Protein AF-A0A395HFG6-F1 (afdb_monomer)

Organism: Aspergillus homomorphus (strain CBS 101889) (NCBI:txid1450537)

InterPro domains:
  IPR003653 Ulp1 protease family, C-terminal catalytic domain [PF02902] (333-444)
  IPR003653 Ulp1 protease family, C-terminal catalytic domain [PS50600] (285-446)
  IPR038765 Papain-like cysteine peptidase superfamily [SSF54001] (271-452)

Secondary structure (DSSP, 8-state):
------TTTS---HHHHHHHHHHHHHHHHTS--S---HHHHHHHHHHSSS------SSSSS-----HHHHHHHHHHHTS-STHHHHHHHHHHHHHHHHHHHHHHHHHH-B-TTSPBP-HHHHHHHHHTTTGGGS-HHHHHHHHHHHHHHHHIIIIIIHHH-GGGGG-TTHHHHHHS-HHHHHHHHHHHHH-HHHHHHHHHHHHHHHHHHHHSS--HHHHHHHHHHTT-S-HHHHHHHHHHS----THHHHHHHHHHHHHHHHHHHHHHSTTSPTT--EEEETTTEEEEGGGGGGGSTTPPP-HHHHHHHHHHS---TTEEE-PPEESEEEETTEEEEPSSTTHHHHHHHHHHHHHS-SSPPEEEEEEEETTTEEEEEEEETTTTEEEEE-TT--HHHHTTSS--HHHHHHHHHHGGGT-EEEE---PPP-SSSTHHHHHHHHHHHHHTT-----TT----HHHHHHHHHHHHHHHHHTT----

Structure (mmCIF, N/CA/C/O backbone):
data_AF-A0A395HFG6-F1
#
_entry.id   AF-A0A395HFG6-F1
#
loop_
_atom_site.group_PDB
_atom_site.id
_atom_site.type_symbol
_atom_site.label_atom_id
_atom_site.label_alt_id
_atom_site.label_comp_id
_atom_site.label_asym_id
_atom_site.label_entity_id
_atom_site.label_seq_id
_atom_site.pdbx_PDB_ins_code
_atom_site.Cartn_x
_atom_site.Cartn_y
_atom_site.Cartn_z
_atom_site.occupancy
_atom_site.B_iso_or_equiv
_atom_site.auth_seq_id
_atom_site.auth_comp_id
_atom_site.auth_asym_id
_atom_site.auth_atom_id
_atom_site.pdbx_PDB_model_num
ATOM 1 N N . PRO A 1 1 ? -0.464 -33.879 29.321 1.00 26.28 1 PRO A N 1
ATOM 2 C CA . PRO A 1 1 ? 0.300 -32.732 29.871 1.00 26.28 1 PRO A CA 1
ATOM 3 C C . PRO A 1 1 ? 0.800 -31.828 28.734 1.00 26.28 1 PRO A C 1
ATOM 5 O O . PRO A 1 1 ? 1.576 -32.308 27.913 1.00 26.28 1 PRO A O 1
ATOM 8 N N . PRO A 1 2 ? 0.344 -30.570 28.617 1.00 29.09 2 PRO A N 1
ATOM 9 C CA . PRO A 1 2 ? 0.930 -29.671 27.638 1.00 29.09 2 PRO A CA 1
ATOM 10 C C . PRO A 1 2 ? 2.307 -29.253 28.165 1.00 29.09 2 PRO A C 1
ATOM 12 O O . PRO A 1 2 ? 2.428 -28.671 29.242 1.00 29.09 2 PRO A O 1
ATOM 15 N N . THR A 1 3 ? 3.339 -29.657 27.434 1.00 28.16 3 THR A N 1
ATOM 16 C CA . THR A 1 3 ? 4.748 -29.317 27.641 1.00 28.16 3 THR A CA 1
ATOM 17 C C . THR A 1 3 ? 4.924 -27.803 27.719 1.00 28.16 3 THR A C 1
ATOM 19 O O . THR A 1 3 ? 4.426 -27.086 26.850 1.00 28.16 3 THR A O 1
ATOM 22 N N . LEU A 1 4 ? 5.620 -27.322 28.758 1.00 37.91 4 LEU A N 1
ATOM 23 C CA . LEU A 1 4 ? 6.131 -25.952 28.791 1.00 37.91 4 LEU A CA 1
ATOM 24 C C . LEU A 1 4 ? 6.974 -25.742 27.530 1.00 37.91 4 LEU A C 1
ATOM 26 O O . LEU A 1 4 ? 7.898 -26.508 27.259 1.00 37.91 4 LEU A O 1
ATOM 30 N N . ASP A 1 5 ? 6.621 -24.729 26.751 1.00 40.88 5 ASP A N 1
ATOM 31 C CA . ASP A 1 5 ? 7.393 -24.325 25.590 1.00 40.88 5 ASP A CA 1
ATOM 32 C C . ASP A 1 5 ? 8.645 -23.609 26.094 1.00 40.88 5 ASP A C 1
ATOM 34 O O . ASP A 1 5 ? 8.599 -22.476 26.570 1.00 40.88 5 ASP A O 1
ATOM 38 N N . HIS A 1 6 ? 9.752 -24.342 26.089 1.00 42.25 6 HIS A N 1
ATOM 39 C CA . HIS A 1 6 ? 11.031 -23.907 26.622 1.00 42.25 6 HIS A CA 1
ATOM 40 C C . HIS A 1 6 ? 11.788 -22.965 25.672 1.00 42.25 6 HIS A C 1
ATOM 42 O O . HIS A 1 6 ? 12.947 -22.705 25.943 1.00 42.25 6 HIS A O 1
ATOM 48 N N . SER A 1 7 ? 11.198 -22.432 24.595 1.00 46.22 7 SER A N 1
ATOM 49 C CA . SER A 1 7 ? 11.972 -21.701 23.571 1.00 46.22 7 SER A CA 1
ATOM 50 C C . SER A 1 7 ? 12.605 -20.377 24.030 1.00 46.22 7 SER A C 1
ATOM 52 O O . SER A 1 7 ? 13.410 -19.827 23.305 1.00 46.22 7 SER A O 1
ATOM 54 N N . ILE A 1 8 ? 12.233 -19.839 25.198 1.00 47.38 8 ILE A N 1
ATOM 55 C CA . ILE A 1 8 ? 12.921 -18.684 25.824 1.00 47.38 8 ILE A CA 1
ATOM 56 C C . ILE A 1 8 ? 13.865 -19.144 26.956 1.00 47.38 8 ILE A C 1
ATOM 58 O O . ILE A 1 8 ? 14.774 -18.423 27.354 1.00 47.38 8 ILE A O 1
ATOM 62 N N . ALA A 1 9 ? 13.651 -20.358 27.480 1.00 39.47 9 ALA A N 1
ATOM 63 C CA . ALA A 1 9 ? 14.325 -20.904 28.662 1.00 39.47 9 ALA A CA 1
ATOM 64 C C . ALA A 1 9 ? 15.406 -21.954 28.336 1.00 39.47 9 ALA A C 1
ATOM 66 O O . ALA A 1 9 ? 16.265 -22.240 29.168 1.00 39.47 9 ALA A O 1
ATOM 67 N N . ARG A 1 10 ? 15.372 -22.557 27.146 1.00 41.28 10 ARG A N 1
ATOM 68 C CA . ARG A 1 10 ? 16.510 -23.251 26.548 1.00 41.28 10 ARG A CA 1
ATOM 69 C C . ARG A 1 10 ? 17.292 -22.183 25.814 1.00 41.28 10 ARG A C 1
ATOM 71 O O . ARG A 1 10 ? 16.701 -21.431 25.052 1.00 41.28 10 ARG A O 1
ATOM 78 N N . GLY A 1 11 ? 18.590 -22.104 26.074 1.00 40.25 11 GLY A N 1
ATOM 79 C CA . GLY A 1 11 ? 19.518 -21.347 25.241 1.00 40.25 11 GLY A CA 1
ATOM 80 C C . GLY A 1 11 ? 19.621 -21.975 23.853 1.00 40.25 11 GLY A C 1
ATOM 81 O O . GLY A 1 11 ? 20.666 -22.516 23.506 1.00 40.25 11 GLY A O 1
ATOM 82 N N . ASP A 1 12 ? 18.518 -21.957 23.108 1.00 48.22 12 ASP A N 1
ATOM 83 C CA . ASP A 1 12 ? 18.521 -22.083 21.663 1.00 48.22 12 ASP A CA 1
ATOM 84 C C . ASP A 1 12 ? 19.256 -20.835 21.141 1.00 48.22 12 ASP A C 1
ATOM 86 O O . ASP A 1 12 ? 19.183 -19.756 21.739 1.00 48.22 12 ASP A O 1
ATOM 90 N N . SER A 1 13 ? 20.107 -21.025 20.134 1.00 70.69 13 SER A N 1
ATOM 91 C CA . SER A 1 13 ? 21.108 -20.034 19.735 1.00 70.69 13 SER A CA 1
ATOM 92 C C . SER A 1 13 ? 20.452 -18.682 19.448 1.00 70.69 13 SER A C 1
ATOM 94 O O . SER A 1 13 ? 19.480 -18.630 18.699 1.00 70.69 13 SER A O 1
ATOM 96 N N . ILE A 1 14 ? 21.011 -17.584 19.973 1.00 82.44 14 ILE A N 1
ATOM 97 C CA . ILE A 1 14 ? 20.620 -16.206 19.612 1.00 82.44 14 ILE A CA 1
ATOM 98 C C . ILE A 1 14 ? 20.538 -16.023 18.085 1.00 82.44 14 ILE A C 1
ATOM 100 O O . ILE A 1 14 ? 19.718 -15.256 17.591 1.00 82.44 14 ILE A O 1
ATOM 104 N N . MET A 1 15 ? 21.322 -16.806 17.339 1.00 82.38 15 MET A N 1
ATOM 105 C CA . MET A 1 15 ? 21.263 -16.918 15.888 1.00 82.38 15 MET A CA 1
ATOM 106 C C . MET A 1 15 ? 19.875 -17.304 15.356 1.00 82.38 15 MET A C 1
ATOM 108 O O . MET A 1 15 ? 19.428 -16.729 14.372 1.00 82.38 15 MET A O 1
ATOM 112 N N . GLU A 1 16 ? 19.163 -18.253 15.969 1.00 81.88 16 GLU A N 1
ATOM 113 C CA . GLU A 1 16 ? 17.823 -18.649 15.510 1.00 81.88 16 GLU A CA 1
ATOM 114 C C . GLU A 1 16 ? 16.814 -17.504 15.662 1.00 81.88 16 GLU A C 1
ATOM 116 O O . GLU A 1 16 ? 16.015 -17.258 14.752 1.00 81.88 16 GLU A O 1
ATOM 121 N N . ASP A 1 17 ? 16.889 -16.775 16.779 1.00 83.75 17 ASP A N 1
ATOM 122 C CA . ASP A 1 17 ? 16.066 -15.589 17.019 1.00 83.75 17 ASP A CA 1
ATOM 123 C C . ASP A 1 17 ? 16.406 -14.476 16.019 1.00 83.75 17 ASP A C 1
ATOM 125 O O . ASP A 1 17 ? 15.505 -13.880 15.424 1.00 83.75 17 ASP A O 1
ATOM 129 N N . VAL A 1 18 ? 17.698 -14.236 15.771 1.00 88.88 18 VAL A N 1
ATOM 130 C CA . VAL A 1 18 ? 18.165 -13.249 14.788 1.00 88.88 18 VAL A CA 1
ATOM 131 C C . VAL A 1 18 ? 17.743 -13.627 13.368 1.00 88.88 18 VAL A C 1
ATOM 133 O O . VAL A 1 18 ? 17.265 -12.763 12.639 1.00 88.88 18 VAL A O 1
ATOM 136 N N . LEU A 1 19 ? 17.839 -14.898 12.971 1.00 83.12 19 LEU A N 1
ATOM 137 C CA . LEU A 1 19 ? 17.418 -15.378 11.650 1.00 83.12 19 LEU A CA 1
ATOM 138 C C . LEU A 1 19 ? 15.917 -15.182 11.421 1.00 83.12 19 LEU A C 1
ATOM 140 O O . LEU A 1 19 ? 15.494 -14.768 10.339 1.00 83.12 19 LEU A O 1
ATOM 144 N N . GLU A 1 20 ? 15.095 -15.481 12.426 1.00 82.12 20 GLU A N 1
ATOM 145 C CA . GLU A 1 20 ? 13.646 -15.288 12.341 1.00 82.12 20 GLU A CA 1
ATOM 146 C C . GLU A 1 20 ? 13.275 -13.800 12.282 1.00 82.12 20 GLU A C 1
ATOM 148 O O . GLU A 1 20 ? 12.397 -13.392 11.511 1.00 82.12 20 GLU A O 1
ATOM 153 N N . VAL A 1 21 ? 13.969 -12.974 13.063 1.00 87.94 21 VAL A N 1
ATOM 154 C CA . VAL A 1 21 ? 13.812 -11.521 13.041 1.00 87.94 21 VAL A CA 1
ATOM 155 C C . VAL A 1 21 ? 14.234 -10.953 11.690 1.00 87.94 21 VAL A C 1
ATOM 157 O O . VAL A 1 21 ? 13.444 -10.244 11.074 1.00 87.94 21 VAL A O 1
ATOM 160 N N . ALA A 1 22 ? 15.414 -11.308 11.182 1.00 84.94 22 ALA A N 1
ATOM 161 C CA . ALA A 1 22 ? 15.923 -10.859 9.889 1.00 84.94 22 ALA A CA 1
ATOM 162 C C . ALA A 1 22 ? 14.961 -11.231 8.755 1.00 84.94 22 ALA A C 1
ATOM 164 O O . ALA A 1 22 ? 14.624 -10.390 7.924 1.00 84.94 22 ALA A O 1
ATOM 165 N N . ARG A 1 23 ? 14.412 -12.454 8.780 1.00 81.62 23 ARG A N 1
ATOM 166 C CA . ARG A 1 23 ? 13.358 -12.889 7.855 1.00 81.62 23 ARG A CA 1
ATOM 167 C C . ARG A 1 23 ? 12.119 -12.002 7.941 1.00 81.62 23 ARG A C 1
ATOM 169 O O . ARG A 1 23 ? 11.588 -11.595 6.910 1.00 81.62 23 ARG A O 1
ATOM 176 N N . THR A 1 24 ? 11.659 -11.704 9.154 1.00 81.44 24 THR A N 1
ATOM 177 C CA . THR A 1 24 ? 10.486 -10.850 9.390 1.00 81.44 24 THR A CA 1
ATOM 178 C C . THR A 1 24 ? 10.733 -9.423 8.896 1.00 81.44 24 THR A C 1
ATOM 180 O O . THR A 1 24 ? 9.890 -8.862 8.199 1.00 81.44 24 THR A O 1
ATOM 183 N N . LEU A 1 25 ? 11.897 -8.844 9.199 1.00 84.44 25 LEU A N 1
ATOM 184 C CA . LEU A 1 25 ? 12.295 -7.507 8.755 1.00 84.44 25 LEU A CA 1
ATOM 185 C C . LEU A 1 25 ? 12.447 -7.439 7.234 1.00 84.44 25 LEU A C 1
ATOM 187 O O . LEU A 1 25 ? 11.934 -6.509 6.619 1.00 84.44 25 LEU A O 1
ATOM 191 N N . HIS A 1 26 ? 13.064 -8.448 6.617 1.00 76.81 26 HIS A N 1
ATOM 192 C CA . HIS A 1 26 ? 13.181 -8.560 5.166 1.00 76.81 26 HIS A CA 1
ATOM 193 C C . HIS A 1 26 ? 11.802 -8.635 4.500 1.00 76.81 26 HIS A C 1
ATOM 195 O O . HIS A 1 26 ? 11.524 -7.857 3.593 1.00 76.81 26 HIS A O 1
ATOM 201 N N . GLN A 1 27 ? 10.893 -9.483 4.995 1.00 73.31 27 GLN A N 1
ATOM 202 C CA . GLN A 1 27 ? 9.516 -9.562 4.486 1.00 73.31 27 GLN A CA 1
ATOM 203 C C . GLN A 1 27 ? 8.751 -8.240 4.638 1.00 73.31 27 GLN A C 1
ATOM 205 O O . GLN A 1 27 ? 7.999 -7.855 3.741 1.00 73.31 27 GLN A O 1
ATOM 210 N N . LEU A 1 28 ? 8.930 -7.535 5.760 1.00 72.38 28 LEU A N 1
ATOM 211 C CA . LEU A 1 28 ? 8.335 -6.215 5.974 1.00 72.38 28 LEU A CA 1
ATOM 212 C C . LEU A 1 28 ? 8.943 -5.164 5.036 1.00 72.38 28 LEU A C 1
ATOM 214 O O . LEU A 1 28 ? 8.206 -4.331 4.520 1.00 72.38 28 LEU A O 1
ATOM 218 N N . GLY A 1 29 ? 10.249 -5.228 4.773 1.00 67.75 29 GLY A N 1
ATOM 219 C CA . GLY A 1 29 ? 10.954 -4.330 3.859 1.00 67.75 29 GLY A CA 1
ATOM 220 C C . GLY A 1 29 ? 10.673 -4.587 2.374 1.00 67.75 29 GLY A C 1
ATOM 221 O O . GLY A 1 29 ? 10.773 -3.656 1.578 1.00 67.75 29 GLY A O 1
ATOM 222 N N . GLU A 1 30 ? 10.298 -5.808 1.977 1.00 60.12 30 GLU A N 1
ATOM 223 C CA . GLU A 1 30 ? 9.866 -6.131 0.602 1.00 60.12 30 GLU A CA 1
ATOM 224 C C . GLU A 1 30 ? 8.523 -5.501 0.225 1.00 60.12 30 GLU A C 1
ATOM 226 O O . GLU A 1 30 ? 8.203 -5.353 -0.952 1.00 60.12 30 GLU A O 1
ATOM 231 N N . HIS A 1 31 ? 7.745 -5.096 1.221 1.00 55.62 31 HIS A N 1
ATOM 232 C CA . HIS A 1 31 ? 6.446 -4.482 1.038 1.00 55.62 31 HIS A CA 1
ATOM 233 C C . HIS A 1 31 ? 6.524 -3.050 1.586 1.00 55.62 31 HIS A C 1
ATOM 235 O O . HIS A 1 31 ? 6.205 -2.822 2.752 1.00 55.62 31 HIS A O 1
ATOM 241 N N . ARG A 1 32 ? 6.934 -2.070 0.773 1.00 51.53 32 ARG A N 1
ATOM 242 C CA . ARG A 1 32 ? 6.861 -0.652 1.177 1.00 51.53 32 ARG A CA 1
ATOM 243 C C . ARG A 1 32 ? 5.398 -0.253 1.339 1.00 51.53 32 ARG A C 1
ATOM 245 O O . ARG A 1 32 ? 4.584 -0.537 0.470 1.00 51.53 32 ARG A O 1
ATOM 252 N N . ASP A 1 33 ? 5.051 0.302 2.493 1.00 51.69 33 ASP A N 1
ATOM 253 C CA . ASP A 1 33 ? 3.716 0.836 2.759 1.00 51.69 33 ASP A CA 1
ATOM 254 C C . ASP A 1 33 ? 3.849 2.351 2.916 1.00 51.69 33 ASP A C 1
ATOM 256 O O . ASP A 1 33 ? 4.491 2.820 3.856 1.00 51.69 33 ASP A O 1
ATOM 260 N N . ASP A 1 34 ? 3.257 3.123 2.006 1.00 46.06 34 ASP A N 1
ATOM 261 C CA . ASP A 1 34 ? 3.387 4.589 1.983 1.00 46.06 34 ASP A CA 1
ATOM 262 C C . ASP A 1 34 ? 2.465 5.308 2.987 1.00 46.06 34 ASP A C 1
ATOM 264 O O . ASP A 1 34 ? 2.303 6.530 2.955 1.00 46.06 34 ASP A O 1
ATOM 268 N N . ALA A 1 35 ? 1.870 4.586 3.939 1.00 44.94 35 ALA A N 1
ATOM 269 C CA . ALA A 1 35 ? 1.010 5.186 4.951 1.00 44.94 35 ALA A CA 1
ATOM 270 C C . ALA A 1 35 ? 1.211 4.563 6.336 1.00 44.94 35 ALA A C 1
ATOM 272 O O . ALA A 1 35 ? 0.396 3.772 6.811 1.00 44.94 35 ALA A O 1
ATOM 273 N N . SER A 1 36 ? 2.239 5.006 7.068 1.00 53.16 36 SER A N 1
ATOM 274 C CA . SER A 1 36 ? 2.158 4.894 8.525 1.00 53.16 36 SER A CA 1
ATOM 275 C C . SER A 1 36 ? 1.063 5.825 9.022 1.00 53.16 36 SER A C 1
ATOM 277 O O . SER A 1 36 ? 1.175 7.051 8.921 1.00 53.16 36 SER A O 1
ATOM 279 N N . SER A 1 37 ? 0.029 5.248 9.628 1.00 65.12 37 SER A N 1
ATOM 280 C CA . SER A 1 37 ? -1.019 6.032 10.263 1.00 65.12 37 SER A CA 1
ATOM 281 C C . SER A 1 37 ? -0.414 6.891 11.373 1.00 65.12 37 SER A C 1
ATOM 283 O O . SER A 1 37 ? 0.342 6.410 12.221 1.00 65.12 37 SER A O 1
ATOM 285 N N . GLU A 1 38 ? -0.771 8.173 11.393 1.00 67.38 38 GLU A N 1
ATOM 286 C CA . GLU A 1 38 ? -0.411 9.115 12.459 1.00 67.38 38 GLU A CA 1
ATOM 287 C C . GLU A 1 38 ? -0.792 8.565 13.850 1.00 67.38 38 GLU A C 1
ATOM 289 O O . GLU A 1 38 ? -0.129 8.851 14.848 1.00 67.38 38 GLU A O 1
ATOM 294 N N . ILE A 1 39 ? -1.811 7.696 13.925 1.00 67.62 39 ILE A N 1
ATOM 295 C CA . ILE A 1 39 ? -2.183 7.011 15.166 1.00 67.62 39 ILE A CA 1
ATOM 296 C C . ILE A 1 39 ? -1.094 6.045 15.651 1.00 67.62 39 ILE A C 1
ATOM 298 O O . ILE A 1 39 ? -0.796 6.029 16.843 1.00 67.62 39 ILE A O 1
ATOM 302 N N . HIS A 1 40 ? -0.456 5.283 14.755 1.00 78.56 40 HIS A N 1
ATOM 303 C CA . HIS A 1 40 ? 0.580 4.311 15.113 1.00 78.56 40 HIS A CA 1
ATOM 304 C C . HIS A 1 40 ? 1.854 5.018 15.581 1.00 78.56 40 HIS A C 1
ATOM 306 O O . HIS A 1 40 ? 2.418 4.616 16.595 1.00 78.56 40 HIS A O 1
ATOM 312 N N . LYS A 1 41 ? 2.240 6.129 14.935 1.00 77.94 41 LYS A N 1
ATOM 313 C CA . LYS A 1 41 ? 3.358 6.989 15.377 1.00 77.94 41 LYS A CA 1
ATOM 314 C C . LYS A 1 41 ? 3.134 7.535 16.787 1.00 77.94 41 LYS A C 1
ATOM 316 O O . LYS A 1 41 ? 4.039 7.514 17.619 1.00 77.94 41 LYS A O 1
ATOM 321 N N . ARG A 1 42 ? 1.917 8.002 17.084 1.00 72.00 42 ARG A N 1
ATOM 322 C CA . ARG A 1 42 ? 1.556 8.505 18.422 1.00 72.00 42 ARG A CA 1
ATOM 323 C C . ARG A 1 42 ? 1.548 7.403 19.476 1.00 72.00 42 ARG A C 1
ATOM 325 O O . ARG A 1 42 ? 2.057 7.621 20.570 1.00 72.00 42 ARG A O 1
ATOM 332 N N . ILE A 1 43 ? 1.005 6.229 19.148 1.00 77.19 43 ILE A N 1
ATOM 333 C CA . ILE A 1 43 ? 1.056 5.056 20.029 1.00 77.19 43 ILE A CA 1
ATOM 334 C C . ILE A 1 43 ? 2.515 4.673 20.303 1.00 77.19 43 ILE A C 1
ATOM 336 O O . ILE A 1 43 ? 2.880 4.488 21.456 1.00 77.19 43 ILE A O 1
ATOM 340 N N . PHE A 1 44 ? 3.364 4.597 19.277 1.00 81.44 44 PHE A N 1
ATOM 341 C CA . PHE A 1 44 ? 4.780 4.266 19.438 1.00 81.44 44 PHE A CA 1
ATOM 342 C C . PHE A 1 44 ? 5.495 5.236 20.384 1.00 81.44 44 PHE A C 1
ATOM 344 O O . PHE A 1 44 ? 6.147 4.795 21.328 1.00 81.44 44 PHE A O 1
ATOM 351 N N . LYS A 1 45 ? 5.298 6.552 20.210 1.00 80.31 45 LYS A N 1
ATOM 352 C CA . LYS A 1 45 ? 5.889 7.578 21.088 1.00 80.31 45 LYS A CA 1
ATOM 353 C C . LYS A 1 45 ? 5.515 7.413 22.564 1.00 80.31 45 LYS A C 1
ATOM 355 O O . LYS A 1 45 ? 6.347 7.705 23.416 1.00 80.31 45 LYS A O 1
ATOM 360 N N . LEU A 1 46 ? 4.312 6.920 22.880 1.00 75.62 46 LEU A N 1
ATOM 361 C CA . LEU A 1 46 ? 3.929 6.630 24.269 1.00 75.62 46 LEU A CA 1
ATOM 362 C C . LEU A 1 46 ? 4.772 5.532 24.919 1.00 75.62 46 LEU A C 1
ATOM 364 O O . LEU A 1 46 ? 4.919 5.518 26.138 1.00 75.62 46 LEU A O 1
ATOM 368 N N . PHE A 1 47 ? 5.237 4.571 24.124 1.00 75.62 47 PHE A N 1
ATOM 369 C CA . PHE A 1 47 ? 5.816 3.326 24.623 1.00 75.62 47 PHE A CA 1
ATOM 370 C C . PHE A 1 47 ? 7.324 3.209 24.378 1.00 75.62 47 PHE A C 1
ATOM 372 O O . PHE A 1 47 ? 7.954 2.333 24.964 1.00 75.62 47 PHE A O 1
ATOM 379 N N . HIS A 1 48 ? 7.905 4.084 23.553 1.00 64.12 48 HIS A N 1
ATOM 380 C CA . HIS A 1 48 ? 9.325 4.079 23.189 1.00 64.12 48 HIS A CA 1
ATOM 381 C C . HIS A 1 48 ? 10.182 5.099 23.986 1.00 64.12 48 HIS A C 1
ATOM 383 O O . HIS A 1 48 ? 11.383 5.192 23.765 1.00 64.12 48 HIS A O 1
ATOM 389 N N . GLY A 1 49 ? 9.622 5.839 24.962 1.00 51.66 49 GLY A N 1
ATOM 390 C CA . GLY A 1 49 ? 10.403 6.758 25.812 1.00 51.66 49 GLY A CA 1
ATOM 391 C C . GLY A 1 49 ? 9.682 7.293 27.061 1.00 51.66 49 GLY A C 1
ATOM 392 O O . GLY A 1 49 ? 8.473 7.152 27.206 1.00 51.66 49 GLY A O 1
ATOM 393 N N . ASN A 1 50 ? 10.425 7.964 27.957 1.00 39.44 50 ASN A N 1
ATOM 394 C CA . ASN A 1 50 ? 9.946 8.614 29.201 1.00 39.44 50 ASN A CA 1
ATOM 395 C C . ASN A 1 50 ? 9.033 9.848 28.971 1.00 39.44 50 ASN A C 1
ATOM 397 O O . ASN A 1 50 ? 8.898 10.714 29.841 1.00 39.44 50 ASN A O 1
ATOM 401 N N . HIS A 1 51 ? 8.409 9.969 27.800 1.00 39.59 51 HIS A N 1
ATOM 402 C CA . HIS A 1 51 ? 7.589 11.121 27.448 1.00 39.59 51 HIS A CA 1
ATOM 403 C C . HIS A 1 51 ? 6.162 10.972 27.986 1.00 39.59 51 HIS A C 1
ATOM 405 O O . HIS A 1 51 ? 5.351 10.185 27.505 1.00 39.59 51 HIS A O 1
ATOM 411 N N . VAL A 1 52 ? 5.843 11.796 28.986 1.00 36.97 52 VAL A N 1
ATOM 412 C CA . VAL A 1 52 ? 4.507 11.972 29.576 1.00 36.97 52 VAL A CA 1
ATOM 413 C C . VAL A 1 52 ? 3.616 12.817 28.651 1.00 36.97 52 VAL A C 1
ATOM 415 O O . VAL A 1 52 ? 2.980 13.770 29.083 1.00 36.97 52 VAL A O 1
ATOM 418 N N . GLU A 1 53 ? 3.538 12.486 27.367 1.00 39.31 53 GLU A N 1
ATOM 419 C CA . GLU A 1 53 ? 2.479 13.012 26.499 1.00 39.31 53 GLU A CA 1
ATOM 420 C C . GLU A 1 53 ? 1.474 11.900 26.243 1.00 39.31 53 GLU A C 1
ATOM 422 O O . GLU A 1 53 ? 1.499 11.217 25.227 1.00 39.31 53 GLU A O 1
ATOM 427 N N . ARG A 1 54 ? 0.587 11.701 27.229 1.00 43.62 54 ARG A N 1
ATOM 428 C CA . ARG A 1 54 ? -0.581 10.814 27.117 1.00 43.62 54 ARG A CA 1
ATOM 429 C C . ARG A 1 54 ? -1.346 11.160 25.840 1.00 43.62 54 ARG A C 1
ATOM 431 O O . ARG A 1 54 ? -1.561 12.341 25.593 1.00 43.62 54 ARG A O 1
ATOM 438 N N . LEU A 1 55 ? -1.803 10.145 25.098 1.00 39.81 55 LEU A N 1
ATOM 439 C CA . LEU A 1 55 ? -2.647 10.270 23.901 1.00 39.81 55 LEU A CA 1
ATOM 440 C C . LEU A 1 55 ? -3.842 11.210 24.154 1.00 39.81 55 LEU A C 1
ATOM 442 O O . LEU A 1 55 ? -4.931 10.781 24.535 1.00 39.81 55 LEU A O 1
ATOM 446 N N . SER A 1 56 ? -3.656 12.502 23.904 1.00 37.34 56 SER A N 1
ATOM 447 C CA . SER A 1 56 ? -4.713 13.496 23.821 1.00 37.34 56 SER A CA 1
ATOM 448 C C . SER A 1 56 ? -5.241 13.488 22.389 1.00 37.34 56 SER A C 1
ATOM 450 O O . SER A 1 56 ? -4.984 14.370 21.581 1.00 37.34 56 SER A O 1
ATOM 452 N N . VAL A 1 57 ? -6.065 12.486 22.070 1.00 39.66 57 VAL A N 1
ATOM 453 C CA . VAL A 1 57 ? -7.111 12.703 21.046 1.00 39.66 57 VAL A CA 1
ATOM 454 C C . VAL A 1 57 ? -8.174 13.684 21.586 1.00 39.66 57 VAL A C 1
ATOM 456 O O . VAL A 1 57 ? -9.021 14.165 20.847 1.00 39.66 57 VAL A O 1
ATOM 459 N N . SER A 1 58 ? -8.084 14.044 22.870 1.00 35.34 58 SER A N 1
ATOM 460 C CA . SER A 1 58 ? -8.779 15.164 23.485 1.00 35.34 58 SER A CA 1
ATOM 461 C C . SER A 1 58 ? -7.772 16.004 24.266 1.00 35.34 58 SER A C 1
ATOM 463 O O . SER A 1 58 ? -7.230 15.566 25.284 1.00 35.34 58 SER A O 1
ATOM 465 N N . THR A 1 59 ? -7.492 17.219 23.804 1.00 33.12 59 THR A N 1
ATOM 466 C CA . THR A 1 59 ? -7.163 18.305 24.728 1.00 33.12 59 THR A CA 1
ATOM 467 C C . THR A 1 59 ? -8.385 18.511 25.619 1.00 33.12 59 THR A C 1
ATOM 469 O O . THR A 1 59 ? -9.285 19.261 25.259 1.00 33.12 59 THR A O 1
ATOM 472 N N . GLY A 1 60 ? -8.456 17.823 26.756 1.00 33.91 60 GLY A N 1
ATOM 473 C CA . GLY A 1 60 ? -9.518 18.076 27.721 1.00 33.91 60 GLY A CA 1
ATOM 474 C C . GLY A 1 60 ? -9.739 16.942 28.705 1.00 33.91 60 GLY A C 1
ATOM 475 O O . GLY A 1 60 ? -9.675 15.765 28.362 1.00 33.91 60 GLY A O 1
ATOM 476 N N . ASN A 1 61 ? -10.081 17.313 29.934 1.00 41.91 61 ASN A N 1
ATOM 477 C CA . ASN A 1 61 ? -10.698 16.461 30.953 1.00 41.91 61 ASN A CA 1
ATOM 478 C C . ASN A 1 61 ? -12.108 15.974 30.525 1.00 41.91 61 ASN A C 1
ATOM 480 O O . ASN A 1 61 ? -13.033 15.958 31.336 1.00 41.91 61 ASN A O 1
ATOM 484 N N . GLU A 1 62 ? -12.301 15.622 29.254 1.00 46.72 62 GLU A N 1
ATOM 485 C CA . GLU A 1 62 ? -13.601 15.391 28.632 1.00 46.72 62 GLU A CA 1
ATOM 486 C C . GLU A 1 62 ? -13.754 13.950 28.141 1.00 46.72 62 GLU A C 1
ATOM 488 O O . GLU A 1 62 ? -12.809 13.290 27.702 1.00 46.72 62 GLU A O 1
ATOM 493 N N . TRP A 1 63 ? -14.987 13.463 28.246 1.00 49.22 63 TRP A N 1
ATOM 494 C CA . TRP A 1 63 ? -15.398 12.131 27.827 1.00 49.22 63 TRP A CA 1
ATOM 495 C C . TRP A 1 63 ? -15.282 11.995 26.305 1.00 49.22 63 TRP A C 1
ATOM 497 O O . TRP A 1 63 ? -15.776 12.842 25.566 1.00 49.22 63 TRP A O 1
ATOM 507 N N . SER A 1 64 ? -14.674 10.907 25.830 1.00 61.41 64 SER A N 1
ATOM 508 C CA . SER A 1 64 ? -14.636 10.561 24.404 1.00 61.41 64 SER A CA 1
ATOM 509 C C . SER A 1 64 ? -15.577 9.390 24.142 1.00 61.41 64 SER A C 1
ATOM 511 O O . SER A 1 64 ? -15.582 8.414 24.890 1.00 61.41 64 SER A O 1
ATOM 513 N N . ASP A 1 65 ? -16.355 9.457 23.062 1.00 59.44 65 ASP A N 1
ATOM 514 C CA . ASP A 1 65 ? -17.313 8.408 22.696 1.00 59.44 65 ASP A CA 1
ATOM 515 C C . ASP A 1 65 ? -16.656 7.116 22.166 1.00 59.44 65 ASP A C 1
ATOM 517 O O . ASP A 1 65 ? -17.349 6.126 21.938 1.00 59.44 65 ASP A O 1
ATOM 521 N N . GLY A 1 66 ? -15.331 7.097 21.981 1.00 61.12 66 GLY A N 1
ATOM 522 C CA . GLY A 1 66 ? -14.564 5.925 21.551 1.00 61.12 66 GLY A CA 1
ATOM 523 C C . GLY A 1 66 ? -14.750 5.521 20.089 1.00 61.12 66 GLY A C 1
ATOM 524 O O . GLY A 1 66 ? -14.164 4.529 19.657 1.00 61.12 66 GLY A O 1
ATOM 525 N N . SER A 1 67 ? -15.522 6.276 19.306 1.00 62.62 67 SER A N 1
ATOM 526 C CA . SER A 1 67 ? -15.870 5.933 17.921 1.00 62.62 67 SER A CA 1
ATOM 527 C C . SER A 1 67 ? -14.647 5.784 17.003 1.00 62.62 67 SER A C 1
ATOM 529 O O . SER A 1 67 ? -14.639 4.916 16.129 1.00 62.62 67 SER A O 1
ATOM 531 N N . ILE A 1 68 ? -13.590 6.572 17.233 1.00 65.00 68 ILE A N 1
ATOM 532 C CA . ILE A 1 68 ? -12.312 6.487 16.507 1.00 65.00 68 ILE A CA 1
ATOM 533 C C . ILE A 1 68 ? -11.615 5.149 16.777 1.00 65.00 68 ILE A C 1
ATOM 535 O O . ILE A 1 68 ? -11.224 4.470 15.833 1.00 65.00 68 ILE A O 1
ATOM 539 N N . TRP A 1 69 ? -11.512 4.728 18.040 1.00 70.69 69 TRP A N 1
ATOM 540 C CA . TRP A 1 69 ? -10.859 3.465 18.402 1.00 70.69 69 TRP A CA 1
ATOM 541 C C . TRP A 1 69 ? -11.623 2.251 17.894 1.00 70.69 69 TRP A C 1
ATOM 543 O O . TRP A 1 69 ? -11.011 1.291 17.446 1.00 70.69 69 TRP A O 1
ATOM 553 N N . VAL A 1 70 ? -12.953 2.312 17.886 1.00 66.56 70 VAL A N 1
ATOM 554 C CA . VAL A 1 70 ? -13.788 1.253 17.307 1.00 66.56 70 VAL A CA 1
ATOM 555 C C . VAL A 1 70 ? -13.523 1.115 15.809 1.00 66.56 70 VAL A C 1
ATOM 557 O O . VAL A 1 70 ? -13.286 0.010 15.338 1.00 66.56 70 VAL A O 1
ATOM 560 N N . LYS A 1 71 ? -13.488 2.233 15.069 1.00 66.25 71 LYS A N 1
ATOM 561 C CA . LYS A 1 71 ? -13.158 2.222 13.636 1.00 66.25 71 LYS A CA 1
ATOM 562 C C . LYS A 1 71 ? -11.756 1.671 13.380 1.00 66.25 71 LYS A C 1
ATOM 564 O O . LYS A 1 71 ? -11.596 0.849 12.489 1.00 66.25 71 LYS A O 1
ATOM 569 N N . VAL A 1 72 ? -10.765 2.104 14.158 1.00 66.81 72 VAL A N 1
ATOM 570 C CA . VAL A 1 72 ? -9.374 1.637 14.045 1.00 66.81 72 VAL A CA 1
ATOM 571 C C . VAL A 1 72 ? -9.291 0.123 14.262 1.00 66.81 72 VAL A C 1
ATOM 573 O O . VAL A 1 72 ? -8.780 -0.581 13.401 1.00 66.81 72 VAL A O 1
ATOM 576 N N . LEU A 1 73 ? -9.891 -0.388 15.341 1.00 67.75 73 LEU A N 1
ATOM 577 C CA . LEU A 1 73 ? -9.896 -1.818 15.664 1.00 67.75 73 LEU A CA 1
ATOM 578 C C . LEU A 1 73 ? -10.647 -2.680 14.638 1.00 67.75 73 LEU A C 1
ATOM 580 O O . LEU A 1 73 ? -10.242 -3.818 14.380 1.00 67.75 73 LEU A O 1
ATOM 584 N N . ASP A 1 74 ? -11.737 -2.164 14.065 1.00 66.88 74 ASP A N 1
ATOM 585 C CA . ASP A 1 74 ? -12.474 -2.859 13.010 1.00 66.88 74 ASP A CA 1
ATOM 586 C C . ASP A 1 74 ? -11.648 -2.917 11.714 1.00 66.88 74 ASP A C 1
ATOM 588 O O . ASP A 1 74 ? -11.538 -3.988 11.114 1.00 66.88 74 ASP A O 1
ATOM 592 N N . MET A 1 75 ? -11.007 -1.807 11.322 1.00 61.44 75 MET A N 1
ATOM 593 C CA . MET A 1 75 ? -10.132 -1.742 10.143 1.00 61.44 75 MET A CA 1
ATOM 594 C C . MET A 1 75 ? -8.911 -2.663 10.269 1.00 61.44 75 MET A C 1
ATOM 596 O O . MET A 1 75 ? -8.573 -3.357 9.309 1.00 61.44 75 MET A O 1
ATOM 600 N N . GLY A 1 76 ? -8.275 -2.718 11.444 1.00 54.34 76 GLY A N 1
ATOM 601 C CA . GLY A 1 76 ? -7.126 -3.590 11.702 1.00 54.34 76 GLY A CA 1
ATOM 602 C C . GLY A 1 76 ? -7.465 -5.085 11.648 1.00 54.34 76 GLY A C 1
ATOM 603 O O . GLY A 1 76 ? -6.672 -5.914 11.200 1.00 54.34 76 GLY A O 1
ATOM 604 N N . SER A 1 77 ? -8.693 -5.467 12.014 1.00 52.16 77 SER A N 1
ATOM 605 C CA . SER A 1 77 ? -9.118 -6.875 11.985 1.00 52.16 77 SER A CA 1
ATOM 606 C C . SER A 1 77 ? -9.300 -7.467 10.578 1.00 52.16 77 SER A C 1
ATOM 608 O O . SER A 1 77 ? -9.336 -8.689 10.439 1.00 52.16 77 SER A O 1
ATOM 610 N N . ALA A 1 78 ? -9.380 -6.623 9.543 1.00 42.91 78 ALA A N 1
ATOM 611 C CA . ALA A 1 78 ? -9.688 -7.021 8.168 1.00 42.91 78 ALA A CA 1
ATOM 612 C C . ALA A 1 78 ? -8.456 -7.309 7.285 1.00 42.91 78 ALA A C 1
ATOM 614 O O . ALA A 1 78 ? -8.622 -7.754 6.153 1.00 42.91 78 ALA A O 1
ATOM 615 N N . LYS A 1 79 ? -7.227 -7.076 7.763 1.00 43.97 79 LYS A N 1
ATOM 616 C CA . LYS A 1 79 ? -6.004 -7.185 6.946 1.00 43.97 79 LYS A CA 1
ATOM 617 C C . LYS A 1 79 ? -5.034 -8.235 7.536 1.00 43.97 79 LYS A C 1
ATOM 619 O O . LYS A 1 79 ? -4.890 -8.326 8.754 1.00 43.97 79 LYS A O 1
ATOM 624 N N . GLN A 1 80 ? -4.371 -9.057 6.707 1.00 43.88 80 GLN A N 1
ATOM 625 C CA . GLN A 1 80 ? -3.557 -10.209 7.159 1.00 43.88 80 GLN A CA 1
ATOM 626 C C . GLN A 1 80 ? -2.024 -9.987 7.109 1.00 43.88 80 GLN A C 1
ATOM 628 O O . GLN A 1 80 ? -1.492 -9.251 6.285 1.00 43.88 80 GLN A O 1
ATOM 633 N N . ARG A 1 81 ? -1.325 -10.656 8.045 1.00 41.03 81 ARG A N 1
ATOM 634 C CA . ARG A 1 81 ? 0.135 -10.740 8.321 1.00 41.03 81 ARG A CA 1
ATOM 635 C C . ARG A 1 81 ? 0.895 -9.443 8.643 1.00 41.03 81 ARG A C 1
ATOM 637 O O . ARG A 1 81 ? 1.278 -9.301 9.804 1.00 41.03 81 ARG A O 1
ATOM 644 N N . LYS A 1 82 ? 1.056 -8.495 7.711 1.00 51.00 82 LYS A N 1
ATOM 645 C CA . LYS A 1 82 ? 1.712 -7.173 7.931 1.00 51.00 82 LYS A CA 1
ATOM 646 C C . LYS A 1 82 ? 1.068 -6.372 9.069 1.00 51.00 82 LYS A C 1
ATOM 648 O O . LYS A 1 82 ? 1.680 -5.611 9.810 1.00 51.00 82 LYS A O 1
ATOM 653 N N . VAL A 1 83 ? -0.215 -6.644 9.225 1.00 54.50 83 VAL A N 1
ATOM 654 C CA . VAL A 1 83 ? -1.149 -5.986 10.122 1.00 54.50 83 VAL A CA 1
ATOM 655 C C . VAL A 1 83 ? -1.008 -6.523 11.545 1.00 54.50 83 VAL A C 1
ATOM 657 O O . VAL A 1 83 ? -1.548 -5.945 12.466 1.00 54.50 83 VAL A O 1
ATOM 660 N N . THR A 1 84 ? -0.211 -7.566 11.794 1.00 69.06 84 THR A N 1
ATOM 661 C CA . THR A 1 84 ? 0.006 -8.076 13.157 1.00 69.06 84 THR A CA 1
ATOM 662 C C . THR A 1 84 ? 0.647 -7.029 14.070 1.00 69.06 84 THR A C 1
ATOM 664 O O . THR A 1 84 ? 0.100 -6.764 15.138 1.00 69.06 84 THR A O 1
ATOM 667 N N . ILE A 1 85 ? 1.756 -6.404 13.654 1.00 79.19 85 ILE A N 1
ATOM 668 C CA . ILE A 1 85 ? 2.466 -5.399 14.468 1.00 79.19 85 ILE A CA 1
ATOM 669 C C . ILE A 1 85 ? 1.618 -4.135 14.631 1.00 79.19 85 ILE A C 1
ATOM 671 O O . ILE A 1 85 ? 1.446 -3.648 15.749 1.00 79.19 85 ILE A O 1
ATOM 675 N N . LEU A 1 86 ? 1.006 -3.656 13.546 1.00 78.88 86 LEU A N 1
ATOM 676 C CA . LEU A 1 86 ? 0.123 -2.490 13.589 1.00 78.88 86 LEU A CA 1
ATOM 677 C C . LEU A 1 86 ? -1.144 -2.755 14.423 1.00 78.88 86 LEU A C 1
ATOM 679 O O . LEU A 1 86 ? -1.497 -1.927 15.254 1.00 78.88 86 LEU A O 1
ATOM 683 N N . ASN A 1 87 ? -1.752 -3.942 14.329 1.00 80.19 87 ASN A N 1
ATOM 684 C CA . ASN A 1 87 ? -2.864 -4.359 15.193 1.00 80.19 87 ASN A CA 1
ATOM 685 C C . ASN A 1 87 ? -2.459 -4.395 16.662 1.00 80.19 87 ASN A C 1
ATOM 687 O O . ASN A 1 87 ? -3.257 -4.051 17.529 1.00 80.19 87 ASN A O 1
ATOM 691 N N . MET A 1 88 ? -1.236 -4.830 16.973 1.00 86.44 88 MET A N 1
ATOM 692 C CA . MET A 1 88 ? -0.748 -4.808 18.351 1.00 86.44 88 MET A CA 1
ATOM 693 C C . MET A 1 88 ? -0.653 -3.378 18.875 1.00 86.44 88 MET A C 1
ATOM 695 O O . MET A 1 88 ? -1.151 -3.117 19.971 1.00 86.44 88 MET A O 1
ATOM 699 N N . LEU A 1 89 ? -0.123 -2.444 18.077 1.00 85.56 89 LEU A N 1
ATOM 700 C CA . LEU A 1 89 ? -0.130 -1.019 18.418 1.00 85.56 89 LEU A CA 1
ATOM 701 C C . LEU A 1 89 ? -1.562 -0.498 18.606 1.00 85.56 89 LEU A C 1
ATOM 703 O O . LEU A 1 89 ? -1.853 0.170 19.595 1.00 85.56 89 LEU A O 1
ATOM 707 N N . GLU A 1 90 ? -2.489 -0.846 17.718 1.00 84.12 90 GLU A N 1
ATOM 708 C CA . GLU A 1 90 ? -3.896 -0.448 17.832 1.00 84.12 90 GLU A CA 1
ATOM 709 C C . GLU A 1 90 ? -4.558 -0.990 19.102 1.00 84.12 90 GLU A C 1
ATOM 711 O O . GLU A 1 90 ? -5.282 -0.259 19.777 1.00 84.12 90 GLU A O 1
ATOM 716 N N . TYR A 1 91 ? -4.279 -2.241 19.478 1.00 87.44 91 TYR A N 1
ATOM 717 C CA . TYR A 1 91 ? -4.814 -2.847 20.699 1.00 87.44 91 TYR A CA 1
ATOM 718 C C . TYR A 1 91 ? -4.244 -2.156 21.939 1.00 87.44 91 TYR A C 1
ATOM 720 O O . TYR A 1 91 ? -4.990 -1.872 22.878 1.00 87.44 91 TYR A O 1
ATOM 728 N N . MET A 1 92 ? -2.943 -1.852 21.934 1.00 88.12 92 MET A N 1
ATOM 729 C CA . MET A 1 92 ? -2.270 -1.101 22.999 1.00 88.12 92 MET A CA 1
ATOM 730 C C . MET A 1 92 ? -2.861 0.307 23.147 1.00 88.12 92 MET A C 1
ATOM 732 O O . MET A 1 92 ? -3.204 0.724 24.252 1.00 88.12 92 MET A O 1
ATOM 736 N N . GLY A 1 93 ? -3.049 1.021 22.036 1.00 81.19 93 GLY A N 1
ATOM 737 C CA . GLY A 1 93 ? -3.654 2.351 22.028 1.00 81.19 93 GLY A CA 1
ATOM 738 C C . GLY A 1 93 ? -5.114 2.352 22.493 1.00 81.19 93 GLY A C 1
ATOM 739 O O . GLY A 1 93 ? -5.502 3.187 23.313 1.00 81.19 93 GLY A O 1
ATOM 740 N N . ALA A 1 94 ? -5.910 1.376 22.047 1.00 82.06 94 ALA A N 1
ATOM 741 C CA . ALA A 1 94 ? -7.298 1.224 22.472 1.00 82.06 94 ALA A CA 1
ATOM 742 C C . ALA A 1 94 ? -7.406 0.919 23.972 1.00 82.06 94 ALA A C 1
ATOM 744 O O . ALA A 1 94 ? -8.290 1.449 24.649 1.00 82.06 94 ALA A O 1
ATOM 745 N N . TRP A 1 95 ? -6.498 0.094 24.505 1.00 85.88 95 TRP A N 1
ATOM 746 C CA . TRP A 1 95 ? -6.407 -0.160 25.940 1.00 85.88 95 TRP A CA 1
ATOM 747 C C . TRP A 1 95 ? -6.062 1.110 26.727 1.00 85.88 95 TRP A C 1
ATOM 749 O O . TRP A 1 95 ? -6.763 1.413 27.691 1.00 85.88 95 TRP A O 1
ATOM 759 N N . GLU A 1 96 ? -5.044 1.873 26.319 1.00 81.38 96 GLU A N 1
ATOM 760 C CA . GLU A 1 96 ? -4.669 3.115 27.014 1.00 81.38 96 GLU A CA 1
ATOM 761 C C . GLU A 1 96 ? -5.805 4.138 27.020 1.00 81.38 96 GLU A C 1
ATOM 763 O O . GLU A 1 96 ? -6.091 4.750 28.053 1.00 81.38 96 GLU A O 1
ATOM 768 N N . TRP A 1 97 ? -6.513 4.281 25.898 1.00 81.31 97 TRP A N 1
ATOM 769 C CA . TRP A 1 97 ? -7.719 5.101 25.847 1.00 81.31 97 TRP A CA 1
ATOM 770 C C . TRP A 1 97 ? -8.784 4.602 26.831 1.00 81.31 97 TRP A C 1
ATOM 772 O O . TRP A 1 97 ? -9.291 5.386 27.638 1.00 81.31 97 TRP A O 1
ATOM 782 N N . TYR A 1 98 ? -9.104 3.305 26.803 1.00 80.00 98 TYR A N 1
ATOM 783 C CA . TYR A 1 98 ? -10.134 2.710 27.656 1.00 80.00 98 TYR A CA 1
ATOM 784 C C . TYR A 1 98 ? -9.799 2.849 29.147 1.00 80.00 98 TYR A C 1
ATOM 786 O O . TYR A 1 98 ? -10.656 3.225 29.952 1.00 80.00 98 TYR A O 1
ATOM 794 N N . ASP A 1 99 ? -8.547 2.600 29.525 1.00 80.81 99 ASP A N 1
ATOM 795 C CA . ASP A 1 99 ? -8.075 2.761 30.896 1.00 80.81 99 ASP A CA 1
ATOM 796 C C . ASP A 1 99 ? -8.048 4.237 31.329 1.00 80.81 99 ASP A C 1
ATOM 798 O O . ASP A 1 99 ? -8.365 4.560 32.477 1.00 80.81 99 ASP A O 1
ATOM 802 N N . GLY A 1 100 ? -7.756 5.155 30.404 1.00 76.81 100 GLY A N 1
ATOM 803 C CA . GLY A 1 100 ? -7.920 6.594 30.603 1.00 76.81 100 GLY A CA 1
ATOM 804 C C . GLY A 1 100 ? -9.369 6.985 30.915 1.00 76.81 100 GLY A C 1
ATOM 805 O O . GLY A 1 100 ? -9.614 7.713 31.879 1.00 76.81 100 GLY A O 1
ATOM 806 N N . GLN A 1 101 ? -10.344 6.445 30.174 1.00 73.75 101 GLN A N 1
ATOM 807 C CA . GLN A 1 101 ? -11.771 6.686 30.437 1.00 73.75 101 GLN A CA 1
ATOM 808 C C . GLN A 1 101 ? -12.211 6.123 31.798 1.00 73.75 101 GLN A C 1
ATOM 810 O O . GLN A 1 101 ? -12.954 6.779 32.527 1.00 73.75 101 GLN A O 1
ATOM 815 N N . ILE A 1 102 ? -11.707 4.948 32.199 1.00 76.75 102 ILE A N 1
ATOM 816 C CA . ILE A 1 102 ? -11.947 4.406 33.546 1.00 76.75 102 ILE A CA 1
ATOM 817 C C . ILE A 1 102 ? -11.418 5.367 34.614 1.00 76.75 102 ILE A C 1
ATOM 819 O O . ILE A 1 102 ? -12.136 5.666 35.567 1.00 76.75 102 ILE A O 1
ATOM 823 N N . ARG A 1 103 ? -10.194 5.886 34.454 1.00 78.38 103 ARG A N 1
ATOM 824 C CA . ARG A 1 103 ? -9.592 6.840 35.400 1.00 78.38 103 ARG A CA 1
ATOM 825 C C . ARG A 1 103 ? -10.412 8.132 35.512 1.00 78.38 103 ARG A C 1
ATOM 827 O O . ARG A 1 103 ? -10.634 8.612 36.624 1.00 78.38 103 ARG A O 1
ATOM 834 N N . ILE A 1 104 ? -10.917 8.667 34.397 1.00 74.50 104 ILE A N 1
ATOM 835 C CA . ILE A 1 104 ? -11.828 9.828 34.394 1.00 74.50 104 ILE A CA 1
ATOM 836 C C . ILE A 1 104 ? -13.125 9.491 35.140 1.00 74.50 104 ILE A C 1
ATOM 838 O O . ILE A 1 104 ? -13.543 10.247 36.020 1.00 74.50 104 ILE A O 1
ATOM 842 N N . ALA A 1 105 ? -13.735 8.337 34.861 1.00 74.19 105 ALA A N 1
ATOM 843 C CA . ALA A 1 105 ? -14.974 7.907 35.505 1.00 74.19 105 ALA A CA 1
ATOM 844 C C . ALA A 1 105 ? -14.812 7.692 37.022 1.00 74.19 105 ALA A C 1
ATOM 846 O O . ALA A 1 105 ? -15.680 8.098 37.790 1.00 74.19 105 ALA A O 1
ATOM 847 N N . GLN A 1 106 ? -13.686 7.144 37.487 1.00 77.75 106 GLN A N 1
ATOM 848 C CA . GLN A 1 106 ? -13.389 7.021 38.925 1.00 77.75 106 GLN A CA 1
ATOM 849 C C . GLN A 1 106 ? -13.319 8.380 39.637 1.00 77.75 106 GLN A C 1
ATOM 851 O O . GLN A 1 106 ? -13.630 8.479 40.824 1.00 77.75 106 GLN A O 1
ATOM 856 N N . ASN A 1 107 ? -12.919 9.432 38.919 1.00 77.62 107 ASN A N 1
ATOM 857 C CA . ASN A 1 107 ? -12.792 10.779 39.470 1.00 77.62 107 ASN A CA 1
ATOM 858 C C . ASN A 1 107 ? -14.080 11.606 39.371 1.00 77.62 107 ASN A C 1
ATOM 860 O O . ASN A 1 107 ? -14.262 12.522 40.173 1.00 77.62 107 ASN A O 1
ATOM 864 N N . THR A 1 108 ? -14.960 11.290 38.418 1.00 77.69 108 THR A N 1
ATOM 865 C CA . THR A 1 108 ? -16.137 12.108 38.072 1.00 77.69 108 THR A CA 1
ATOM 866 C C . THR A 1 108 ? -17.474 11.460 38.430 1.00 77.69 108 THR A C 1
ATOM 868 O O . THR A 1 108 ? -18.451 12.172 38.651 1.00 77.69 108 THR A O 1
ATOM 871 N N . VAL A 1 109 ? -17.543 10.128 38.533 1.00 76.81 109 VAL A N 1
ATOM 872 C CA . VAL A 1 109 ? -18.787 9.397 38.798 1.00 76.81 109 VAL A CA 1
ATOM 873 C C . VAL A 1 109 ? -18.915 9.056 40.280 1.00 76.81 109 VAL A C 1
ATOM 875 O O . VAL A 1 109 ? -18.012 8.495 40.910 1.00 76.81 109 VAL A O 1
ATOM 878 N N . PHE A 1 110 ? -20.089 9.353 40.833 1.00 75.94 110 PHE A N 1
ATOM 879 C CA . PHE A 1 110 ? -20.435 9.079 42.220 1.00 75.94 110 PHE A CA 1
ATOM 880 C C . PHE A 1 110 ? -21.513 7.997 42.305 1.00 75.94 110 PHE A C 1
ATOM 882 O O . PHE A 1 110 ? -22.477 7.964 41.545 1.00 75.94 110 PHE A O 1
ATOM 889 N N . THR A 1 111 ? -21.355 7.101 43.271 1.00 75.81 111 THR A N 1
ATOM 890 C CA . THR A 1 111 ? -22.387 6.150 43.686 1.00 75.81 111 THR A CA 1
ATOM 891 C C . THR A 1 111 ? -23.599 6.888 44.262 1.00 75.81 111 THR A C 1
ATOM 893 O O . THR A 1 111 ? -23.484 8.015 44.742 1.00 75.81 111 THR A O 1
ATOM 896 N N . LYS A 1 112 ? -24.755 6.212 44.348 1.00 70.50 112 LYS A N 1
ATOM 897 C CA . LYS A 1 112 ? -25.973 6.741 45.007 1.00 70.50 112 LYS A CA 1
ATOM 898 C C . LYS A 1 112 ? -25.757 7.201 46.462 1.00 70.50 112 LYS A C 1
ATOM 900 O O . LYS A 1 112 ? -26.595 7.905 47.005 1.00 70.50 112 LYS A O 1
ATOM 905 N N . LYS A 1 113 ? -24.648 6.798 47.095 1.00 76.00 113 LYS A N 1
ATOM 906 C CA . LYS A 1 113 ? -24.239 7.192 48.453 1.00 76.00 113 LYS A CA 1
ATOM 907 C C . LYS A 1 113 ? -23.240 8.365 48.472 1.00 76.00 113 LYS A C 1
ATOM 909 O O . LYS A 1 113 ? -22.588 8.574 49.488 1.00 76.00 113 LYS A O 1
ATOM 914 N N . GLY A 1 114 ? -23.044 9.069 47.353 1.00 73.19 114 GLY A N 1
ATOM 915 C CA . GLY A 1 114 ? -22.140 10.223 47.245 1.00 73.19 114 GLY A CA 1
ATOM 916 C C . GLY A 1 114 ? -20.643 9.889 47.297 1.00 73.19 114 GLY A C 1
ATOM 917 O O . GLY A 1 114 ? -19.817 10.790 47.377 1.00 73.19 114 GLY A O 1
ATOM 918 N N . LYS A 1 115 ? -20.263 8.604 47.252 1.00 78.81 115 LYS A N 1
ATOM 919 C CA . LYS A 1 115 ? -18.856 8.164 47.197 1.00 78.81 115 LYS A CA 1
ATOM 920 C C . LYS A 1 115 ? -18.421 7.950 45.755 1.00 78.81 115 LYS A C 1
ATOM 922 O O . LYS A 1 115 ? -19.221 7.438 44.975 1.00 78.81 115 LYS A O 1
ATOM 927 N N . ARG A 1 116 ? -17.167 8.267 45.423 1.00 78.44 116 ARG A N 1
ATOM 928 C CA . ARG A 1 116 ? -16.575 7.956 44.111 1.00 78.44 116 ARG A CA 1
ATOM 929 C C . ARG A 1 116 ? -16.680 6.461 43.800 1.00 78.44 116 ARG A C 1
ATOM 931 O O . ARG A 1 116 ? -16.579 5.636 44.710 1.00 78.44 116 ARG A O 1
ATOM 938 N N . VAL A 1 117 ? -16.919 6.126 42.535 1.00 79.75 117 VAL A N 1
ATOM 939 C CA . VAL A 1 117 ? -16.979 4.726 42.093 1.00 79.75 117 VAL A CA 1
ATOM 940 C C . VAL A 1 117 ? -15.593 4.078 42.143 1.00 79.75 117 VAL A C 1
ATOM 942 O O . VAL A 1 117 ? -14.575 4.708 41.856 1.00 79.75 117 VAL A O 1
ATOM 945 N N . ASP A 1 118 ? -15.550 2.798 42.503 1.00 79.19 118 ASP A N 1
ATOM 946 C CA . ASP A 1 118 ? -14.340 1.990 42.373 1.00 79.19 118 ASP A CA 1
ATOM 947 C C . ASP A 1 118 ? -14.074 1.650 40.893 1.00 79.19 118 ASP A C 1
ATOM 949 O O . ASP A 1 118 ? -14.864 1.970 40.001 1.00 79.19 118 ASP A O 1
ATOM 953 N N . ARG A 1 119 ? -12.943 0.998 40.591 1.00 76.50 119 ARG A N 1
ATOM 954 C CA . ARG A 1 119 ? -12.567 0.686 39.197 1.00 76.50 119 ARG A CA 1
ATOM 955 C C . ARG A 1 119 ? -13.620 -0.176 38.487 1.00 76.50 119 ARG A C 1
ATOM 957 O O . ARG A 1 119 ? -13.852 0.005 37.295 1.00 76.50 119 ARG A O 1
ATOM 964 N N . ARG A 1 120 ? -14.283 -1.085 39.218 1.00 74.00 120 ARG A N 1
ATOM 965 C CA . ARG A 1 120 ? -15.374 -1.922 38.684 1.00 74.00 120 ARG A CA 1
ATOM 966 C C . ARG A 1 120 ? -16.622 -1.094 38.378 1.00 74.00 120 ARG A C 1
ATOM 968 O O . ARG A 1 120 ? -17.209 -1.259 37.308 1.00 74.00 120 ARG A O 1
ATOM 975 N N . GLY A 1 121 ? -17.004 -0.183 39.269 1.00 68.69 121 GLY A N 1
ATOM 976 C CA . GLY A 1 121 ? -18.103 0.753 39.055 1.00 68.69 121 GLY A CA 1
ATOM 977 C C . GLY A 1 121 ? -17.844 1.689 37.872 1.00 68.69 121 GLY A C 1
ATOM 978 O O . GLY A 1 121 ? -18.713 1.849 37.019 1.00 68.69 121 GLY A O 1
ATOM 979 N N . ALA A 1 122 ? -16.624 2.217 37.752 1.00 72.56 122 ALA A N 1
ATOM 980 C CA . ALA A 1 122 ? -16.194 3.038 36.619 1.00 72.56 122 ALA A CA 1
ATOM 981 C C . ALA A 1 122 ? -16.234 2.279 35.282 1.00 72.56 122 ALA A C 1
ATOM 983 O O . ALA A 1 122 ? -16.773 2.789 34.301 1.00 72.56 122 ALA A O 1
ATOM 984 N N . ALA A 1 123 ? -15.738 1.038 35.243 1.00 68.62 123 ALA A N 1
ATOM 985 C CA . ALA A 1 123 ? -15.793 0.197 34.047 1.00 68.62 123 ALA A CA 1
ATOM 986 C C . ALA A 1 123 ? -17.237 -0.128 33.621 1.00 68.62 123 ALA A C 1
ATOM 988 O O . ALA A 1 123 ? -17.539 -0.190 32.432 1.00 68.62 123 ALA A O 1
ATOM 989 N N . THR A 1 124 ? -18.152 -0.294 34.581 1.00 66.00 124 THR A N 1
ATOM 990 C CA . THR A 1 124 ? -19.578 -0.540 34.303 1.00 66.00 124 THR A CA 1
ATOM 991 C C . THR A 1 124 ? -20.249 0.692 33.685 1.00 66.00 124 THR A C 1
ATOM 993 O O . THR A 1 124 ? -21.017 0.555 32.736 1.00 66.00 124 THR A O 1
ATOM 996 N N . HIS A 1 125 ? -19.903 1.893 34.161 1.00 63.34 125 HIS A N 1
ATOM 997 C CA . HIS A 1 125 ? -20.361 3.154 33.573 1.00 63.34 125 HIS A CA 1
ATOM 998 C C . HIS A 1 125 ? -19.787 3.400 32.169 1.00 63.34 125 HIS A C 1
ATOM 1000 O O . HIS A 1 125 ? -20.538 3.768 31.271 1.00 63.34 125 HIS A O 1
ATOM 1006 N N . ASN A 1 126 ? -18.493 3.138 31.950 1.00 57.31 126 ASN A N 1
ATOM 1007 C CA . ASN A 1 126 ? -17.851 3.329 30.644 1.00 57.31 126 ASN A CA 1
ATOM 1008 C C . ASN A 1 126 ? -18.352 2.325 29.585 1.00 57.31 126 ASN A C 1
ATOM 1010 O O . ASN A 1 126 ? -18.549 2.662 28.421 1.00 57.31 126 ASN A O 1
ATOM 1014 N N . ASN A 1 127 ? -18.657 1.089 29.995 1.00 54.28 127 ASN A N 1
ATOM 1015 C CA . ASN A 1 127 ? -19.271 0.093 29.112 1.00 54.28 127 ASN A CA 1
ATOM 1016 C C . ASN A 1 127 ? -20.695 0.475 28.662 1.00 54.28 127 ASN A C 1
ATOM 1018 O O . ASN A 1 127 ? -21.175 -0.077 27.670 1.00 54.28 127 ASN A O 1
ATOM 1022 N N . SER A 1 128 ? -21.369 1.394 29.363 1.00 51.34 128 SER A N 1
ATOM 1023 C CA . SER A 1 128 ? -22.780 1.733 29.148 1.00 51.34 128 SER A CA 1
ATOM 1024 C C . SER A 1 128 ? -23.040 2.713 27.995 1.00 51.34 128 SER A C 1
ATOM 1026 O O . SER A 1 128 ? -24.173 2.751 27.519 1.00 51.34 128 SER A O 1
ATOM 1028 N N . SER A 1 129 ? -22.064 3.506 27.538 1.00 54.53 129 SER A N 1
ATOM 1029 C CA . SER A 1 129 ? -22.308 4.585 26.558 1.00 54.53 129 SER A CA 1
ATOM 1030 C C . SER A 1 129 ? -22.062 4.179 25.096 1.00 54.53 129 SER A C 1
ATOM 1032 O O . SER A 1 129 ? -22.877 4.529 24.242 1.00 54.53 129 SER A O 1
ATOM 1034 N N . THR A 1 130 ? -21.029 3.371 24.806 1.00 53.69 130 THR A N 1
ATOM 1035 C CA . THR A 1 130 ? -20.655 3.003 23.416 1.00 53.69 130 THR A CA 1
ATOM 1036 C C . THR A 1 130 ? -20.593 1.490 23.181 1.00 53.69 130 THR A C 1
ATOM 1038 O O . THR A 1 130 ? -21.226 0.983 22.255 1.00 53.69 130 THR A O 1
ATOM 1041 N N . ILE A 1 131 ? -19.896 0.733 24.038 1.00 56.72 131 ILE A N 1
ATOM 1042 C CA . ILE A 1 131 ? -19.707 -0.726 23.878 1.00 56.72 131 ILE A CA 1
ATOM 1043 C C . ILE A 1 131 ? -21.033 -1.490 24.054 1.00 56.72 131 ILE A C 1
ATOM 1045 O O . ILE A 1 131 ? -21.265 -2.502 23.394 1.00 56.72 131 ILE A O 1
ATOM 1049 N N . SER A 1 132 ? -21.946 -0.992 24.898 1.00 55.81 132 SER A N 1
ATOM 1050 C CA . SER A 1 132 ? -23.263 -1.607 25.109 1.00 55.81 132 SER A CA 1
ATOM 1051 C C . SER A 1 132 ? -24.232 -1.474 23.933 1.00 55.81 132 SER A C 1
ATOM 1053 O O . SER A 1 132 ? -25.193 -2.235 23.882 1.00 55.81 132 SER A O 1
ATOM 1055 N N . ARG A 1 133 ? -24.023 -0.520 23.016 1.00 55.03 133 ARG A N 1
ATOM 1056 C CA . ARG A 1 133 ? -24.912 -0.287 21.859 1.00 55.03 133 ARG A CA 1
ATOM 1057 C C . ARG A 1 133 ? -24.511 -1.096 20.621 1.00 55.03 133 ARG A C 1
ATOM 1059 O O . ARG A 1 133 ? -25.129 -0.951 19.571 1.00 55.03 133 ARG A O 1
ATOM 1066 N N . MET A 1 134 ? -23.469 -1.920 20.727 1.00 63.41 134 MET A N 1
ATOM 1067 C CA . MET A 1 134 ? -22.963 -2.749 19.635 1.00 63.41 134 MET A CA 1
ATOM 1068 C C . MET A 1 134 ? -23.619 -4.127 19.625 1.00 63.41 134 MET A C 1
ATOM 1070 O O . MET A 1 134 ? -24.004 -4.645 20.670 1.00 63.41 134 MET A O 1
ATOM 1074 N N . GLN A 1 135 ? -23.681 -4.747 18.444 1.00 62.66 135 GLN A N 1
ATOM 1075 C CA . GLN A 1 135 ? -24.045 -6.158 18.308 1.00 62.66 135 GLN A CA 1
ATOM 1076 C C . GLN A 1 135 ? -23.129 -7.036 19.182 1.00 62.66 135 GLN A C 1
ATOM 1078 O O . GLN A 1 135 ? -21.918 -6.802 19.251 1.00 62.66 135 GLN A O 1
ATOM 1083 N N . ASP A 1 136 ? -23.690 -8.072 19.811 1.00 69.62 136 ASP A N 1
ATOM 1084 C CA . ASP A 1 136 ? -23.001 -8.901 20.815 1.00 69.62 136 ASP A CA 1
ATOM 1085 C C . ASP A 1 136 ? -21.676 -9.510 20.331 1.00 69.62 136 ASP A C 1
ATOM 1087 O O . ASP A 1 136 ? -20.725 -9.632 21.107 1.00 69.62 136 ASP A O 1
ATOM 1091 N N . LEU A 1 137 ? -21.583 -9.875 19.049 1.00 60.44 137 LEU A N 1
ATOM 1092 C CA . LEU A 1 137 ? -20.362 -10.430 18.456 1.00 60.44 137 LEU A CA 1
ATOM 1093 C C . LEU A 1 137 ? -19.240 -9.384 18.367 1.00 60.44 137 LEU A C 1
ATOM 1095 O O . LEU A 1 137 ? -18.124 -9.642 18.818 1.00 60.44 137 LEU A O 1
ATOM 1099 N N . ARG A 1 138 ? -19.555 -8.175 17.886 1.00 68.62 138 ARG A N 1
ATOM 1100 C CA . ARG A 1 138 ? -18.609 -7.049 17.794 1.00 68.62 138 ARG A CA 1
ATOM 1101 C C . ARG A 1 138 ? -18.141 -6.601 19.178 1.00 68.62 138 ARG A C 1
ATOM 1103 O O . ARG A 1 138 ? -16.958 -6.353 19.398 1.00 68.62 138 ARG A O 1
ATOM 1110 N N . ARG A 1 139 ? -19.053 -6.601 20.154 1.00 70.75 139 ARG A N 1
ATOM 1111 C CA . ARG A 1 139 ? -18.732 -6.328 21.559 1.00 70.75 139 ARG A CA 1
ATOM 1112 C C . ARG A 1 139 ? -17.722 -7.330 22.129 1.00 70.75 139 ARG A C 1
ATOM 1114 O O . ARG A 1 139 ? -16.758 -6.917 22.773 1.00 70.75 139 ARG A O 1
ATOM 1121 N N . LYS A 1 140 ? -17.922 -8.634 21.908 1.00 74.12 140 LYS A N 1
ATOM 1122 C CA . LYS A 1 140 ? -16.991 -9.681 22.375 1.00 74.12 140 LYS A CA 1
ATOM 1123 C C . LYS A 1 140 ? -15.602 -9.523 21.754 1.00 74.12 140 LYS A C 1
ATOM 1125 O O . LYS A 1 140 ? -14.607 -9.669 22.463 1.00 74.12 140 LYS A O 1
ATOM 1130 N N . GLN A 1 141 ? -15.540 -9.184 20.468 1.00 77.81 141 GLN A N 1
ATOM 1131 C CA . GLN A 1 141 ? -14.285 -8.939 19.761 1.00 77.81 141 GLN A CA 1
ATOM 1132 C C . GLN A 1 141 ? -13.508 -7.759 20.358 1.00 77.81 141 GLN A C 1
ATOM 1134 O O . GLN A 1 141 ? -12.344 -7.927 20.713 1.00 77.81 141 GLN A O 1
ATOM 1139 N N . ILE A 1 142 ? -14.150 -6.607 20.567 1.00 77.81 142 ILE A N 1
ATOM 1140 C CA . ILE A 1 142 ? -13.491 -5.420 21.142 1.00 77.81 142 ILE A CA 1
ATOM 1141 C C . ILE A 1 142 ? -13.002 -5.689 22.570 1.00 77.81 142 ILE A C 1
ATOM 1143 O O . ILE A 1 142 ? -11.879 -5.331 22.916 1.00 77.81 142 ILE A O 1
ATOM 1147 N N . ILE A 1 143 ? -13.795 -6.377 23.400 1.00 80.62 143 ILE A N 1
ATOM 1148 C CA . ILE A 1 143 ? -13.374 -6.750 24.764 1.00 80.62 143 ILE A CA 1
ATOM 1149 C C . ILE A 1 143 ? -12.123 -7.638 24.726 1.00 80.62 143 ILE A C 1
ATOM 1151 O O . ILE A 1 143 ? -11.197 -7.442 25.516 1.00 80.62 143 ILE A O 1
ATOM 1155 N N . MET A 1 144 ? -12.069 -8.595 23.797 1.00 84.06 144 MET A N 1
ATOM 1156 C CA . MET A 1 144 ? -10.887 -9.432 23.598 1.00 84.06 144 MET A CA 1
ATOM 1157 C C . MET A 1 144 ? -9.672 -8.592 23.176 1.00 84.06 144 MET A C 1
ATOM 1159 O O . MET A 1 144 ? -8.586 -8.792 23.718 1.00 84.06 144 MET A O 1
ATOM 1163 N N . GLN A 1 145 ? -9.836 -7.658 22.238 1.00 85.00 145 GLN A N 1
ATOM 1164 C CA . GLN A 1 145 ? -8.754 -6.783 21.772 1.00 85.00 145 GLN A CA 1
ATOM 1165 C C . GLN A 1 145 ? -8.227 -5.888 22.901 1.00 85.00 145 GLN A C 1
ATOM 1167 O O . GLN A 1 145 ? -7.017 -5.830 23.103 1.00 85.00 145 GLN A O 1
ATOM 1172 N N . LEU A 1 146 ? -9.112 -5.295 23.710 1.00 85.06 146 LEU A N 1
ATOM 1173 C CA . LEU A 1 146 ? -8.739 -4.514 24.897 1.00 85.06 146 LEU A CA 1
ATOM 1174 C C . LEU A 1 146 ? -7.979 -5.354 25.928 1.00 85.06 146 LEU A C 1
ATOM 1176 O O . LEU A 1 146 ? -6.981 -4.900 26.477 1.00 85.06 146 LEU A O 1
ATOM 1180 N N . SER A 1 147 ? -8.415 -6.593 26.175 1.00 86.19 147 SER A N 1
ATOM 1181 C CA . SER A 1 147 ? -7.718 -7.501 27.094 1.00 86.19 147 SER A CA 1
ATOM 1182 C C . SER A 1 147 ? -6.317 -7.872 26.595 1.00 86.19 147 SER A C 1
ATOM 1184 O O . SER A 1 147 ? -5.378 -7.942 27.390 1.00 86.19 147 SER A O 1
ATOM 1186 N N . ARG A 1 148 ? -6.147 -8.074 25.282 1.00 88.88 148 ARG A N 1
ATOM 1187 C CA . ARG A 1 148 ? -4.825 -8.307 24.677 1.00 88.88 148 ARG A CA 1
ATOM 1188 C C . ARG A 1 148 ? -3.955 -7.055 24.744 1.00 88.88 148 ARG A C 1
ATOM 1190 O O . ARG A 1 148 ? -2.804 -7.160 25.156 1.00 88.88 148 ARG A O 1
ATOM 1197 N N . GLY A 1 149 ? -4.517 -5.891 24.417 1.00 88.56 149 GLY A N 1
ATOM 1198 C CA . GLY A 1 149 ? -3.862 -4.589 24.544 1.00 88.56 149 GLY A CA 1
ATOM 1199 C C . GLY A 1 149 ? -3.358 -4.329 25.961 1.00 88.56 149 GLY A C 1
ATOM 1200 O O . GLY A 1 149 ? -2.200 -3.972 26.144 1.00 88.56 149 GLY A O 1
ATOM 1201 N N . GLN A 1 150 ? -4.171 -4.643 26.975 1.00 90.50 150 GLN A N 1
ATOM 1202 C CA . GLN A 1 150 ? -3.767 -4.563 28.377 1.00 90.50 150 GLN A CA 1
ATOM 1203 C C . GLN A 1 150 ? -2.519 -5.397 28.670 1.00 90.50 150 GLN A C 1
ATOM 1205 O O . GLN A 1 150 ? -1.593 -4.892 29.299 1.00 90.50 150 GLN A O 1
ATOM 1210 N N . LYS A 1 151 ? -2.467 -6.664 28.246 1.00 90.44 151 LYS A N 1
ATOM 1211 C CA . LYS A 1 151 ? -1.294 -7.522 28.491 1.00 90.44 151 LYS A CA 1
ATOM 1212 C C . LYS A 1 151 ? -0.056 -7.064 27.721 1.00 90.44 151 LYS A C 1
ATOM 1214 O O . LYS A 1 151 ? 1.034 -7.060 28.290 1.00 90.44 151 LYS A O 1
ATOM 1219 N N . LEU A 1 152 ? -0.222 -6.651 26.462 1.00 91.69 152 LEU A N 1
ATOM 1220 C CA . LEU A 1 152 ? 0.864 -6.089 25.655 1.00 91.69 152 LEU A CA 1
ATOM 1221 C C . LEU A 1 152 ? 1.474 -4.877 26.360 1.00 91.69 152 LEU A C 1
ATOM 1223 O O . LEU A 1 152 ? 2.665 -4.870 26.640 1.00 91.6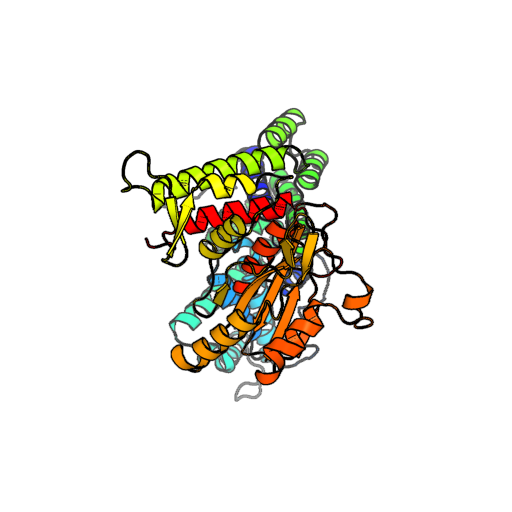9 152 LEU A O 1
ATOM 1227 N N . THR A 1 153 ? 0.647 -3.905 26.737 1.00 88.81 153 THR A N 1
ATOM 1228 C CA . THR A 1 153 ? 1.102 -2.663 27.365 1.00 88.81 153 THR A CA 1
ATOM 1229 C C . THR A 1 153 ? 1.617 -2.863 28.787 1.00 88.81 153 THR A C 1
ATOM 1231 O O . THR A 1 153 ? 2.691 -2.384 29.136 1.00 88.81 153 THR A O 1
ATOM 1234 N N . THR A 1 154 ? 0.852 -3.546 29.639 1.00 88.00 154 THR A N 1
ATOM 1235 C CA . THR A 1 154 ? 1.110 -3.551 31.088 1.00 88.00 154 THR A CA 1
ATOM 1236 C C . THR A 1 154 ? 2.019 -4.680 31.552 1.00 88.00 154 THR A C 1
ATOM 1238 O O . THR A 1 154 ? 2.353 -4.709 32.731 1.00 88.00 154 THR A O 1
ATOM 1241 N N . GLN A 1 155 ? 2.411 -5.610 30.682 1.00 91.12 155 GLN A N 1
ATOM 1242 C CA . GLN A 1 155 ? 3.340 -6.684 31.042 1.00 91.12 155 GLN A CA 1
ATOM 1243 C C . GLN A 1 155 ? 4.468 -6.798 30.023 1.00 91.12 155 GLN A C 1
ATOM 1245 O O . GLN A 1 155 ? 5.615 -6.570 30.374 1.00 91.12 155 GLN A O 1
ATOM 1250 N N . LEU A 1 156 ? 4.162 -7.092 28.759 1.00 92.69 156 LEU A N 1
ATOM 1251 C CA . LEU A 1 156 ? 5.195 -7.406 27.767 1.00 92.69 156 LEU A CA 1
ATOM 1252 C C . LEU A 1 156 ? 6.053 -6.186 27.409 1.00 92.69 156 LEU A C 1
ATOM 1254 O O . LEU A 1 156 ? 7.249 -6.188 27.667 1.00 92.69 156 LEU A O 1
ATOM 1258 N N . VAL A 1 157 ? 5.445 -5.123 26.884 1.00 92.19 157 VAL A N 1
ATOM 1259 C CA . VAL A 1 157 ? 6.160 -3.911 26.454 1.00 92.19 157 VAL A CA 1
ATOM 1260 C C . VAL A 1 157 ? 6.773 -3.177 27.643 1.00 92.19 157 VAL A C 1
ATOM 1262 O O . VAL A 1 157 ? 7.890 -2.681 27.538 1.00 92.19 157 VAL A O 1
ATOM 1265 N N . ARG A 1 158 ? 6.091 -3.151 28.797 1.00 90.00 158 ARG A N 1
ATOM 1266 C CA . ARG A 1 158 ? 6.640 -2.530 30.012 1.00 90.00 158 ARG A CA 1
ATOM 1267 C C . ARG A 1 158 ? 7.920 -3.214 30.491 1.00 90.00 158 ARG A C 1
ATOM 1269 O O . ARG A 1 158 ? 8.828 -2.530 30.944 1.00 90.00 158 ARG A O 1
ATOM 1276 N N . GLU A 1 159 ? 7.969 -4.544 30.454 1.00 91.62 159 GLU A N 1
ATOM 1277 C CA . GLU A 1 159 ? 9.080 -5.299 31.042 1.00 91.62 159 GLU A CA 1
ATOM 1278 C C . GLU A 1 159 ? 10.188 -5.643 30.039 1.00 91.62 159 GLU A C 1
ATOM 1280 O O . GLU A 1 159 ? 11.331 -5.813 30.461 1.00 91.62 159 GLU A O 1
ATOM 1285 N N . LEU A 1 160 ? 9.857 -5.758 28.748 1.00 91.81 160 LEU A N 1
ATOM 1286 C CA . LEU A 1 160 ? 10.757 -6.228 27.685 1.00 91.81 160 LEU A CA 1
ATOM 1287 C C . LEU A 1 160 ? 11.011 -5.182 26.583 1.00 91.81 160 LEU A C 1
ATOM 1289 O O . LEU A 1 160 ? 11.836 -5.411 25.705 1.00 91.81 160 LEU A O 1
ATOM 1293 N N . GLY A 1 161 ? 10.325 -4.037 26.615 1.00 91.19 161 GLY A N 1
ATOM 1294 C CA . GLY A 1 161 ? 10.410 -3.013 25.571 1.00 91.19 161 GLY A CA 1
ATOM 1295 C C . GLY A 1 161 ? 9.534 -3.312 24.351 1.00 91.19 161 GLY A C 1
ATOM 1296 O O . GLY A 1 161 ? 8.934 -4.380 24.224 1.00 91.19 161 GLY A O 1
ATOM 1297 N N . ILE A 1 162 ? 9.423 -2.338 23.444 1.00 90.88 162 ILE A N 1
ATOM 1298 C CA . ILE A 1 162 ? 8.503 -2.417 22.297 1.00 90.88 162 ILE A CA 1
ATOM 1299 C C . ILE A 1 162 ? 8.980 -3.378 21.197 1.00 90.88 162 ILE A C 1
ATOM 1301 O O . ILE A 1 162 ? 8.156 -3.906 20.453 1.00 90.88 162 ILE A O 1
ATOM 1305 N N . GLY A 1 163 ? 10.277 -3.691 21.135 1.00 90.62 163 GLY A N 1
ATOM 1306 C CA . GLY A 1 163 ? 10.819 -4.690 20.209 1.00 90.62 163 GLY A CA 1
ATOM 1307 C C . GLY A 1 163 ? 10.200 -6.085 20.359 1.00 90.62 163 GLY A C 1
ATOM 1308 O O . GLY A 1 163 ? 10.172 -6.846 19.394 1.00 90.62 163 GLY A O 1
ATOM 1309 N N . ILE A 1 164 ? 9.592 -6.404 21.513 1.00 91.38 164 ILE A N 1
ATOM 1310 C CA . ILE A 1 164 ? 8.887 -7.680 21.741 1.00 91.38 164 ILE A CA 1
ATOM 1311 C C . ILE A 1 164 ? 7.741 -7.926 20.747 1.00 91.38 164 ILE A C 1
ATOM 1313 O O . ILE A 1 164 ? 7.325 -9.067 20.546 1.00 91.38 164 ILE A O 1
ATOM 1317 N N . LEU A 1 165 ? 7.235 -6.872 20.098 1.00 90.38 165 LEU A N 1
ATOM 1318 C CA . LEU A 1 165 ? 6.188 -6.973 19.084 1.00 90.38 165 LEU A CA 1
ATOM 1319 C C . LEU A 1 165 ? 6.629 -7.751 17.833 1.00 90.38 165 LEU A C 1
ATOM 1321 O O . LEU A 1 165 ? 5.770 -8.264 17.120 1.00 90.38 165 LEU A O 1
ATOM 1325 N N . PHE A 1 166 ? 7.931 -7.901 17.581 1.00 87.94 166 PHE A N 1
ATOM 1326 C CA . PHE A 1 166 ? 8.436 -8.746 16.491 1.00 87.94 166 PHE A CA 1
ATOM 1327 C C . PHE A 1 166 ? 8.430 -10.242 16.826 1.00 87.94 166 PHE A C 1
ATOM 1329 O O . PHE A 1 166 ? 8.667 -11.072 15.951 1.00 87.94 166 PHE A O 1
ATOM 1336 N N . HIS A 1 167 ? 8.131 -10.623 18.070 1.00 85.38 167 HIS A N 1
ATOM 1337 C CA . HIS A 1 167 ? 8.175 -12.023 18.463 1.00 85.38 167 HIS A CA 1
ATOM 1338 C C . HIS A 1 167 ? 7.024 -12.831 17.835 1.00 85.38 167 HIS A C 1
ATOM 1340 O O . HIS A 1 167 ? 5.844 -12.566 18.069 1.00 85.38 167 HIS A O 1
ATOM 1346 N N . ARG A 1 168 ? 7.337 -13.915 17.115 1.00 80.31 168 ARG A N 1
ATOM 1347 C CA . ARG A 1 168 ? 6.345 -14.735 16.382 1.00 80.31 168 ARG A CA 1
ATOM 1348 C C . ARG A 1 168 ? 5.194 -15.288 17.239 1.00 80.31 168 ARG A C 1
ATOM 1350 O O . ARG A 1 168 ? 4.064 -15.402 16.773 1.00 80.31 168 ARG A O 1
ATOM 1357 N N . LYS A 1 169 ? 5.462 -15.611 18.512 1.00 82.62 169 LYS A N 1
ATOM 1358 C CA . LYS A 1 169 ? 4.468 -16.148 19.472 1.00 82.62 169 LYS A CA 1
ATOM 1359 C C . LYS A 1 169 ? 3.79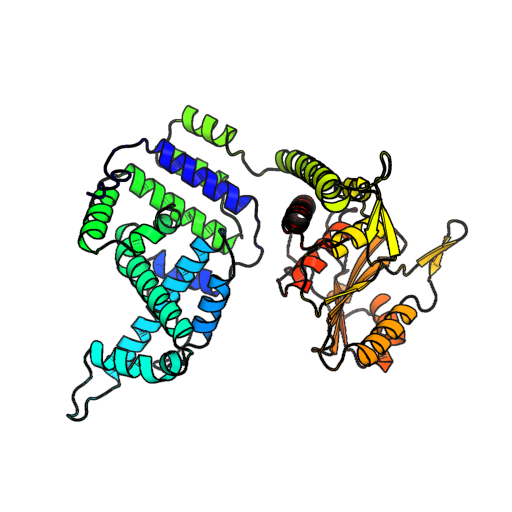1 -15.071 20.328 1.00 82.62 169 LYS A C 1
ATOM 1361 O O . LYS A 1 169 ? 3.137 -15.399 21.316 1.00 82.62 169 LYS A O 1
ATOM 1366 N N . ILE A 1 170 ? 3.924 -13.789 19.978 1.00 85.19 170 ILE A N 1
ATOM 1367 C CA . ILE A 1 170 ? 3.404 -12.672 20.781 1.00 85.19 170 ILE A CA 1
ATOM 1368 C C . ILE A 1 170 ? 1.912 -12.820 21.115 1.00 85.19 170 ILE A C 1
ATOM 1370 O O . ILE A 1 170 ? 1.492 -12.597 22.250 1.00 85.19 170 ILE A O 1
ATOM 1374 N N . TRP A 1 171 ? 1.100 -13.307 20.173 1.00 85.06 171 TRP A N 1
ATOM 1375 C CA . TRP A 1 171 ? -0.319 -13.556 20.426 1.00 85.06 171 TRP A CA 1
ATOM 1376 C C . TRP A 1 171 ? -0.568 -14.671 21.428 1.00 85.06 171 TRP A C 1
ATOM 1378 O O . TRP A 1 171 ? -1.544 -14.600 22.175 1.00 85.06 171 TRP A O 1
ATOM 1388 N N . ASP A 1 172 ? 0.287 -15.682 21.474 1.00 85.38 172 ASP A N 1
ATOM 1389 C CA . ASP A 1 172 ? 0.157 -16.751 22.453 1.00 85.38 172 ASP A CA 1
ATOM 1390 C C . ASP A 1 172 ? 0.547 -16.249 23.837 1.00 85.38 172 ASP A C 1
ATOM 1392 O O . ASP A 1 172 ? -0.166 -16.539 24.796 1.00 85.38 172 ASP A O 1
ATOM 1396 N N . PHE A 1 173 ? 1.537 -15.357 23.935 1.00 86.88 173 PHE A N 1
ATOM 1397 C CA . PHE A 1 173 ? 1.860 -14.663 25.186 1.00 86.88 173 PHE A CA 1
ATOM 1398 C C . PHE A 1 173 ? 0.660 -13.866 25.710 1.00 86.88 173 PHE A C 1
ATOM 1400 O O . PHE A 1 173 ? 0.325 -13.948 26.891 1.00 86.88 173 PHE A O 1
ATOM 1407 N N . THR A 1 174 ? -0.091 -13.186 24.832 1.00 85.69 174 THR A N 1
ATOM 1408 C CA . THR A 1 174 ? -1.328 -12.497 25.254 1.00 85.69 174 THR A CA 1
ATOM 1409 C C . THR A 1 174 ? -2.435 -13.453 25.727 1.00 85.69 174 THR A C 1
ATOM 1411 O O . THR A 1 174 ? -3.320 -13.055 26.489 1.00 85.69 174 THR A O 1
ATOM 1414 N N . LYS A 1 175 ? -2.409 -14.730 25.332 1.00 85.69 175 LYS A N 1
ATOM 1415 C CA . LYS A 1 175 ? -3.381 -15.747 25.774 1.00 85.69 175 LYS A CA 1
ATOM 1416 C C . LYS A 1 175 ? -2.927 -16.503 27.024 1.00 85.69 175 LYS A C 1
ATOM 1418 O O . LYS A 1 175 ? -3.777 -17.089 27.690 1.00 85.69 175 LYS A O 1
ATOM 1423 N N . MET A 1 176 ? -1.634 -16.480 27.355 1.00 86.69 176 MET A N 1
ATOM 1424 C CA . MET A 1 176 ? -1.079 -17.184 28.514 1.00 86.69 176 MET A CA 1
ATOM 1425 C C . MET A 1 176 ? -1.683 -16.698 29.835 1.00 86.69 176 MET A C 1
ATOM 1427 O O . MET A 1 176 ? -2.098 -15.541 29.973 1.00 86.69 176 MET A O 1
ATOM 1431 N N . ASP A 1 177 ? -1.730 -17.601 30.813 1.00 89.31 177 ASP A N 1
ATOM 1432 C CA . ASP A 1 177 ? -2.029 -17.242 32.194 1.00 89.31 177 ASP A CA 1
ATOM 1433 C C . ASP A 1 177 ? -0.921 -16.354 32.778 1.00 89.31 177 ASP A C 1
ATOM 1435 O O . ASP A 1 177 ? 0.242 -16.448 32.387 1.00 89.31 177 ASP A O 1
ATOM 1439 N N . THR A 1 178 ? -1.298 -15.480 33.713 1.00 86.81 178 THR A N 1
ATOM 1440 C CA . THR A 1 178 ? -0.404 -14.464 34.283 1.00 86.81 178 THR A CA 1
ATOM 1441 C C . THR A 1 178 ? 0.852 -15.081 34.892 1.00 86.81 178 THR A C 1
ATOM 1443 O O . THR A 1 178 ? 1.943 -14.586 34.655 1.00 86.81 178 THR A O 1
ATOM 1446 N N . THR A 1 179 ? 0.722 -16.207 35.599 1.00 89.12 179 THR A N 1
ATOM 1447 C CA . THR A 1 179 ? 1.852 -16.880 36.249 1.00 89.12 179 THR A CA 1
ATOM 1448 C C . THR A 1 179 ? 2.894 -17.392 35.258 1.00 89.12 179 THR A C 1
ATOM 1450 O O . THR A 1 179 ? 4.088 -17.183 35.462 1.00 89.12 179 THR A O 1
ATOM 1453 N N . LYS A 1 180 ? 2.472 -18.025 34.157 1.00 89.44 180 LYS A N 1
ATOM 1454 C CA . LYS A 1 180 ? 3.399 -18.465 33.104 1.00 89.44 180 LYS A CA 1
ATOM 1455 C C . LYS A 1 180 ? 4.007 -17.294 32.349 1.00 89.44 180 LYS A C 1
ATOM 1457 O O . LYS A 1 180 ? 5.183 -17.350 32.009 1.00 89.44 180 LYS A O 1
ATOM 1462 N N . LEU A 1 181 ? 3.223 -16.246 32.105 1.00 89.75 181 LEU A N 1
ATOM 1463 C CA . LEU A 1 181 ? 3.717 -15.042 31.449 1.00 89.75 181 LEU A CA 1
ATOM 1464 C C . LEU A 1 181 ? 4.788 -14.340 32.297 1.00 89.75 181 LEU A C 1
ATOM 1466 O O . LEU A 1 181 ? 5.819 -13.951 31.762 1.00 89.75 181 LEU A O 1
ATOM 1470 N N . ASP A 1 182 ? 4.592 -14.243 33.613 1.00 90.62 182 ASP A N 1
ATOM 1471 C CA . ASP A 1 182 ? 5.570 -13.647 34.530 1.00 90.62 182 ASP A CA 1
ATOM 1472 C C . ASP A 1 182 ? 6.874 -14.463 34.580 1.00 90.62 182 ASP A C 1
ATOM 1474 O O . ASP A 1 182 ? 7.965 -13.893 34.639 1.00 90.62 182 ASP A O 1
ATOM 1478 N N . HIS A 1 183 ? 6.784 -15.798 34.513 1.00 90.69 183 HIS A N 1
ATOM 1479 C CA . HIS A 1 183 ? 7.960 -16.659 34.372 1.00 90.69 183 HIS A CA 1
ATOM 1480 C C . HIS A 1 183 ? 8.704 -16.400 33.059 1.00 90.69 183 HIS A C 1
ATOM 1482 O O . HIS A 1 183 ? 9.903 -16.151 33.094 1.00 90.69 183 HIS A O 1
ATOM 1488 N N . LEU A 1 184 ? 7.988 -16.360 31.933 1.00 90.06 184 LEU A N 1
ATOM 1489 C CA . LEU A 1 184 ? 8.561 -16.074 30.617 1.00 90.06 184 LEU A CA 1
ATOM 1490 C C . LEU A 1 184 ? 9.251 -14.707 30.572 1.00 90.06 184 LEU A C 1
ATOM 1492 O O . LEU A 1 184 ? 10.361 -14.595 30.061 1.00 90.06 184 LEU A O 1
ATOM 1496 N N . ILE A 1 185 ? 8.618 -13.673 31.134 1.00 91.81 185 ILE A N 1
ATOM 1497 C CA . ILE A 1 185 ? 9.196 -12.327 31.215 1.00 91.81 185 ILE A CA 1
ATOM 1498 C C . ILE A 1 185 ? 10.483 -12.348 32.037 1.00 91.81 185 ILE A C 1
ATOM 1500 O O . ILE A 1 185 ? 11.479 -11.752 31.636 1.00 91.81 185 ILE A O 1
ATOM 1504 N N . ARG A 1 186 ? 10.488 -13.032 33.185 1.00 92.38 186 ARG A N 1
ATOM 1505 C CA . ARG A 1 186 ? 11.685 -13.130 34.024 1.00 92.38 186 ARG A CA 1
ATOM 1506 C C . ARG A 1 186 ? 12.821 -13.860 33.308 1.00 92.38 186 ARG A C 1
ATOM 1508 O O . ARG A 1 186 ? 13.962 -13.412 33.400 1.00 92.38 186 ARG A O 1
ATOM 1515 N N . ASP A 1 187 ? 12.511 -14.938 32.598 1.00 88.44 187 ASP A N 1
ATOM 1516 C CA . ASP A 1 187 ? 13.501 -15.709 31.846 1.00 88.44 187 ASP A CA 1
ATOM 1517 C C . ASP A 1 187 ? 14.080 -14.861 30.698 1.00 88.44 187 ASP A C 1
ATOM 1519 O O . ASP A 1 187 ? 15.297 -14.738 30.585 1.00 88.44 187 ASP A O 1
ATOM 1523 N N . ALA A 1 188 ? 13.229 -14.150 29.946 1.00 88.62 188 ALA A N 1
ATOM 1524 C CA . ALA A 1 188 ? 13.653 -13.211 28.905 1.00 88.62 188 ALA A CA 1
ATOM 1525 C C . ALA A 1 188 ? 14.552 -12.087 29.452 1.00 88.62 188 ALA A C 1
ATOM 1527 O O . ALA A 1 188 ? 15.613 -11.826 28.893 1.00 88.62 188 ALA A O 1
ATOM 1528 N N . LYS A 1 189 ? 14.184 -11.466 30.584 1.00 90.75 189 LYS A N 1
ATOM 1529 C CA . LYS A 1 189 ? 14.999 -10.417 31.234 1.00 90.75 189 LYS A CA 1
ATOM 1530 C C . LYS A 1 189 ? 16.349 -10.926 31.733 1.00 90.75 189 LYS A C 1
ATOM 1532 O O . LYS A 1 189 ? 17.274 -10.135 31.888 1.00 90.75 189 LYS A O 1
ATOM 1537 N N . SER A 1 190 ? 16.448 -12.220 32.024 1.00 89.62 190 SER A N 1
ATOM 1538 C CA . SER A 1 190 ? 17.694 -12.845 32.475 1.00 89.62 190 SER A CA 1
ATOM 1539 C C . SER A 1 190 ? 18.643 -13.153 31.307 1.00 89.62 190 SER A C 1
ATOM 1541 O O . SER A 1 190 ? 19.826 -13.390 31.538 1.00 89.62 190 SER A O 1
ATOM 1543 N N . ASN A 1 191 ? 18.153 -13.126 30.061 1.00 89.19 191 ASN A N 1
ATOM 1544 C CA . ASN A 1 191 ? 18.941 -13.334 28.851 1.00 89.19 191 ASN A CA 1
ATOM 1545 C C . ASN A 1 191 ? 19.396 -11.984 28.260 1.00 89.19 191 ASN A C 1
ATOM 1547 O O . ASN A 1 191 ? 18.639 -11.293 27.578 1.00 89.19 191 ASN A O 1
ATOM 1551 N N . SER A 1 192 ? 20.657 -11.623 28.514 1.00 89.69 192 SER A N 1
ATOM 1552 C CA . SER A 1 192 ? 21.251 -10.358 28.053 1.00 89.69 192 SER A CA 1
ATOM 1553 C C . SER A 1 192 ? 21.225 -10.209 26.526 1.00 89.69 192 SER A C 1
ATOM 1555 O O . SER A 1 192 ? 20.839 -9.157 26.018 1.00 89.69 192 SER A O 1
ATOM 1557 N N . CYS A 1 193 ? 21.563 -11.272 25.785 1.00 89.75 193 CYS A N 1
ATOM 1558 C CA . CYS A 1 193 ? 21.590 -11.243 24.321 1.00 89.75 193 CYS A CA 1
ATOM 1559 C C . CYS A 1 193 ? 20.193 -11.006 23.739 1.00 89.75 193 CYS A C 1
ATOM 1561 O O . CYS A 1 193 ? 20.015 -10.188 22.840 1.00 89.75 193 CYS A O 1
ATOM 1563 N N . TYR A 1 194 ? 19.184 -11.667 24.304 1.00 90.50 194 TYR A N 1
ATOM 1564 C CA . TYR A 1 194 ? 17.800 -11.467 23.892 1.00 90.50 194 TYR A CA 1
ATOM 1565 C C . TYR A 1 194 ? 17.317 -10.039 24.188 1.00 90.50 194 TYR A C 1
ATOM 1567 O O . TYR A 1 194 ? 16.696 -9.410 23.336 1.00 90.50 194 TYR A O 1
ATOM 1575 N N . MET A 1 195 ? 17.656 -9.472 25.352 1.00 92.44 195 MET A N 1
ATOM 1576 C CA . MET A 1 195 ? 17.304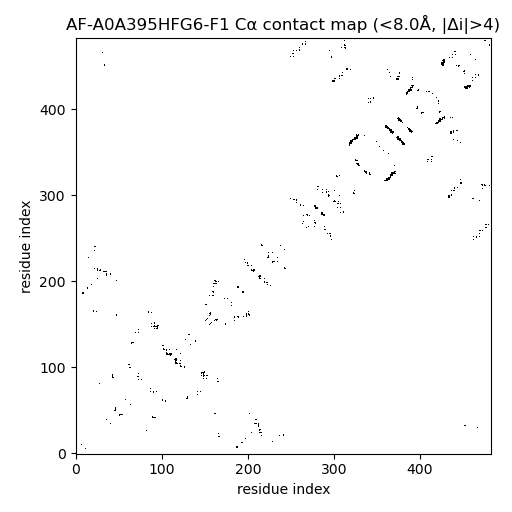 -8.083 25.678 1.00 92.44 195 MET A CA 1
ATOM 1577 C C . MET A 1 195 ? 17.964 -7.064 24.739 1.00 92.44 195 MET A C 1
ATOM 1579 O O . MET A 1 195 ? 17.305 -6.103 24.338 1.00 92.44 195 MET A O 1
ATOM 1583 N N . LYS A 1 196 ? 19.223 -7.286 24.345 1.00 93.81 196 LYS A N 1
ATOM 1584 C CA . LYS A 1 196 ? 19.899 -6.484 23.314 1.00 93.81 196 LYS A CA 1
ATOM 1585 C C . LYS A 1 196 ? 19.182 -6.592 21.966 1.00 93.81 196 LYS A C 1
ATOM 1587 O O . LYS A 1 196 ? 18.878 -5.572 21.358 1.00 93.81 196 LYS A O 1
ATOM 1592 N N . LEU A 1 197 ? 18.802 -7.798 21.542 1.00 93.81 197 LEU A N 1
ATOM 1593 C CA . LEU A 1 197 ? 18.031 -7.989 20.309 1.00 93.81 197 LEU A CA 1
ATOM 1594 C C . LEU A 1 197 ? 16.688 -7.235 20.343 1.00 93.81 197 LEU A C 1
ATOM 1596 O O . LEU A 1 197 ? 16.319 -6.585 19.367 1.00 93.81 197 LEU A O 1
ATOM 1600 N N . LEU A 1 198 ? 15.967 -7.257 21.469 1.00 93.00 198 LEU A N 1
ATOM 1601 C CA . LEU A 1 198 ? 14.727 -6.484 21.632 1.00 93.00 198 LEU A CA 1
ATOM 1602 C C . LEU A 1 198 ? 14.957 -4.965 21.574 1.00 93.00 198 LEU A C 1
ATOM 1604 O O . LEU A 1 198 ? 14.095 -4.226 21.085 1.00 93.00 198 LEU A O 1
ATOM 1608 N N . TYR A 1 199 ? 16.101 -4.487 22.061 1.00 92.81 199 TYR A N 1
ATOM 1609 C CA . TYR A 1 199 ? 16.480 -3.082 21.947 1.00 92.81 199 TYR A CA 1
ATOM 1610 C C . TYR A 1 199 ? 16.677 -2.683 20.477 1.00 92.81 199 TYR A C 1
ATOM 1612 O O . TYR A 1 199 ? 16.002 -1.767 20.008 1.00 92.81 199 TYR A O 1
ATOM 1620 N N . ILE A 1 200 ? 17.468 -3.451 19.725 1.00 94.12 200 ILE A N 1
ATOM 1621 C CA . ILE A 1 200 ? 17.686 -3.273 18.277 1.00 94.12 200 ILE A CA 1
ATOM 1622 C C . ILE A 1 200 ? 16.353 -3.280 17.514 1.00 94.12 200 ILE A C 1
ATOM 1624 O O . ILE A 1 200 ? 16.050 -2.402 16.707 1.00 94.12 200 ILE A O 1
ATOM 1628 N N . LEU A 1 201 ? 15.477 -4.237 17.821 1.00 93.12 201 LEU A N 1
ATOM 1629 C CA . LEU A 1 201 ? 14.153 -4.339 17.206 1.00 93.12 201 LEU A CA 1
ATOM 1630 C C . LEU A 1 201 ? 13.263 -3.118 17.453 1.00 93.12 201 LEU A C 1
ATOM 1632 O O . LEU A 1 201 ? 12.367 -2.826 16.659 1.00 93.12 201 LEU A O 1
ATOM 1636 N N . SER A 1 202 ? 13.496 -2.387 18.540 1.00 91.38 202 SER A N 1
ATOM 1637 C CA . SER A 1 202 ? 12.755 -1.161 18.818 1.00 91.38 202 SER A CA 1
ATOM 1638 C C . SER A 1 202 ? 13.096 -0.063 17.798 1.00 91.38 202 SER A C 1
ATOM 1640 O O . SER A 1 202 ? 12.172 0.593 17.315 1.00 91.38 202 SER A O 1
ATOM 1642 N N . SER A 1 203 ? 14.369 0.060 17.390 1.00 89.50 203 SER A N 1
ATOM 1643 C CA . SER A 1 203 ? 14.806 0.929 16.279 1.00 89.50 203 SER A CA 1
ATOM 1644 C C . SER A 1 203 ? 14.125 0.553 14.961 1.00 89.50 203 SER A C 1
ATOM 1646 O O . SER A 1 203 ? 13.716 1.416 14.188 1.00 89.50 203 SER A O 1
ATOM 1648 N N . GLN A 1 204 ? 13.961 -0.743 14.697 1.00 89.75 204 GLN A N 1
ATOM 1649 C CA . GLN A 1 204 ? 13.374 -1.229 13.446 1.00 89.75 204 GLN A CA 1
ATOM 1650 C C . GLN A 1 204 ? 11.874 -0.936 13.337 1.00 89.75 204 GLN A C 1
ATOM 1652 O O . GLN A 1 204 ? 11.370 -0.649 12.248 1.00 89.75 204 GLN A O 1
ATOM 1657 N N . LEU A 1 205 ? 11.154 -0.946 14.464 1.00 88.81 205 LEU A N 1
ATOM 1658 C CA . LEU A 1 205 ? 9.765 -0.486 14.504 1.00 88.81 205 LEU A CA 1
ATOM 1659 C C . LEU A 1 205 ? 9.655 1.018 14.227 1.00 88.81 205 LEU A C 1
ATOM 1661 O O . LEU A 1 205 ? 8.707 1.444 13.569 1.00 88.81 205 LEU A O 1
ATOM 1665 N N . GLU A 1 206 ? 10.618 1.815 14.695 1.00 88.00 206 GLU A N 1
ATOM 1666 C CA . GLU A 1 206 ? 10.695 3.237 14.357 1.00 88.00 206 GLU A CA 1
ATOM 1667 C C . GLU A 1 206 ? 10.917 3.425 12.851 1.00 88.00 206 GLU A C 1
ATOM 1669 O O . GLU A 1 206 ? 10.151 4.126 12.197 1.00 88.00 206 GLU A O 1
ATOM 1674 N N . CYS A 1 207 ? 11.882 2.732 12.248 1.00 84.06 207 CYS A N 1
ATOM 1675 C CA . CYS A 1 207 ? 12.086 2.789 10.798 1.00 84.06 207 CYS A CA 1
ATOM 1676 C C . CYS A 1 207 ? 10.806 2.408 10.034 1.00 84.06 207 CYS A C 1
ATOM 1678 O O . CYS A 1 207 ? 10.369 3.155 9.158 1.00 84.06 207 CYS A O 1
ATOM 1680 N N . LEU A 1 208 ? 10.130 1.324 10.432 1.00 82.62 208 LEU A N 1
ATOM 1681 C CA . LEU A 1 208 ? 8.868 0.896 9.821 1.00 82.62 208 LEU A CA 1
ATOM 1682 C C . LEU A 1 208 ? 7.784 1.984 9.876 1.00 82.62 208 LEU A C 1
ATOM 1684 O O . LEU A 1 208 ? 7.099 2.230 8.887 1.00 82.62 208 LEU A O 1
ATOM 1688 N N . LEU A 1 209 ? 7.618 2.639 11.024 1.00 80.69 209 LEU A N 1
ATOM 1689 C CA . LEU A 1 209 ? 6.573 3.640 11.233 1.00 80.69 209 LEU A CA 1
ATOM 1690 C C . LEU A 1 209 ? 6.921 5.007 10.617 1.00 80.69 209 LEU A C 1
ATOM 1692 O O . LEU A 1 209 ? 6.030 5.759 10.234 1.00 80.69 209 LEU A O 1
ATOM 1696 N N . TRP A 1 210 ? 8.192 5.382 10.508 1.00 78.62 210 TRP A N 1
ATOM 1697 C CA . TRP A 1 210 ? 8.569 6.692 9.966 1.00 78.62 210 TRP A CA 1
ATOM 1698 C C . TRP A 1 210 ? 8.867 6.643 8.471 1.00 78.62 210 TRP A C 1
ATOM 1700 O O . TRP A 1 210 ? 8.468 7.564 7.758 1.00 78.62 210 TRP A O 1
ATOM 1710 N N . ASN A 1 211 ? 9.475 5.554 8.006 1.00 72.44 211 ASN A N 1
ATOM 1711 C CA . ASN A 1 211 ? 9.987 5.409 6.645 1.00 72.44 211 ASN A CA 1
ATOM 1712 C C . ASN A 1 211 ? 9.169 4.417 5.800 1.00 72.44 211 ASN A C 1
ATOM 1714 O O . ASN A 1 211 ? 9.468 4.235 4.624 1.00 72.44 211 ASN A O 1
ATOM 1718 N N . GLY A 1 212 ? 8.162 3.755 6.386 1.00 71.00 212 GLY A N 1
ATOM 1719 C CA . GLY A 1 212 ? 7.324 2.765 5.696 1.00 71.00 212 GLY A CA 1
ATOM 1720 C C . GLY A 1 212 ? 7.988 1.394 5.512 1.00 71.00 212 GLY A C 1
ATOM 1721 O O . GLY A 1 212 ? 7.369 0.479 4.968 1.00 71.00 212 GLY A O 1
ATOM 1722 N N . SER A 1 213 ? 9.231 1.230 5.977 1.00 75.88 213 SER A N 1
ATOM 1723 C CA . SER A 1 213 ? 9.986 -0.025 5.941 1.00 75.88 213 SER A CA 1
ATOM 1724 C C . SER A 1 213 ? 11.023 -0.087 7.069 1.00 75.88 213 SER A C 1
ATOM 1726 O O . SER A 1 213 ? 11.568 0.954 7.444 1.00 75.88 213 SER A O 1
ATOM 1728 N N . PRO A 1 214 ? 11.354 -1.282 7.593 1.00 84.12 214 PRO A N 1
ATOM 1729 C CA . PRO A 1 214 ? 12.524 -1.447 8.450 1.00 84.12 214 PRO A CA 1
ATOM 1730 C C . PRO A 1 214 ? 13.824 -1.143 7.693 1.00 84.12 214 PRO A C 1
ATOM 1732 O O . PRO A 1 214 ? 13.837 -1.093 6.461 1.00 84.12 214 PRO A O 1
ATOM 1735 N N . ASP A 1 215 ? 14.912 -0.967 8.435 1.00 85.44 215 ASP A N 1
ATOM 1736 C CA . ASP A 1 215 ? 16.241 -0.659 7.912 1.00 85.44 215 ASP A CA 1
ATOM 1737 C C . ASP A 1 215 ? 17.191 -1.821 8.231 1.00 85.44 215 ASP A C 1
ATOM 1739 O O . ASP A 1 215 ? 17.737 -1.922 9.334 1.00 85.44 215 ASP A O 1
ATOM 1743 N N . LEU A 1 216 ? 17.339 -2.735 7.264 1.00 86.12 216 LEU A N 1
ATOM 1744 C CA . LEU A 1 216 ? 18.196 -3.915 7.408 1.00 86.12 216 LEU A CA 1
ATOM 1745 C C . LEU A 1 216 ? 19.676 -3.547 7.542 1.00 86.12 216 LEU A C 1
ATOM 1747 O O . LEU A 1 216 ? 20.398 -4.249 8.243 1.00 86.12 216 LEU A O 1
ATOM 1751 N N . ASP A 1 217 ? 20.119 -2.452 6.923 1.00 83.81 217 ASP A N 1
ATOM 1752 C CA . ASP A 1 217 ? 21.512 -2.017 7.018 1.00 83.81 217 ASP A CA 1
ATOM 1753 C C . ASP A 1 217 ? 21.799 -1.584 8.457 1.00 83.81 217 ASP A C 1
ATOM 1755 O O . ASP A 1 217 ? 22.727 -2.087 9.092 1.00 83.81 217 ASP A O 1
ATOM 1759 N N . LYS A 1 218 ? 20.909 -0.756 9.018 1.00 88.25 218 LYS A N 1
ATOM 1760 C CA . LYS A 1 218 ? 20.949 -0.377 10.432 1.00 88.25 218 LYS A CA 1
ATOM 1761 C C . LYS A 1 218 ? 20.837 -1.593 11.355 1.00 88.25 218 LYS A C 1
ATOM 1763 O O . LYS A 1 218 ? 21.570 -1.666 12.332 1.00 88.25 218 LYS A O 1
ATOM 1768 N N . PHE A 1 219 ? 19.973 -2.561 11.039 1.00 92.19 219 PHE A N 1
ATOM 1769 C CA . PHE A 1 219 ? 19.824 -3.790 11.827 1.00 92.19 219 PHE A CA 1
ATOM 1770 C C . PHE A 1 219 ? 21.139 -4.576 11.911 1.00 92.19 219 PHE A C 1
ATOM 1772 O O . PHE A 1 219 ? 21.534 -4.984 12.998 1.00 92.19 219 PHE A O 1
ATOM 1779 N N . TYR A 1 220 ? 21.841 -4.760 10.789 1.00 89.00 220 TYR A N 1
ATOM 1780 C CA . TYR A 1 220 ? 23.124 -5.466 10.770 1.00 89.00 220 TYR A CA 1
ATOM 1781 C C . TYR A 1 220 ? 24.221 -4.712 11.514 1.00 89.00 220 TYR A C 1
ATOM 1783 O O . TYR A 1 220 ? 24.972 -5.333 12.265 1.00 89.00 220 TYR A O 1
ATOM 1791 N N . THR A 1 221 ? 24.287 -3.389 11.354 1.00 87.88 221 THR A N 1
ATOM 1792 C CA . THR A 1 221 ? 25.218 -2.552 12.117 1.00 87.88 221 THR A CA 1
ATOM 1793 C C . THR A 1 221 ? 24.955 -2.664 13.617 1.00 87.88 221 THR A C 1
ATOM 1795 O O . THR A 1 221 ? 25.881 -2.932 14.374 1.00 87.88 221 THR A O 1
ATOM 1798 N N . GLU A 1 222 ? 23.697 -2.562 14.049 1.00 92.38 222 GLU A N 1
ATOM 1799 C CA . GLU A 1 222 ? 23.320 -2.666 15.462 1.00 92.38 222 GLU A CA 1
ATOM 1800 C C . GLU A 1 222 ? 23.606 -4.073 16.039 1.00 92.38 222 GLU A C 1
ATOM 1802 O O . GLU A 1 222 ? 24.045 -4.186 17.182 1.00 92.38 222 GLU A O 1
ATOM 1807 N N . LEU A 1 223 ? 23.421 -5.154 15.263 1.00 92.62 223 LEU A N 1
ATOM 1808 C CA . LEU A 1 223 ? 23.798 -6.517 15.684 1.00 92.62 223 LEU A CA 1
ATOM 1809 C C . LEU A 1 223 ? 25.308 -6.655 15.924 1.00 92.62 223 LEU A C 1
ATOM 1811 O O . LEU A 1 223 ? 25.719 -7.350 16.857 1.00 92.62 223 LEU A O 1
ATOM 1815 N N . GLN A 1 224 ? 26.114 -6.013 15.077 1.00 90.19 224 GLN A N 1
ATOM 1816 C CA . GLN A 1 224 ? 27.570 -6.015 15.179 1.00 90.19 224 GLN A CA 1
ATOM 1817 C C . GLN A 1 224 ? 28.050 -5.165 16.361 1.00 90.19 224 GLN A C 1
ATOM 1819 O O . GLN A 1 224 ? 28.883 -5.620 17.141 1.00 90.19 224 GLN A O 1
ATOM 1824 N N . GLU A 1 225 ? 27.505 -3.955 16.516 1.00 90.38 225 GLU A N 1
ATOM 1825 C CA . GLU A 1 225 ? 27.829 -3.032 17.612 1.00 90.38 225 GLU A CA 1
ATOM 1826 C C . GLU A 1 225 ? 27.491 -3.623 18.985 1.00 90.38 225 GLU A C 1
ATOM 1828 O O . GLU A 1 225 ? 28.234 -3.433 19.946 1.00 90.38 225 GLU A O 1
ATOM 1833 N N . GLU A 1 226 ? 26.397 -4.381 19.078 1.00 91.44 226 GLU A N 1
ATOM 1834 C CA . GLU A 1 226 ? 25.985 -5.056 20.310 1.00 91.44 226 GLU A CA 1
ATOM 1835 C C . GLU A 1 226 ? 26.683 -6.406 20.545 1.00 91.44 226 GLU A C 1
ATOM 1837 O O . GLU A 1 226 ? 26.375 -7.081 21.536 1.00 91.44 226 GLU A O 1
ATOM 1842 N N . GLU A 1 227 ? 27.625 -6.790 19.676 1.00 90.12 227 GLU A N 1
ATOM 1843 C CA . GLU A 1 227 ? 28.378 -8.051 19.721 1.00 90.12 227 GLU A CA 1
ATOM 1844 C C . GLU A 1 227 ? 27.454 -9.287 19.791 1.00 90.12 227 GLU A C 1
ATOM 1846 O O . GLU A 1 227 ? 27.744 -10.267 20.481 1.00 90.12 227 GLU A O 1
ATOM 1851 N N . LEU A 1 228 ? 26.295 -9.236 19.116 1.00 89.56 228 LEU A N 1
ATOM 1852 C CA . LEU A 1 228 ? 25.323 -10.337 19.117 1.00 89.56 228 LEU A CA 1
ATOM 1853 C C . LEU A 1 228 ? 25.672 -11.454 18.138 1.00 89.56 228 LEU A C 1
ATOM 1855 O O . LEU A 1 228 ? 25.258 -12.590 18.368 1.00 89.56 228 LEU A O 1
ATOM 1859 N N . LEU A 1 229 ? 26.410 -11.131 17.075 1.00 86.94 229 LEU A N 1
ATOM 1860 C CA . LEU A 1 229 ? 26.905 -12.069 16.072 1.00 86.94 229 LEU A CA 1
ATOM 1861 C C . LEU A 1 229 ? 28.382 -11.804 15.779 1.00 86.94 229 LEU A C 1
ATOM 1863 O O . LEU A 1 229 ? 28.835 -10.658 15.809 1.00 86.94 229 LEU A O 1
ATOM 1867 N N . ALA A 1 230 ? 29.116 -12.863 15.445 1.00 85.25 230 ALA A N 1
ATOM 1868 C CA . ALA A 1 230 ? 30.455 -12.738 14.886 1.00 85.25 230 ALA A CA 1
ATOM 1869 C C . ALA A 1 230 ? 30.412 -12.226 13.431 1.00 85.25 230 ALA A C 1
ATOM 1871 O O . ALA A 1 230 ? 29.396 -12.316 12.745 1.00 85.25 230 ALA A O 1
ATOM 1872 N N . GLU A 1 231 ? 31.534 -11.709 12.928 1.00 79.94 231 GLU A N 1
ATOM 1873 C CA . GLU A 1 231 ? 31.623 -11.138 11.574 1.00 79.94 231 GLU A CA 1
ATOM 1874 C C . GLU A 1 231 ? 31.230 -12.148 10.481 1.00 79.94 231 GLU A C 1
ATOM 1876 O O . GLU A 1 231 ? 30.438 -11.833 9.600 1.00 79.94 231 GLU A O 1
ATOM 1881 N N . ASN A 1 232 ? 31.675 -13.402 10.599 1.00 81.31 232 ASN A N 1
ATOM 1882 C CA . ASN A 1 232 ? 31.326 -14.477 9.665 1.00 81.31 232 ASN A CA 1
ATOM 1883 C C . ASN A 1 232 ? 29.831 -14.852 9.700 1.00 81.31 232 ASN A C 1
ATOM 1885 O O . ASN A 1 232 ? 29.254 -15.225 8.683 1.00 81.31 232 ASN A O 1
ATOM 1889 N N . GLU A 1 233 ? 29.206 -14.769 10.874 1.00 84.06 233 GLU A N 1
ATOM 1890 C CA . GLU A 1 233 ? 27.775 -15.015 11.068 1.00 84.06 233 GLU A CA 1
ATOM 1891 C C . GLU A 1 233 ? 26.933 -13.881 10.469 1.00 84.06 233 GLU A C 1
ATOM 1893 O O . GLU A 1 233 ? 25.885 -14.119 9.867 1.00 84.06 233 GLU A O 1
ATOM 1898 N N . LEU A 1 234 ? 27.419 -12.644 10.591 1.00 81.75 234 LEU A N 1
ATOM 1899 C CA . LEU A 1 234 ? 26.812 -11.474 9.973 1.00 81.75 234 LEU A CA 1
ATOM 1900 C C . LEU A 1 234 ? 26.918 -11.525 8.443 1.00 81.75 234 LEU A C 1
ATOM 1902 O O . LEU A 1 234 ? 25.941 -11.222 7.763 1.00 81.75 234 LEU A O 1
ATOM 1906 N N . GLU A 1 235 ? 28.061 -11.951 7.900 1.00 74.12 235 GLU A N 1
ATOM 1907 C CA . GLU A 1 235 ? 28.248 -12.162 6.458 1.00 74.12 235 GLU A CA 1
ATOM 1908 C C . GLU A 1 235 ? 27.279 -13.219 5.904 1.00 74.12 235 GLU A C 1
ATOM 1910 O O . GLU A 1 235 ? 26.665 -13.011 4.855 1.00 74.12 235 GLU A O 1
ATOM 1915 N N . GLU A 1 236 ? 27.079 -14.334 6.617 1.00 78.31 236 GLU A N 1
ATOM 1916 C CA . GLU A 1 236 ? 26.099 -15.362 6.241 1.00 78.31 236 GLU A CA 1
ATOM 1917 C C . GLU A 1 236 ? 24.663 -14.813 6.274 1.00 78.31 236 GLU A C 1
ATOM 1919 O O . GLU A 1 236 ? 23.863 -15.056 5.358 1.00 78.31 236 GLU A O 1
ATOM 1924 N N . LEU A 1 237 ? 24.341 -14.016 7.297 1.00 77.56 237 LEU A N 1
ATOM 1925 C CA . LEU A 1 237 ? 23.040 -13.372 7.437 1.00 77.56 237 LEU A CA 1
ATOM 1926 C C . LEU A 1 237 ? 22.783 -12.366 6.305 1.00 77.56 237 LEU A C 1
ATOM 1928 O O . LEU A 1 237 ? 21.705 -12.380 5.708 1.00 77.56 237 LEU A O 1
ATOM 1932 N N . GLN A 1 238 ? 23.779 -11.550 5.956 1.00 75.06 238 GLN A N 1
ATOM 1933 C CA . GLN A 1 238 ? 23.734 -10.607 4.836 1.00 75.06 238 GLN A CA 1
ATOM 1934 C C . GLN A 1 238 ? 23.651 -11.324 3.483 1.00 75.06 238 GLN A C 1
ATOM 1936 O O . GLN A 1 238 ? 22.938 -10.868 2.592 1.00 75.06 238 GLN A O 1
ATOM 1941 N N . GLY A 1 239 ? 24.322 -12.466 3.321 1.00 66.25 239 GLY A N 1
ATOM 1942 C CA . GLY A 1 239 ? 24.188 -13.308 2.131 1.00 66.25 239 GLY A CA 1
ATOM 1943 C C . GLY A 1 239 ? 22.780 -13.892 1.979 1.00 66.25 239 GLY A C 1
ATOM 1944 O O . GLY A 1 239 ? 22.254 -13.975 0.868 1.00 66.25 239 GLY A O 1
ATOM 1945 N N . THR A 1 240 ? 22.145 -14.250 3.098 1.00 73.25 240 THR A N 1
ATOM 1946 C CA . THR A 1 240 ? 20.789 -14.820 3.135 1.00 73.25 240 THR A CA 1
ATOM 1947 C C . THR A 1 240 ? 19.703 -13.756 2.944 1.00 73.25 240 THR A C 1
ATOM 1949 O O . THR A 1 240 ? 18.702 -13.998 2.265 1.00 73.25 240 THR A O 1
ATOM 1952 N N . PHE A 1 241 ? 19.898 -12.569 3.519 1.00 74.75 241 PHE A N 1
ATOM 1953 C CA . PHE A 1 241 ? 18.955 -11.451 3.502 1.00 74.75 241 PHE A CA 1
ATOM 1954 C C . PHE A 1 241 ? 19.667 -10.170 3.019 1.00 74.75 241 PHE A C 1
ATOM 1956 O O . PHE A 1 241 ? 20.017 -9.303 3.826 1.00 74.75 241 PHE A O 1
ATOM 1963 N N . PRO A 1 242 ? 19.910 -10.032 1.705 1.00 63.28 242 PRO A N 1
ATOM 1964 C CA . PRO A 1 242 ? 20.823 -9.019 1.192 1.00 63.28 242 PRO A CA 1
ATOM 1965 C C . PRO A 1 242 ? 20.287 -7.587 1.277 1.00 63.28 242 PRO A C 1
ATOM 1967 O O . PRO A 1 242 ? 19.083 -7.337 1.166 1.00 63.28 242 PRO A O 1
ATOM 1970 N N . MET A 1 243 ? 21.228 -6.649 1.436 1.00 61.09 243 MET A N 1
ATOM 1971 C CA . MET A 1 243 ? 21.006 -5.203 1.561 1.00 61.09 243 MET A CA 1
ATOM 1972 C C . MET A 1 243 ? 20.193 -4.644 0.380 1.00 61.09 243 MET A C 1
ATOM 1974 O O . MET A 1 243 ? 20.430 -4.980 -0.787 1.00 61.09 243 MET A O 1
ATOM 1978 N N . GLN A 1 244 ? 19.225 -3.765 0.663 1.00 58.16 244 GLN A N 1
ATOM 1979 C CA . GLN A 1 244 ? 18.358 -3.168 -0.360 1.00 58.16 244 GLN A CA 1
ATOM 1980 C C . GLN A 1 244 ? 19.072 -2.051 -1.134 1.00 58.16 244 GLN A C 1
ATOM 1982 O O . GLN A 1 244 ? 18.774 -0.879 -0.939 1.00 58.16 244 GLN A O 1
ATOM 1987 N N . HIS A 1 245 ? 19.960 -2.391 -2.071 1.00 43.66 245 HIS A N 1
ATOM 1988 C CA . HIS A 1 245 ? 20.494 -1.410 -3.022 1.00 43.66 245 HIS A CA 1
ATOM 1989 C C . HIS A 1 245 ? 20.502 -1.940 -4.467 1.00 43.66 245 HIS A C 1
ATOM 1991 O O . HIS A 1 245 ? 21.292 -2.808 -4.835 1.00 43.66 245 HIS A O 1
ATOM 1997 N N . GLY A 1 246 ? 19.596 -1.382 -5.286 1.00 44.16 246 GLY A N 1
ATOM 1998 C CA . GLY A 1 246 ? 19.632 -1.256 -6.756 1.00 44.16 246 GLY A CA 1
ATOM 1999 C C . GLY A 1 246 ? 19.674 -2.531 -7.609 1.00 44.16 246 GLY A C 1
ATOM 2000 O O . GLY A 1 246 ? 18.770 -2.780 -8.404 1.00 44.16 246 GLY A O 1
ATOM 2001 N N . ASN A 1 247 ? 20.713 -3.350 -7.460 1.00 42.12 247 ASN A N 1
ATOM 2002 C CA . ASN A 1 247 ? 21.015 -4.455 -8.373 1.00 42.12 247 ASN A CA 1
ATOM 2003 C C . ASN A 1 247 ? 20.181 -5.717 -8.094 1.00 42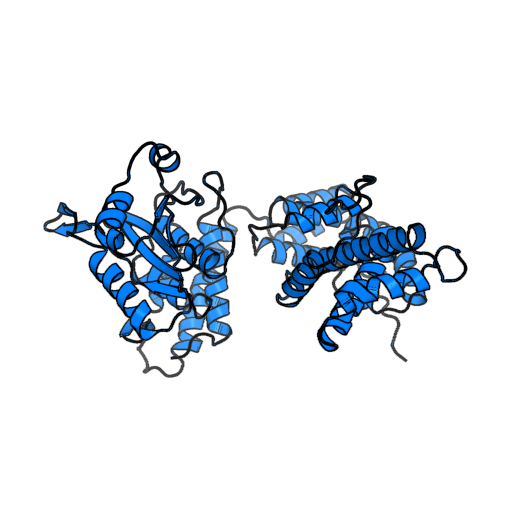.12 247 ASN A C 1
ATOM 2005 O O . ASN A 1 247 ? 19.819 -6.435 -9.024 1.00 42.12 247 ASN A O 1
ATOM 2009 N N . LEU A 1 248 ? 19.797 -5.955 -6.835 1.00 50.22 248 LEU A N 1
ATOM 2010 C CA . LEU A 1 248 ? 18.881 -7.044 -6.463 1.00 50.22 248 LEU A CA 1
ATOM 2011 C C . LEU A 1 248 ? 17.442 -6.789 -6.915 1.00 50.22 248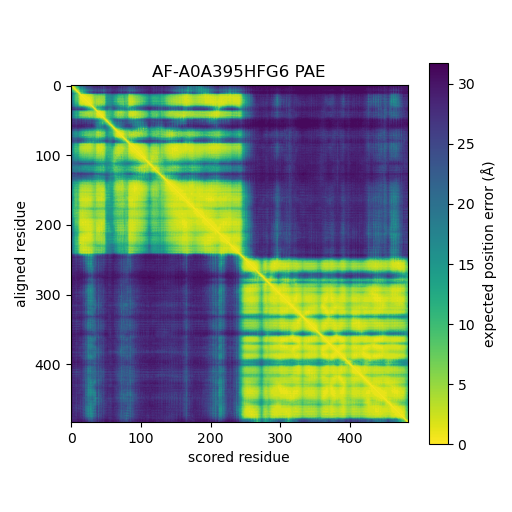 LEU A C 1
ATOM 2013 O O . LEU A 1 248 ? 16.723 -7.733 -7.235 1.00 50.22 248 LEU A O 1
ATOM 2017 N N . LEU A 1 249 ? 17.021 -5.525 -6.980 1.00 55.47 249 LEU A N 1
ATOM 2018 C CA . LEU A 1 249 ? 15.655 -5.164 -7.347 1.00 55.47 249 LEU A CA 1
ATOM 2019 C C . LEU A 1 249 ? 15.363 -5.511 -8.814 1.00 55.47 249 LEU A C 1
ATOM 2021 O O . LEU A 1 249 ? 14.300 -6.041 -9.117 1.00 55.47 249 LEU A O 1
ATOM 2025 N N . HIS A 1 250 ? 16.334 -5.318 -9.712 1.00 53.91 250 HIS A N 1
ATOM 2026 C CA . HIS A 1 250 ? 16.191 -5.690 -11.122 1.00 53.91 250 HIS A CA 1
ATOM 2027 C C . HIS A 1 250 ? 16.039 -7.211 -11.319 1.00 53.91 250 HIS A C 1
ATOM 2029 O O . HIS A 1 250 ? 15.185 -7.656 -12.093 1.00 53.91 250 HIS A O 1
ATOM 2035 N N . GLY A 1 251 ? 16.821 -8.009 -10.579 1.00 62.25 251 GLY A N 1
ATOM 2036 C CA . GLY A 1 251 ? 16.701 -9.471 -10.567 1.00 62.25 251 GLY A CA 1
ATOM 2037 C C . GLY A 1 251 ? 15.360 -9.939 -9.995 1.00 62.25 251 GLY A C 1
ATOM 2038 O O . GLY A 1 251 ? 14.672 -10.738 -10.627 1.00 62.25 251 GLY A O 1
ATOM 2039 N N . LYS A 1 252 ? 14.936 -9.370 -8.857 1.00 71.69 252 LYS A N 1
ATOM 2040 C CA . LYS A 1 252 ? 13.640 -9.666 -8.224 1.00 71.69 252 LYS A CA 1
ATOM 2041 C C . LYS A 1 252 ? 12.452 -9.302 -9.121 1.00 71.69 252 LYS A C 1
ATOM 2043 O O . LYS A 1 252 ? 11.536 -10.104 -9.251 1.00 71.69 252 LYS A O 1
ATOM 2048 N N . ILE A 1 253 ? 12.476 -8.139 -9.779 1.00 77.94 253 ILE A N 1
ATOM 2049 C CA . ILE A 1 253 ? 11.415 -7.723 -10.713 1.00 77.94 253 ILE A CA 1
ATOM 2050 C C . ILE A 1 253 ? 11.336 -8.671 -11.901 1.00 77.94 253 ILE A C 1
ATOM 2052 O O . ILE A 1 253 ? 10.244 -9.066 -12.289 1.00 77.94 253 ILE A O 1
ATOM 2056 N N . THR A 1 254 ? 12.479 -9.058 -12.464 1.00 79.75 254 THR A N 1
ATOM 2057 C CA . THR A 1 254 ? 12.515 -9.993 -13.595 1.00 79.75 254 THR A CA 1
ATOM 2058 C C . THR A 1 254 ? 11.893 -11.333 -13.216 1.00 79.75 254 THR A C 1
ATOM 2060 O O . THR A 1 254 ? 10.975 -11.785 -13.892 1.00 79.75 254 THR A O 1
ATOM 2063 N N . MET A 1 255 ? 12.290 -11.898 -12.071 1.00 79.94 255 MET A N 1
ATOM 2064 C CA . MET A 1 255 ? 11.698 -13.135 -11.556 1.00 79.94 255 MET A CA 1
ATOM 2065 C C . MET A 1 255 ? 10.196 -13.000 -11.277 1.00 79.94 255 MET A C 1
ATOM 2067 O O . MET A 1 255 ? 9.434 -13.909 -11.590 1.00 79.94 255 MET A O 1
ATOM 2071 N N . ALA A 1 256 ? 9.756 -11.872 -10.713 1.00 79.88 256 ALA A N 1
ATOM 2072 C CA . ALA A 1 256 ? 8.343 -11.625 -10.441 1.00 79.88 256 ALA A CA 1
ATOM 2073 C C . ALA A 1 256 ? 7.525 -11.490 -11.738 1.00 79.88 256 ALA A C 1
ATOM 2075 O O . ALA A 1 256 ? 6.403 -11.977 -11.817 1.00 79.88 256 ALA A O 1
ATOM 2076 N N . ILE A 1 257 ? 8.076 -10.861 -12.780 1.00 86.69 257 ILE A N 1
ATOM 2077 C CA . ILE A 1 257 ? 7.413 -10.756 -14.087 1.00 86.69 257 ILE A CA 1
ATOM 2078 C C . ILE A 1 257 ? 7.269 -12.141 -14.719 1.00 86.69 257 ILE A C 1
ATOM 2080 O O . ILE A 1 257 ? 6.184 -12.477 -15.194 1.00 86.69 257 ILE A O 1
ATOM 2084 N N . ASP A 1 258 ? 8.328 -12.949 -14.688 1.00 85.88 258 ASP A N 1
ATOM 2085 C CA . ASP A 1 258 ? 8.291 -14.317 -15.207 1.00 85.88 258 ASP A CA 1
ATOM 2086 C C . ASP A 1 258 ? 7.258 -15.172 -14.450 1.00 85.88 258 ASP A C 1
ATOM 2088 O O . ASP A 1 2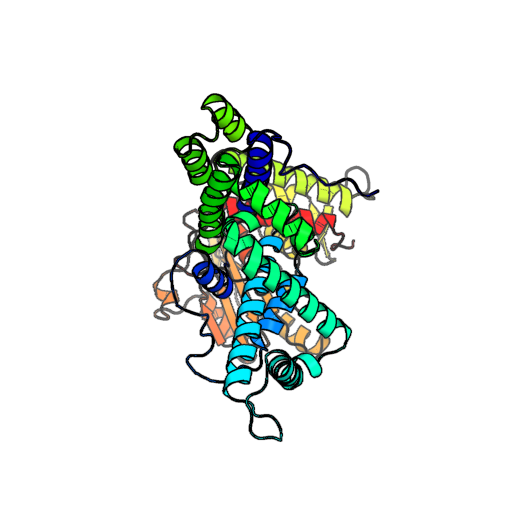58 ? 6.470 -15.889 -15.073 1.00 85.88 258 ASP A O 1
ATOM 2092 N N . ASP A 1 259 ? 7.191 -15.036 -13.120 1.00 84.06 259 ASP A N 1
ATOM 2093 C CA . ASP A 1 259 ? 6.197 -15.710 -12.278 1.00 84.06 259 ASP A CA 1
ATOM 2094 C C . ASP A 1 259 ? 4.763 -15.250 -12.596 1.00 84.06 259 ASP A C 1
ATOM 2096 O O . ASP A 1 259 ? 3.869 -16.078 -12.787 1.00 84.06 259 ASP A O 1
ATOM 2100 N N . LEU A 1 260 ? 4.533 -13.940 -12.755 1.00 85.25 260 LEU A N 1
ATOM 2101 C CA . LEU A 1 260 ? 3.241 -13.394 -13.181 1.00 85.25 260 LEU A CA 1
ATOM 2102 C C . LEU A 1 260 ? 2.801 -13.988 -14.522 1.00 85.25 260 LEU A C 1
ATOM 2104 O O . LEU A 1 260 ? 1.674 -14.473 -14.642 1.00 85.25 260 LEU A O 1
ATOM 2108 N N . ILE A 1 261 ? 3.684 -13.983 -15.524 1.00 85.69 261 ILE A N 1
ATOM 2109 C CA . ILE A 1 261 ? 3.395 -14.534 -16.853 1.00 85.69 261 ILE A CA 1
ATOM 2110 C C . ILE A 1 261 ? 3.033 -16.017 -16.736 1.00 85.69 261 ILE A C 1
ATOM 2112 O O . ILE A 1 261 ? 2.024 -16.457 -17.298 1.00 85.69 261 ILE A O 1
ATOM 2116 N N . GLN A 1 262 ? 3.814 -16.787 -15.978 1.00 84.00 262 GLN A N 1
ATOM 2117 C CA . GLN A 1 262 ? 3.575 -18.215 -15.805 1.00 84.00 262 GLN A CA 1
ATOM 2118 C C . GLN A 1 262 ? 2.252 -18.504 -15.085 1.00 84.00 262 GLN A C 1
ATOM 2120 O O . GLN A 1 262 ? 1.544 -19.449 -15.449 1.00 84.00 262 GLN A O 1
ATOM 2125 N N . ARG A 1 263 ? 1.872 -17.690 -14.099 1.00 80.62 263 ARG A N 1
ATOM 2126 C CA . ARG A 1 263 ? 0.609 -17.839 -13.361 1.00 80.62 263 ARG A CA 1
ATOM 2127 C C . ARG A 1 263 ? -0.600 -17.438 -14.178 1.00 80.62 263 ARG A C 1
ATOM 2129 O O . ARG A 1 263 ? -1.596 -18.152 -14.145 1.00 80.62 263 ARG A O 1
ATOM 2136 N N . VAL A 1 264 ? -0.517 -16.364 -14.960 1.00 79.81 264 VAL A N 1
ATOM 2137 C CA . VAL A 1 264 ? -1.577 -16.003 -15.913 1.00 79.81 264 VAL A CA 1
ATOM 2138 C C . VAL A 1 264 ? -1.773 -17.151 -16.908 1.00 79.81 264 VAL A C 1
ATOM 2140 O O . VAL A 1 264 ? -2.901 -17.607 -17.100 1.00 79.81 264 VAL A O 1
ATOM 2143 N N . ARG A 1 265 ? -0.685 -17.712 -17.459 1.00 81.25 265 ARG A N 1
ATOM 2144 C CA . ARG A 1 265 ? -0.754 -18.903 -18.323 1.00 81.25 265 ARG A CA 1
ATOM 2145 C C . ARG A 1 265 ? -1.405 -20.094 -17.611 1.00 81.25 265 ARG A C 1
ATOM 2147 O O . ARG A 1 265 ? -2.295 -20.731 -18.165 1.00 81.25 265 ARG A O 1
ATOM 2154 N N . SER A 1 266 ? -1.007 -20.377 -16.377 1.00 77.06 266 SER A N 1
ATOM 2155 C CA . SER A 1 266 ? -1.460 -21.573 -15.656 1.00 77.06 266 SER A CA 1
ATOM 2156 C C . SER A 1 266 ? -2.893 -21.459 -15.127 1.00 77.06 266 SER A C 1
ATOM 2158 O O . SER A 1 266 ? -3.625 -22.437 -15.178 1.00 77.06 266 SER A O 1
ATOM 2160 N N . ASN A 1 267 ? -3.327 -20.290 -14.655 1.00 71.25 267 ASN A N 1
ATOM 2161 C CA . ASN A 1 267 ? -4.630 -20.130 -14.001 1.00 71.25 267 ASN A CA 1
ATOM 2162 C C . ASN A 1 267 ? -5.719 -19.652 -14.967 1.00 71.25 267 ASN A C 1
ATOM 2164 O O . ASN A 1 267 ? -6.870 -20.068 -14.852 1.00 71.25 267 ASN A O 1
ATOM 2168 N N . ILE A 1 268 ? -5.369 -18.810 -15.945 1.00 69.50 268 ILE A N 1
ATOM 2169 C CA . ILE A 1 268 ? -6.342 -18.231 -16.882 1.00 69.50 268 ILE A CA 1
ATOM 2170 C C . ILE A 1 268 ? -6.417 -19.063 -18.174 1.00 69.50 268 ILE A C 1
ATOM 2172 O O . ILE A 1 268 ? -7.504 -19.227 -18.735 1.00 69.50 268 ILE A O 1
ATOM 2176 N N . LEU A 1 269 ? -5.301 -19.669 -18.614 1.00 66.88 269 LEU A N 1
ATOM 2177 C CA . LEU A 1 269 ? -5.226 -20.439 -19.869 1.00 66.88 269 LEU A CA 1
ATOM 2178 C C . LEU A 1 269 ? -5.216 -21.969 -19.702 1.00 66.88 269 LEU A C 1
ATOM 2180 O O . LEU A 1 269 ? -5.126 -22.669 -20.709 1.00 66.88 269 LEU A O 1
ATOM 2184 N N . ALA A 1 270 ? -5.394 -22.518 -18.491 1.00 55.94 270 ALA A N 1
ATOM 2185 C CA . ALA A 1 270 ? -5.353 -23.968 -18.193 1.00 55.94 270 ALA A CA 1
ATOM 2186 C C . ALA A 1 270 ? -6.354 -24.875 -18.957 1.00 55.94 270 ALA A C 1
ATOM 2188 O O . ALA A 1 270 ? -6.405 -26.080 -18.726 1.00 55.94 270 ALA A O 1
ATOM 2189 N N . GLY A 1 271 ? -7.152 -24.334 -19.879 1.00 54.75 271 GLY A N 1
ATOM 2190 C CA . GLY A 1 271 ? -8.033 -25.101 -20.769 1.00 54.75 271 GLY A CA 1
ATOM 2191 C C . GLY A 1 271 ? -8.051 -24.593 -22.211 1.00 54.75 271 GLY A C 1
ATOM 2192 O O . GLY A 1 271 ? -9.006 -24.867 -22.938 1.00 54.75 271 GLY A O 1
ATOM 2193 N N . SER A 1 272 ? -7.055 -23.802 -22.606 1.00 58.03 272 SER A N 1
ATOM 2194 C CA . SER A 1 272 ? -6.921 -23.247 -23.953 1.00 58.03 272 SER A CA 1
ATOM 2195 C C . SER A 1 272 ? -6.297 -24.264 -24.915 1.00 58.03 272 SER A C 1
ATOM 2197 O O . SER A 1 272 ? -5.589 -25.182 -24.500 1.00 58.03 272 SER A O 1
ATOM 2199 N N . LYS A 1 273 ? -6.567 -24.130 -26.223 1.00 54.88 273 LYS A N 1
ATOM 2200 C CA . LYS A 1 273 ? -5.948 -24.995 -27.243 1.00 54.88 273 LYS A CA 1
ATOM 2201 C C . LYS A 1 273 ? -4.414 -24.864 -27.194 1.00 54.88 273 LYS A C 1
ATOM 2203 O O . LYS A 1 273 ? -3.926 -23.757 -26.966 1.00 54.88 273 LYS A O 1
ATOM 2208 N N . PRO A 1 274 ? -3.651 -25.938 -27.470 1.00 46.94 274 PRO A N 1
ATOM 2209 C CA . PRO A 1 274 ? -2.199 -25.849 -27.606 1.00 46.94 274 PRO A CA 1
ATOM 2210 C C . PRO A 1 274 ? -1.826 -24.756 -28.621 1.00 46.94 274 PRO A C 1
ATOM 2212 O O . PRO A 1 274 ? -2.313 -24.785 -29.751 1.00 46.94 274 PRO A O 1
ATOM 2215 N N . GLY A 1 275 ? -1.008 -23.784 -28.205 1.00 55.91 275 GLY A N 1
ATOM 2216 C CA . GLY A 1 275 ? -0.600 -22.631 -29.022 1.00 55.91 275 GLY A CA 1
ATOM 2217 C C . GLY A 1 275 ? -1.474 -21.374 -28.894 1.00 55.91 275 GLY A C 1
ATOM 2218 O O . GLY A 1 275 ? -1.193 -20.384 -29.562 1.00 55.91 275 GLY A O 1
ATOM 2219 N N . TYR A 1 276 ? -2.518 -21.387 -28.056 1.00 57.38 276 TYR A N 1
ATOM 2220 C CA . TYR A 1 276 ? -3.329 -20.205 -27.751 1.00 57.38 276 TYR A CA 1
ATOM 2221 C C . TYR A 1 276 ? -2.869 -19.559 -26.437 1.00 57.38 276 TYR A C 1
ATOM 2223 O O . TYR A 1 276 ? -3.086 -20.111 -25.359 1.00 57.38 276 TYR A O 1
ATOM 2231 N N . GLU A 1 277 ? -2.243 -18.384 -26.538 1.00 62.53 277 GLU A N 1
ATOM 2232 C CA . GLU A 1 277 ? -1.635 -17.656 -25.409 1.00 62.53 277 GLU A CA 1
ATOM 2233 C C . GLU A 1 277 ? -2.397 -16.372 -25.013 1.00 62.53 277 GLU A C 1
ATOM 2235 O O . GLU A 1 277 ? -1.855 -15.508 -24.323 1.00 62.53 277 GLU A O 1
ATOM 2240 N N . GLY A 1 278 ? -3.649 -16.227 -25.466 1.00 67.25 278 GLY A N 1
ATOM 2241 C CA . GLY A 1 278 ? -4.463 -15.025 -25.268 1.00 67.25 278 GLY A CA 1
ATOM 2242 C C . GLY A 1 278 ? -5.458 -15.117 -24.105 1.00 67.25 278 GLY A C 1
ATOM 2243 O O . GLY A 1 278 ? -6.123 -16.136 -23.938 1.00 67.25 278 GLY A O 1
ATOM 2244 N N . PHE A 1 279 ? -5.634 -14.044 -23.329 1.00 69.75 279 PHE A N 1
ATOM 2245 C CA . PHE A 1 279 ? -6.720 -13.891 -22.349 1.00 69.75 279 PHE A CA 1
ATOM 2246 C C . PHE A 1 279 ? -7.643 -12.724 -22.716 1.00 69.75 279 PHE A C 1
ATOM 2248 O O . PHE A 1 279 ? -7.220 -11.765 -23.361 1.00 69.75 279 PHE A O 1
ATOM 2255 N N . THR A 1 280 ? -8.921 -12.807 -22.327 1.00 70.56 280 THR A N 1
ATOM 2256 C CA . THR A 1 280 ? -9.911 -11.770 -22.652 1.00 70.56 280 THR A CA 1
ATOM 2257 C C . THR A 1 280 ? -9.998 -10.730 -21.539 1.00 70.56 280 THR A C 1
ATOM 2259 O O . THR A 1 280 ? -10.324 -11.053 -20.403 1.00 70.56 280 THR A O 1
ATOM 2262 N N . VAL A 1 281 ? -9.763 -9.466 -21.878 1.00 66.62 281 VAL A N 1
ATOM 2263 C CA . VAL A 1 281 ? -9.957 -8.297 -21.020 1.00 66.62 281 VAL A CA 1
ATOM 2264 C C . VAL A 1 281 ? -11.281 -7.625 -21.365 1.00 66.62 281 VAL A C 1
ATOM 2266 O O . VAL A 1 281 ? -11.612 -7.404 -22.535 1.00 66.62 281 VAL A O 1
ATOM 2269 N N . SER A 1 282 ? -12.061 -7.303 -20.331 1.00 60.12 282 SER A N 1
ATOM 2270 C CA . SER A 1 282 ? -13.358 -6.617 -20.456 1.00 60.12 282 SER A CA 1
ATOM 2271 C C . SER A 1 282 ? -14.323 -7.307 -21.439 1.00 60.12 282 SER A C 1
ATOM 2273 O O . SER A 1 282 ? -15.053 -6.645 -22.180 1.00 60.12 282 SER A O 1
ATOM 2275 N N . GLY A 1 283 ? -14.285 -8.646 -21.486 1.00 59.75 283 GLY A N 1
ATOM 2276 C CA . GLY A 1 283 ? -15.171 -9.495 -22.293 1.00 59.75 283 GLY A CA 1
ATOM 2277 C C . GLY A 1 283 ? -15.071 -9.317 -23.815 1.00 59.75 283 GLY A C 1
ATOM 2278 O O . GLY A 1 283 ? -15.932 -9.824 -24.529 1.00 59.75 283 GLY A O 1
ATOM 2279 N N . SER A 1 284 ? -14.083 -8.569 -24.321 1.00 61.56 284 SER A N 1
ATOM 2280 C CA . SER A 1 284 ? -14.040 -8.174 -25.740 1.00 61.56 284 SER A CA 1
ATOM 2281 C C . SER A 1 284 ? -12.644 -8.017 -26.349 1.00 61.56 284 SER A C 1
ATOM 2283 O O . SER A 1 284 ? -12.529 -8.058 -27.572 1.00 61.56 284 SER A O 1
ATOM 2285 N N . VAL A 1 285 ? -11.591 -7.851 -25.545 1.00 71.56 285 VAL A N 1
ATOM 2286 C CA . VAL A 1 285 ? -10.219 -7.642 -26.036 1.00 71.56 285 VAL A CA 1
ATOM 2287 C C . VAL A 1 285 ? -9.366 -8.860 -25.715 1.00 71.56 285 VAL A C 1
ATOM 2289 O O . VAL A 1 285 ? -9.215 -9.191 -24.548 1.00 71.56 285 VAL A O 1
ATOM 2292 N N . GLU A 1 286 ? -8.764 -9.491 -26.717 1.00 78.31 286 GLU A N 1
ATOM 2293 C CA . GLU A 1 286 ? -7.835 -10.609 -26.518 1.00 78.31 286 GLU A CA 1
ATOM 2294 C C . GLU A 1 286 ? -6.382 -10.106 -26.453 1.00 78.31 286 GLU A C 1
ATOM 2296 O O . GLU A 1 286 ? -5.923 -9.421 -27.368 1.00 78.31 286 GLU A O 1
ATOM 2301 N N . LEU A 1 287 ? -5.659 -10.422 -25.372 1.00 80.75 287 LEU A N 1
ATOM 2302 C CA . LEU A 1 287 ? -4.267 -10.010 -25.144 1.00 80.75 287 LEU A CA 1
ATOM 2303 C C . LEU A 1 287 ? -3.365 -11.212 -24.859 1.00 80.75 287 LEU A C 1
ATOM 2305 O O . LEU A 1 287 ? -3.744 -12.095 -24.097 1.00 80.75 287 LEU A O 1
ATOM 2309 N N . SER A 1 288 ? -2.147 -11.211 -25.411 1.00 83.25 288 SER A N 1
ATOM 2310 C CA . SER A 1 288 ? -1.108 -12.188 -25.047 1.00 83.25 288 SER A CA 1
ATOM 2311 C C . SER A 1 288 ? -0.564 -11.923 -23.639 1.00 83.25 288 SER A C 1
ATOM 2313 O O . SER A 1 288 ? -0.389 -10.765 -23.249 1.00 83.25 288 SER A O 1
ATOM 2315 N N . CYS A 1 289 ? -0.216 -12.984 -22.902 1.00 80.50 289 CYS A N 1
ATOM 2316 C CA . CYS A 1 289 ? 0.501 -12.883 -21.625 1.00 80.50 289 CYS A CA 1
ATOM 2317 C C . CYS A 1 289 ? 1.835 -12.124 -21.739 1.00 80.50 289 CYS A C 1
ATOM 2319 O O . CYS A 1 289 ? 2.264 -11.496 -20.772 1.00 80.50 289 CYS A O 1
ATOM 2321 N N . ASP A 1 290 ? 2.464 -12.105 -22.918 1.00 83.38 290 ASP A N 1
ATOM 2322 C CA . ASP A 1 290 ? 3.725 -11.385 -23.139 1.00 83.38 290 ASP A CA 1
ATOM 2323 C C . ASP A 1 290 ? 3.586 -9.863 -22.983 1.00 83.38 290 ASP A C 1
ATOM 2325 O O . ASP A 1 290 ? 4.589 -9.157 -22.865 1.00 83.38 290 ASP A O 1
ATOM 2329 N N . VAL A 1 291 ? 2.357 -9.335 -22.905 1.00 87.12 291 VAL A N 1
ATOM 2330 C CA . VAL A 1 291 ? 2.109 -7.925 -22.583 1.00 87.12 291 VAL A CA 1
ATOM 2331 C C . VAL A 1 291 ? 2.770 -7.510 -21.254 1.00 87.12 291 VAL A C 1
ATOM 2333 O O . VAL A 1 291 ? 3.218 -6.369 -21.120 1.00 87.12 291 VAL A O 1
ATOM 2336 N N . PHE A 1 292 ? 2.922 -8.441 -20.300 1.00 88.44 292 PHE A N 1
ATOM 2337 C CA . PHE A 1 292 ? 3.583 -8.184 -19.016 1.00 88.44 292 PHE A CA 1
ATOM 2338 C C . PHE A 1 292 ? 5.110 -8.068 -19.119 1.00 88.44 292 PHE A C 1
ATOM 2340 O O . PHE A 1 292 ? 5.727 -7.463 -18.248 1.00 88.44 292 PHE A O 1
ATOM 2347 N N . GLN A 1 293 ? 5.737 -8.499 -20.222 1.00 89.06 293 GLN A N 1
ATOM 2348 C CA . GLN A 1 293 ? 7.174 -8.270 -20.450 1.00 89.06 293 GLN A CA 1
ATOM 2349 C C . GLN A 1 293 ? 7.526 -6.777 -20.565 1.00 89.06 293 GLN A C 1
ATOM 2351 O O . GLN A 1 293 ? 8.702 -6.401 -20.559 1.00 89.06 293 GLN A O 1
ATOM 2356 N N . ARG A 1 294 ? 6.533 -5.892 -20.713 1.00 89.44 294 ARG A N 1
ATOM 2357 C CA . ARG A 1 294 ? 6.742 -4.440 -20.688 1.00 89.44 294 ARG A CA 1
ATOM 2358 C C . ARG A 1 294 ? 6.982 -3.885 -19.284 1.00 89.44 294 ARG A C 1
ATOM 2360 O O . ARG A 1 294 ? 7.441 -2.757 -19.186 1.00 89.44 294 ARG A O 1
ATOM 2367 N N . PHE A 1 295 ? 6.734 -4.662 -18.230 1.00 89.25 295 PHE A N 1
ATOM 2368 C CA . PHE A 1 295 ? 6.959 -4.245 -16.841 1.00 89.25 295 PHE A CA 1
ATOM 2369 C C . PHE A 1 295 ? 8.439 -4.254 -16.439 1.00 89.25 295 PHE A C 1
ATOM 2371 O O . PHE A 1 295 ? 8.773 -3.780 -15.355 1.00 89.25 295 PHE A O 1
ATOM 2378 N N . HIS A 1 296 ? 9.339 -4.764 -17.292 1.00 85.19 296 HIS A N 1
ATOM 2379 C CA . HIS A 1 296 ? 10.770 -4.698 -17.009 1.00 85.19 296 HIS A CA 1
ATOM 2380 C C . HIS A 1 296 ? 11.246 -3.242 -16.900 1.00 85.19 296 HIS A C 1
ATOM 2382 O O . HIS A 1 296 ? 10.826 -2.401 -17.704 1.00 85.19 296 HIS A O 1
ATOM 2388 N N . PRO A 1 297 ? 12.177 -2.949 -15.973 1.00 83.00 297 PRO A N 1
ATOM 2389 C CA . PRO A 1 297 ? 12.746 -1.616 -15.836 1.00 83.00 297 PRO A CA 1
ATOM 2390 C C . PRO A 1 297 ? 13.306 -1.078 -17.157 1.00 83.00 297 PRO A C 1
ATOM 2392 O O . PRO A 1 297 ? 13.932 -1.810 -17.926 1.00 83.00 297 PRO A O 1
ATOM 2395 N N . GLY A 1 298 ? 13.060 0.204 -17.427 1.00 81.88 298 GLY A N 1
ATOM 2396 C CA . GLY A 1 298 ? 13.491 0.878 -18.654 1.00 81.88 298 GLY A CA 1
ATOM 2397 C C . GLY A 1 298 ? 12.583 0.660 -19.870 1.00 81.88 298 GLY A C 1
ATOM 2398 O O . GLY A 1 298 ? 12.811 1.279 -20.911 1.00 81.88 298 GLY A O 1
ATOM 2399 N N . LYS A 1 299 ? 11.547 -0.184 -19.775 1.00 88.94 299 LYS A N 1
ATOM 2400 C CA . LYS A 1 299 ? 10.565 -0.361 -20.851 1.00 88.94 299 LYS A CA 1
ATOM 2401 C C . LYS A 1 299 ? 9.332 0.504 -20.632 1.00 88.94 299 LYS A C 1
ATOM 2403 O O . LYS A 1 299 ? 8.833 0.670 -19.526 1.00 88.94 299 LYS A O 1
ATOM 2408 N N . TRP A 1 300 ? 8.804 1.012 -21.737 1.00 91.44 300 TRP A N 1
ATOM 2409 C CA . TRP A 1 300 ? 7.543 1.736 -21.744 1.00 91.44 300 TRP A CA 1
ATOM 2410 C C . TRP A 1 300 ? 6.354 0.778 -21.775 1.00 91.44 300 TRP A C 1
ATOM 2412 O O . TRP A 1 300 ? 6.270 -0.097 -22.652 1.00 91.44 300 TRP A O 1
ATOM 2422 N N . LEU A 1 301 ? 5.402 1.004 -20.868 1.00 93.25 301 LEU A N 1
ATOM 2423 C CA . LEU A 1 301 ? 4.080 0.395 -20.972 1.00 93.25 301 LEU A CA 1
ATOM 2424 C C . LEU A 1 301 ? 3.320 1.026 -22.139 1.00 93.25 301 LEU A C 1
ATOM 2426 O O . LEU A 1 301 ? 3.328 2.243 -22.315 1.00 93.25 301 LEU A O 1
ATOM 2430 N N . ASP A 1 302 ? 2.657 0.190 -22.932 1.00 90.75 302 ASP A N 1
ATOM 2431 C CA . ASP A 1 302 ? 1.682 0.650 -23.914 1.00 90.75 302 ASP A CA 1
ATOM 2432 C C . ASP A 1 302 ? 0.267 0.632 -23.313 1.00 90.75 302 ASP A C 1
ATOM 2434 O O . ASP A 1 302 ? 0.038 0.181 -22.186 1.00 90.75 302 ASP A O 1
ATOM 2438 N N . ALA A 1 303 ? -0.706 1.130 -24.076 1.00 91.44 303 ALA A N 1
ATOM 2439 C CA . ALA A 1 303 ? -2.090 1.205 -23.620 1.00 91.44 303 ALA A CA 1
ATOM 2440 C C . ALA A 1 303 ? -2.687 -0.175 -23.277 1.00 91.44 303 ALA A C 1
ATOM 2442 O O . ALA A 1 303 ? -3.559 -0.260 -22.414 1.00 91.44 303 ALA A O 1
ATOM 2443 N N . TRP A 1 304 ? -2.208 -1.251 -23.912 1.00 90.88 304 TRP A N 1
ATOM 2444 C CA . TRP A 1 304 ? -2.683 -2.611 -23.661 1.00 90.88 304 TRP A CA 1
ATOM 2445 C C . TRP A 1 304 ? -2.119 -3.182 -22.363 1.00 90.88 304 TRP A C 1
ATOM 2447 O O . TRP A 1 304 ? -2.869 -3.781 -21.598 1.00 90.88 304 TRP A O 1
ATOM 2457 N N . ALA A 1 305 ? -0.837 -2.946 -22.073 1.00 91.75 305 ALA A N 1
ATOM 2458 C CA . ALA A 1 305 ? -0.220 -3.323 -20.803 1.00 91.75 305 ALA A CA 1
ATOM 2459 C C . ALA A 1 305 ? -0.882 -2.612 -19.618 1.00 91.75 305 ALA A C 1
ATOM 2461 O O . ALA A 1 305 ? -1.178 -3.244 -18.603 1.00 91.75 305 ALA A O 1
ATOM 2462 N N . ILE A 1 306 ? -1.175 -1.317 -19.771 1.00 94.81 306 ILE A N 1
ATOM 2463 C CA . ILE A 1 306 ? -1.905 -0.543 -18.762 1.00 94.81 306 ILE A CA 1
ATO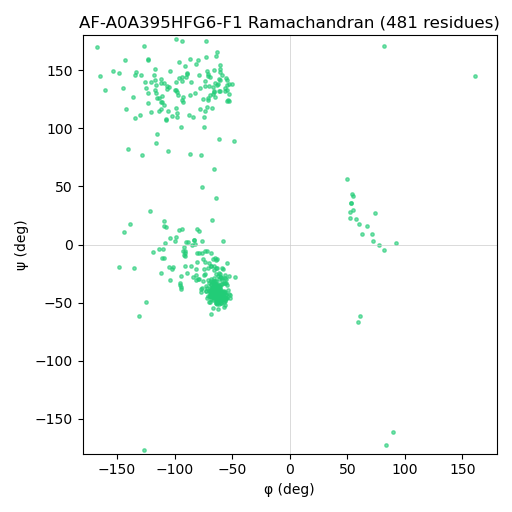M 2464 C C . ILE A 1 306 ? -3.314 -1.121 -18.572 1.00 94.81 306 ILE A C 1
ATOM 2466 O O . ILE A 1 306 ? -3.706 -1.404 -17.441 1.00 94.81 306 ILE A O 1
ATOM 2470 N N . LEU A 1 307 ? -4.057 -1.366 -19.661 1.00 92.00 307 LEU A N 1
ATOM 2471 C CA . LEU A 1 307 ? -5.406 -1.938 -19.592 1.00 92.00 307 LEU A CA 1
ATOM 2472 C C . LEU A 1 307 ? -5.416 -3.315 -18.912 1.00 92.00 307 LEU A C 1
ATOM 2474 O O . LEU A 1 307 ? -6.247 -3.557 -18.037 1.00 92.00 307 LEU A O 1
ATOM 2478 N N . ALA A 1 308 ? -4.495 -4.204 -19.292 1.00 87.19 308 ALA A N 1
ATOM 2479 C CA . ALA A 1 308 ? -4.360 -5.533 -18.705 1.00 87.19 308 ALA A CA 1
ATOM 2480 C C . ALA A 1 308 ? -4.119 -5.459 -17.192 1.00 87.19 308 ALA A C 1
ATOM 2482 O O . ALA A 1 308 ? -4.782 -6.153 -16.420 1.00 87.19 308 ALA A O 1
ATOM 2483 N N . ALA A 1 309 ? -3.218 -4.580 -16.752 1.00 90.06 309 ALA A N 1
ATOM 2484 C CA . ALA A 1 309 ? -2.918 -4.430 -15.336 1.00 90.06 309 ALA A CA 1
ATOM 2485 C C . ALA A 1 309 ? -4.081 -3.816 -14.547 1.00 90.06 309 ALA A C 1
ATOM 2487 O O . ALA A 1 309 ? -4.413 -4.316 -13.473 1.00 90.06 309 ALA A O 1
ATOM 2488 N N . MET A 1 310 ? -4.761 -2.795 -15.081 1.00 91.56 310 MET A N 1
ATOM 2489 C CA . MET A 1 310 ? -5.967 -2.237 -14.449 1.00 91.56 310 MET A CA 1
ATOM 2490 C C . MET A 1 310 ? -7.093 -3.279 -14.347 1.00 91.56 310 MET A C 1
ATOM 2492 O O . MET A 1 310 ? -7.824 -3.329 -13.352 1.00 91.56 310 MET A O 1
ATOM 2496 N N . HIS A 1 311 ? -7.218 -4.146 -15.357 1.00 86.31 311 HIS A N 1
ATOM 2497 C CA . HIS A 1 311 ? -8.203 -5.223 -15.376 1.00 86.31 311 HIS A CA 1
ATOM 2498 C C . HIS A 1 311 ? -7.973 -6.238 -14.254 1.00 86.31 311 HIS A C 1
ATOM 2500 O O . HIS A 1 311 ? -8.911 -6.532 -13.512 1.00 86.31 311 HIS A O 1
ATOM 2506 N N . ILE A 1 312 ? -6.731 -6.701 -14.102 1.00 80.31 312 ILE A N 1
ATOM 2507 C CA . ILE A 1 312 ? -6.323 -7.722 -13.123 1.00 80.31 312 ILE A CA 1
ATOM 2508 C C . ILE A 1 312 ? -6.261 -7.176 -11.691 1.00 80.31 312 ILE A C 1
ATOM 2510 O O . ILE A 1 312 ? -6.427 -7.936 -10.745 1.00 80.31 312 ILE A O 1
ATOM 2514 N N . SER A 1 313 ? -6.040 -5.872 -11.522 1.00 83.50 313 SER A N 1
ATOM 2515 C CA . SER A 1 313 ? -5.929 -5.245 -10.200 1.00 83.50 313 SER A CA 1
ATOM 2516 C C . SER A 1 313 ? -7.196 -5.397 -9.355 1.00 83.50 313 SER A C 1
ATOM 2518 O O . SER A 1 313 ? -8.310 -5.232 -9.869 1.00 83.50 313 SER A O 1
ATOM 2520 N N . ASP A 1 314 ? -7.013 -5.611 -8.052 1.00 78.81 314 ASP A N 1
ATOM 2521 C CA . ASP A 1 314 ? -8.094 -5.543 -7.070 1.00 78.81 314 ASP A CA 1
ATOM 2522 C C . ASP A 1 314 ? -8.712 -4.140 -7.014 1.00 78.81 314 ASP A C 1
ATOM 2524 O O . ASP A 1 314 ? -8.014 -3.122 -7.098 1.00 78.81 314 ASP A O 1
ATOM 2528 N N . LYS A 1 315 ? -10.042 -4.101 -6.927 1.00 84.19 315 LYS A N 1
ATOM 2529 C CA . LYS A 1 315 ? -10.833 -2.869 -6.905 1.00 84.19 315 LYS A CA 1
ATOM 2530 C C . LYS A 1 315 ? -12.270 -3.133 -6.435 1.00 84.19 315 LYS A C 1
ATOM 2532 O O . LYS A 1 315 ? -12.864 -4.150 -6.805 1.00 84.19 315 LYS A O 1
ATOM 2537 N N . PRO A 1 316 ? -12.884 -2.189 -5.706 1.00 81.00 316 PRO A N 1
ATOM 2538 C CA . PRO A 1 316 ? -14.292 -2.247 -5.333 1.00 81.00 316 PRO A CA 1
ATOM 2539 C C . PRO A 1 316 ? -15.245 -2.278 -6.538 1.00 81.00 316 PRO A C 1
ATOM 2541 O O . PRO A 1 316 ? -14.964 -1.733 -7.604 1.00 81.00 316 PRO A O 1
ATOM 2544 N N . ALA A 1 317 ? -16.444 -2.835 -6.342 1.00 82.31 317 ALA A N 1
ATOM 2545 C CA . ALA A 1 317 ? -17.458 -2.962 -7.395 1.00 82.31 317 ALA A CA 1
ATOM 2546 C C . ALA A 1 317 ? -17.980 -1.619 -7.954 1.00 82.31 317 ALA A C 1
ATOM 2548 O O . ALA A 1 317 ? -18.543 -1.588 -9.046 1.00 82.31 317 ALA A O 1
ATOM 2549 N N . ASN A 1 318 ? -17.821 -0.515 -7.217 1.00 83.81 318 ASN A N 1
ATOM 2550 C CA . ASN A 1 318 ? -18.197 0.835 -7.651 1.00 83.81 318 ASN A CA 1
ATOM 2551 C C . ASN A 1 318 ? -17.076 1.568 -8.413 1.00 83.81 318 ASN A C 1
ATOM 2553 O O . ASN A 1 318 ? -17.259 2.729 -8.788 1.00 83.81 318 ASN A O 1
ATOM 2557 N N . VAL A 1 319 ? -15.931 0.916 -8.637 1.00 89.06 319 VAL A N 1
ATOM 2558 C CA . VAL A 1 319 ? -14.828 1.448 -9.437 1.00 89.06 319 VAL A CA 1
ATOM 2559 C C . VAL A 1 319 ? -14.906 0.899 -10.855 1.00 89.06 319 VAL A C 1
ATOM 2561 O O . VAL A 1 319 ? -14.972 -0.308 -11.084 1.00 89.06 319 VAL A O 1
ATOM 2564 N N . THR A 1 320 ? -14.849 1.801 -11.829 1.00 91.25 320 THR A N 1
ATOM 2565 C CA . THR A 1 320 ? -14.756 1.454 -13.247 1.00 91.25 320 THR A CA 1
ATOM 2566 C C . THR A 1 320 ? -13.523 2.096 -13.869 1.00 91.25 320 THR A C 1
ATOM 2568 O O . THR A 1 320 ? -12.963 3.061 -13.349 1.00 91.25 320 THR A O 1
ATOM 2571 N N . TYR A 1 321 ? -13.077 1.546 -14.992 1.00 92.19 321 TYR A N 1
ATOM 2572 C CA . TYR A 1 321 ? -11.912 2.035 -15.715 1.00 92.19 321 TYR A CA 1
ATOM 2573 C C . TYR A 1 321 ? -12.127 1.918 -17.222 1.00 92.19 321 TYR A C 1
ATOM 2575 O O . TYR A 1 321 ? -12.961 1.136 -17.684 1.00 92.19 321 TYR A O 1
ATOM 2583 N N . ASN A 1 322 ? -11.375 2.705 -17.986 1.00 91.88 322 ASN A N 1
ATOM 2584 C CA . ASN A 1 322 ? -11.442 2.723 -19.441 1.00 91.88 322 ASN A CA 1
ATOM 2585 C C . ASN A 1 322 ? -10.078 2.420 -20.078 1.00 91.88 322 ASN A C 1
ATOM 2587 O O . ASN A 1 322 ? -9.028 2.591 -19.459 1.00 91.88 322 ASN A O 1
ATOM 2591 N N . MET A 1 323 ? -10.107 2.003 -21.345 1.00 91.38 323 MET A N 1
ATOM 2592 C CA . MET A 1 323 ? -8.914 1.964 -22.188 1.00 91.38 323 MET A CA 1
ATOM 2593 C C . MET A 1 323 ? -8.328 3.369 -22.332 1.00 91.38 323 MET A C 1
ATOM 2595 O O . MET A 1 323 ? -9.068 4.356 -22.345 1.00 91.38 323 MET A O 1
ATOM 2599 N N . SER A 1 324 ? -7.002 3.449 -22.467 1.00 95.25 324 SER A N 1
ATOM 2600 C CA . SER A 1 324 ? -6.322 4.735 -22.586 1.00 95.25 324 SER A CA 1
ATOM 2601 C C . SER A 1 324 ? -6.857 5.565 -23.754 1.00 95.25 324 SER A C 1
ATOM 2603 O O . SER A 1 324 ? -7.009 5.057 -24.868 1.00 95.25 324 SER A O 1
ATOM 2605 N N . ILE A 1 325 ? -7.105 6.853 -23.502 1.00 96.62 325 ILE A N 1
ATOM 2606 C CA . ILE A 1 325 ? -7.544 7.809 -24.519 1.00 96.62 325 ILE A CA 1
ATOM 2607 C C . ILE A 1 325 ? -6.337 8.618 -25.008 1.00 96.62 325 ILE A C 1
ATOM 2609 O O . ILE A 1 325 ? -5.739 9.357 -24.219 1.00 96.62 325 ILE A O 1
ATOM 2613 N N . PRO A 1 326 ? -5.975 8.532 -26.300 1.00 95.50 326 PRO A N 1
ATOM 2614 C CA . PRO A 1 326 ? -4.982 9.422 -26.878 1.00 95.50 326 PRO A CA 1
ATOM 2615 C C . PRO A 1 326 ? -5.565 10.824 -27.080 1.00 95.50 326 PRO A C 1
ATOM 2617 O O . PRO A 1 326 ? -6.676 10.980 -27.587 1.00 95.50 326 PRO A O 1
ATOM 2620 N N . LEU A 1 327 ? -4.793 11.855 -26.734 1.00 95.19 327 LEU A N 1
ATOM 2621 C CA . LEU A 1 327 ? -5.126 13.247 -27.064 1.00 95.19 327 LEU A CA 1
ATOM 2622 C C . LEU A 1 327 ? -4.637 13.650 -28.457 1.00 95.19 327 LEU A C 1
ATOM 2624 O O . LEU A 1 327 ? -5.084 14.652 -29.019 1.00 95.19 327 LEU A O 1
ATOM 2628 N N . ASP A 1 328 ? -3.695 12.891 -29.007 1.00 93.62 328 ASP A N 1
ATOM 2629 C CA . ASP A 1 328 ? -3.036 13.182 -30.269 1.00 93.62 328 ASP A CA 1
ATOM 2630 C C . ASP A 1 328 ? -2.961 11.924 -31.139 1.00 93.62 328 ASP A C 1
ATOM 2632 O O . ASP A 1 328 ? -2.785 10.812 -30.643 1.00 93.62 328 ASP A O 1
ATOM 2636 N N . ALA A 1 329 ? -3.069 12.108 -32.451 1.00 88.38 329 ALA A N 1
ATOM 2637 C CA . ALA A 1 329 ? -2.908 11.070 -33.455 1.00 88.38 329 ALA A CA 1
ATOM 2638 C C . ALA A 1 329 ? -1.640 11.326 -34.272 1.00 88.38 329 ALA A C 1
ATOM 2640 O O . ALA A 1 329 ? -1.335 12.465 -34.626 1.00 88.38 329 ALA A O 1
ATOM 2641 N N . ASN A 1 330 ? -0.927 10.260 -34.631 1.00 83.75 330 ASN A N 1
ATOM 2642 C CA . ASN A 1 330 ? 0.155 10.348 -35.603 1.00 83.75 330 ASN A CA 1
ATOM 2643 C C . ASN A 1 330 ? -0.421 10.161 -37.014 1.00 83.75 330 ASN A C 1
ATOM 2645 O O . ASN A 1 330 ? -0.894 9.076 -37.356 1.00 83.75 330 ASN A O 1
ATOM 2649 N N . LYS A 1 331 ? -0.407 11.222 -37.823 1.00 83.06 331 LYS A N 1
ATOM 2650 C CA . LYS A 1 331 ? -0.803 11.192 -39.237 1.00 83.06 331 LYS A CA 1
ATOM 2651 C C . LYS A 1 331 ? 0.363 11.702 -40.074 1.00 83.06 331 LYS A C 1
ATOM 2653 O O . LYS A 1 331 ? 0.803 12.830 -39.883 1.00 83.06 331 LYS A O 1
ATOM 2658 N N . ASN A 1 332 ? 0.855 10.887 -41.008 1.00 81.38 332 ASN A N 1
ATOM 2659 C CA . ASN A 1 332 ? 1.976 11.230 -41.898 1.00 81.38 332 ASN A CA 1
ATOM 2660 C C . ASN A 1 332 ? 3.246 11.694 -41.151 1.00 81.38 332 ASN A C 1
ATOM 2662 O O . ASN A 1 332 ? 3.866 12.681 -41.540 1.00 81.38 332 ASN A O 1
ATOM 2666 N N . ASN A 1 333 ? 3.620 11.008 -40.063 1.00 78.38 333 ASN A N 1
ATOM 2667 C CA . ASN A 1 333 ? 4.734 11.380 -39.175 1.00 78.38 333 ASN A CA 1
ATOM 2668 C C . ASN A 1 333 ? 4.587 12.762 -38.507 1.00 78.38 333 ASN A C 1
ATOM 2670 O O . ASN A 1 333 ? 5.565 13.316 -38.006 1.00 78.38 333 ASN A O 1
ATOM 2674 N N . GLN A 1 334 ? 3.373 13.317 -38.474 1.00 83.25 334 GLN A N 1
ATOM 2675 C CA . GLN A 1 334 ? 3.050 14.546 -37.762 1.00 83.25 334 GLN A CA 1
ATOM 2676 C C . GLN A 1 334 ? 2.036 14.264 -36.654 1.00 83.25 334 GLN A C 1
ATOM 2678 O O . GLN A 1 334 ? 1.018 13.599 -36.856 1.00 83.25 334 GLN A O 1
ATOM 2683 N N . ILE A 1 335 ? 2.320 14.802 -35.469 1.00 86.00 335 ILE A N 1
ATOM 2684 C CA . ILE A 1 335 ? 1.428 14.731 -34.312 1.00 86.00 335 ILE A CA 1
ATOM 2685 C C . ILE A 1 335 ? 0.317 15.764 -34.508 1.00 86.00 335 ILE A C 1
ATOM 2687 O O . ILE A 1 335 ? 0.582 16.964 -34.555 1.00 86.00 335 ILE A O 1
ATOM 2691 N N . GLN A 1 336 ? -0.923 15.294 -34.623 1.00 89.88 336 GLN A N 1
ATOM 2692 C CA . GLN A 1 336 ? -2.116 16.126 -34.758 1.00 89.88 336 GLN A CA 1
ATOM 2693 C C . GLN A 1 336 ? -3.026 15.935 -33.550 1.00 89.88 336 GLN A C 1
ATOM 2695 O O . GLN A 1 336 ? -3.252 14.810 -33.113 1.00 89.88 336 GLN A O 1
ATOM 2700 N N . GLN A 1 337 ? -3.580 17.029 -33.034 1.00 92.38 337 GLN A N 1
ATOM 2701 C CA . GLN A 1 337 ? -4.533 16.964 -31.930 1.00 92.38 337 GLN A CA 1
ATOM 2702 C C . GLN A 1 337 ? -5.824 16.283 -32.389 1.00 92.38 337 GLN A C 1
ATOM 2704 O O . GLN A 1 337 ? -6.336 16.568 -33.474 1.00 92.38 337 GLN A O 1
ATOM 2709 N N . ILE A 1 338 ? -6.347 15.381 -31.565 1.00 92.94 338 ILE A N 1
ATOM 2710 C CA . ILE A 1 338 ? -7.653 14.769 -31.795 1.00 92.94 338 ILE A CA 1
ATOM 2711 C C . ILE A 1 338 ? -8.723 15.775 -31.372 1.00 92.94 338 ILE A C 1
ATOM 2713 O O . ILE A 1 338 ? -8.615 16.398 -30.317 1.00 92.94 338 ILE A O 1
ATOM 2717 N N . GLU A 1 339 ? -9.750 15.948 -32.202 1.00 92.00 339 GLU A N 1
ATOM 2718 C CA . GLU A 1 339 ? -10.905 16.776 -31.863 1.00 92.00 339 GLU A CA 1
ATOM 2719 C C . GLU A 1 339 ? -11.797 16.031 -30.860 1.00 92.00 339 GLU A C 1
ATOM 2721 O O . GLU A 1 339 ? -12.216 14.902 -31.124 1.00 92.00 339 GLU A O 1
ATOM 2726 N N . LYS A 1 340 ? -12.087 16.667 -29.717 1.00 93.88 340 LYS A N 1
ATOM 2727 C CA . LYS A 1 340 ? -12.956 16.143 -28.645 1.00 93.88 340 LYS A CA 1
ATOM 2728 C C . LYS A 1 340 ? -12.619 14.703 -28.205 1.00 93.88 340 LYS A C 1
ATOM 2730 O O . LYS A 1 340 ? -13.477 13.808 -28.290 1.00 93.88 340 LYS A O 1
ATOM 2735 N N . PRO A 1 341 ? -11.366 14.444 -27.778 1.00 95.69 341 PRO A N 1
ATOM 2736 C CA . PRO A 1 341 ? -10.889 13.101 -27.459 1.00 95.69 341 PRO A CA 1
ATOM 2737 C C . PRO A 1 341 ? -11.649 12.454 -26.292 1.00 95.69 341 PRO A C 1
ATOM 2739 O O . PRO A 1 341 ? -11.763 11.228 -26.254 1.00 95.69 341 PRO A O 1
ATOM 2742 N N . LEU A 1 342 ? -12.204 13.237 -25.361 1.00 96.50 342 LEU A N 1
ATOM 2743 C CA . LEU A 1 342 ? -12.857 12.708 -24.159 1.00 96.50 342 LEU A CA 1
ATOM 2744 C C . LEU A 1 342 ? -14.372 12.486 -24.327 1.00 96.50 342 LEU A C 1
ATOM 2746 O O . LEU A 1 342 ? -15.009 11.844 -23.491 1.00 96.50 342 LEU A O 1
ATOM 2750 N N . SER A 1 343 ? -14.965 12.953 -25.424 1.00 93.94 343 SER A N 1
ATOM 2751 C CA . SER A 1 343 ? -16.416 13.059 -25.607 1.00 93.94 343 SER A CA 1
ATOM 2752 C C . SER A 1 343 ? -17.123 11.711 -25.567 1.00 93.94 343 SER A C 1
ATOM 2754 O O . SER A 1 343 ? -18.234 11.588 -25.046 1.00 93.94 343 SER A O 1
ATOM 2756 N N . ARG A 1 344 ? -16.480 10.663 -26.093 1.00 92.81 344 ARG A N 1
ATOM 2757 C CA . ARG A 1 344 ? -17.003 9.294 -26.023 1.00 92.81 344 ARG A CA 1
ATOM 2758 C C . ARG A 1 344 ? -17.015 8.772 -24.587 1.00 92.81 344 ARG A C 1
ATOM 2760 O O . ARG A 1 344 ? -17.950 8.065 -24.209 1.00 92.81 344 ARG A O 1
ATOM 2767 N N . TRP A 1 345 ? -16.006 9.121 -23.794 1.00 93.88 345 TRP A N 1
ATOM 2768 C CA . TRP A 1 345 ? -15.935 8.734 -22.390 1.00 93.88 345 TRP A CA 1
ATOM 2769 C C . TRP A 1 345 ? -16.975 9.488 -21.556 1.00 93.88 345 TRP A C 1
ATOM 2771 O O . TRP A 1 345 ? -17.740 8.843 -20.842 1.00 93.88 345 TRP A O 1
ATOM 2781 N N . ALA A 1 346 ? -17.128 10.800 -21.763 1.00 92.75 346 ALA A N 1
ATOM 2782 C CA . ALA A 1 346 ? -18.181 11.602 -21.133 1.00 92.75 346 ALA A CA 1
ATOM 2783 C C . ALA A 1 346 ? -19.591 11.026 -21.388 1.00 92.75 346 ALA A C 1
ATOM 2785 O O . ALA A 1 346 ? -20.362 10.823 -20.450 1.00 92.75 346 ALA A O 1
ATOM 2786 N N . LYS A 1 347 ? -19.901 10.643 -22.638 1.00 91.06 347 LYS A N 1
ATOM 2787 C CA . LYS A 1 347 ? -21.167 9.962 -22.990 1.00 91.06 347 LYS A CA 1
ATOM 2788 C C . LYS A 1 347 ? -21.335 8.606 -22.298 1.00 91.06 347 LYS A C 1
ATOM 2790 O O . LYS A 1 347 ? -22.449 8.213 -21.962 1.00 91.06 347 LYS A O 1
ATOM 2795 N N . THR A 1 348 ? -20.241 7.869 -22.109 1.00 88.94 348 THR A N 1
ATOM 2796 C CA . THR A 1 348 ? -20.266 6.562 -21.432 1.00 88.94 348 THR A CA 1
ATOM 2797 C C . THR A 1 348 ? -20.596 6.725 -19.949 1.00 88.94 348 THR A C 1
ATOM 2799 O O . THR A 1 348 ? -21.443 5.999 -19.434 1.00 88.94 348 THR A O 1
ATOM 2802 N N . ILE A 1 349 ? -20.006 7.722 -19.286 1.00 88.56 349 ILE A N 1
ATOM 2803 C CA . ILE A 1 349 ? -20.295 8.055 -17.884 1.00 88.56 349 ILE A CA 1
ATOM 2804 C C . ILE A 1 349 ? -21.756 8.485 -17.711 1.00 88.56 349 ILE A C 1
ATOM 2806 O O . ILE A 1 349 ? -22.450 7.996 -16.821 1.00 88.56 349 ILE A O 1
ATOM 2810 N N . GLU A 1 350 ? -22.266 9.334 -18.605 1.00 86.12 350 GLU A N 1
ATOM 2811 C CA . GLU A 1 350 ? -23.673 9.746 -18.576 1.00 86.12 350 GLU A CA 1
ATOM 2812 C C . GLU A 1 350 ? -24.630 8.552 -18.736 1.00 86.12 350 GLU A C 1
ATOM 2814 O O . GLU A 1 350 ? -25.652 8.475 -18.051 1.00 86.12 350 GLU A O 1
ATOM 2819 N N . LYS A 1 351 ? -24.271 7.573 -19.577 1.00 84.81 351 LYS A N 1
ATOM 2820 C CA . LYS A 1 351 ? -25.031 6.327 -19.728 1.00 84.81 351 LYS A CA 1
ATOM 2821 C C . LYS A 1 351 ? -24.974 5.455 -18.469 1.00 84.81 351 LYS A C 1
ATOM 2823 O O . LYS A 1 351 ? -26.011 4.941 -18.061 1.00 84.81 351 LYS A O 1
ATOM 2828 N N . HIS A 1 352 ? -23.808 5.312 -17.832 1.00 81.38 352 HIS A N 1
ATOM 2829 C CA . HIS A 1 352 ? -23.665 4.552 -16.582 1.00 81.38 352 HIS A CA 1
ATOM 2830 C C . HIS A 1 352 ? -24.591 5.076 -15.481 1.00 81.38 352 HIS A C 1
ATOM 2832 O O . HIS A 1 352 ? -25.265 4.282 -14.823 1.00 81.38 352 HIS A O 1
ATOM 2838 N N . LYS A 1 353 ? -24.719 6.403 -15.368 1.00 72.50 353 LYS A N 1
ATOM 2839 C CA . LYS A 1 353 ? -25.646 7.068 -14.443 1.00 72.50 353 LYS A CA 1
ATOM 2840 C C . LYS A 1 353 ? -27.117 6.685 -14.668 1.00 72.50 353 LYS A C 1
ATOM 2842 O O . LYS A 1 353 ? -27.907 6.706 -13.730 1.00 72.50 353 LYS A O 1
ATOM 2847 N N . GLN A 1 354 ? -27.499 6.340 -15.899 1.00 71.12 354 GLN A N 1
ATOM 2848 C CA . GLN A 1 354 ? -28.864 5.918 -16.234 1.00 71.12 354 GLN A CA 1
ATOM 2849 C C . GLN A 1 354 ? -29.103 4.423 -15.965 1.00 71.12 354 GLN A C 1
ATOM 2851 O O . GLN A 1 354 ? -30.236 4.032 -15.698 1.00 71.12 354 GLN A O 1
ATOM 2856 N N . THR A 1 355 ? -28.061 3.584 -16.037 1.00 69.69 355 THR A N 1
ATOM 2857 C CA . THR A 1 355 ? -28.195 2.115 -16.025 1.00 69.69 355 THR A CA 1
ATOM 2858 C C . THR A 1 355 ? -27.819 1.433 -14.709 1.00 69.69 355 THR A C 1
ATOM 2860 O O . THR A 1 355 ? -28.370 0.378 -14.415 1.00 69.69 355 THR A O 1
ATOM 2863 N N . LEU A 1 356 ? -26.880 1.982 -13.928 1.00 64.31 356 LEU A N 1
ATOM 2864 C CA . LEU A 1 356 ? -26.288 1.308 -12.754 1.00 64.31 356 LEU A CA 1
ATOM 2865 C C . LEU A 1 356 ? -26.907 1.727 -11.402 1.00 64.31 356 LEU A C 1
ATOM 2867 O O . LEU A 1 356 ? -26.463 1.279 -10.347 1.00 64.31 356 LEU A O 1
ATOM 2871 N N . GLY A 1 357 ? -27.978 2.527 -11.420 1.00 63.31 357 GLY A N 1
ATOM 2872 C CA . GLY A 1 357 ? -28.665 3.002 -10.213 1.00 63.31 357 GLY A CA 1
ATOM 2873 C C . GLY A 1 357 ? -28.007 4.239 -9.575 1.00 63.31 357 GLY A C 1
ATOM 2874 O O . GLY A 1 357 ? -27.113 4.837 -10.165 1.00 63.31 357 GLY A O 1
ATOM 2875 N N . PRO A 1 358 ? -28.463 4.675 -8.382 1.00 63.44 358 PRO A N 1
ATOM 2876 C CA . PRO A 1 358 ? -28.052 5.947 -7.772 1.00 63.44 358 PRO A CA 1
ATOM 2877 C C . PRO A 1 358 ? -26.712 5.895 -7.017 1.00 63.44 358 PRO A C 1
ATOM 2879 O O . PRO A 1 358 ? -26.321 6.896 -6.416 1.00 63.44 358 PRO A O 1
ATOM 2882 N N . ALA A 1 359 ? -26.038 4.742 -6.971 1.00 75.50 359 ALA A N 1
ATOM 2883 C CA . ALA A 1 359 ? -24.783 4.608 -6.239 1.00 75.50 359 ALA A CA 1
ATOM 2884 C C . ALA A 1 359 ? -23.665 5.373 -6.973 1.00 75.50 359 ALA A C 1
ATOM 2886 O O . ALA A 1 359 ? -23.463 5.126 -8.161 1.00 75.50 359 ALA A O 1
ATOM 2887 N N . PRO A 1 360 ? -22.944 6.291 -6.301 1.00 82.75 360 PRO A N 1
ATOM 2888 C CA . PRO A 1 360 ? -21.897 7.067 -6.948 1.00 82.75 360 PRO A CA 1
ATOM 2889 C C . PRO A 1 360 ? -20.731 6.165 -7.358 1.00 82.75 360 PRO A C 1
ATOM 2891 O O . PRO A 1 360 ? -20.203 5.405 -6.540 1.00 82.75 360 PRO A O 1
ATOM 2894 N N . LEU A 1 361 ? -20.326 6.281 -8.619 1.00 90.00 361 LEU A N 1
ATOM 2895 C CA . LEU A 1 361 ? -19.192 5.555 -9.182 1.00 90.00 361 LEU A CA 1
ATOM 2896 C C . LEU A 1 361 ? -17.913 6.401 -9.159 1.00 90.00 361 LEU A C 1
ATOM 2898 O O . LEU A 1 361 ? -17.952 7.636 -9.154 1.00 90.00 361 LEU A O 1
ATOM 2902 N N . VAL A 1 362 ? -16.773 5.716 -9.188 1.00 93.12 362 VAL A N 1
ATOM 2903 C CA . VAL A 1 362 ? -15.466 6.322 -9.469 1.00 93.12 362 VAL A CA 1
ATOM 2904 C C . VAL A 1 362 ? -14.968 5.758 -10.795 1.00 93.12 362 VAL A C 1
ATOM 2906 O O . VAL A 1 362 ? -14.944 4.541 -10.988 1.00 93.12 362 VAL A O 1
ATOM 2909 N N . HIS A 1 363 ? -14.620 6.635 -11.735 1.00 95.69 363 HIS A N 1
ATOM 2910 C CA . HIS A 1 363 ? -14.187 6.253 -13.080 1.00 95.69 363 HIS A CA 1
ATOM 2911 C C . HIS A 1 363 ? -12.734 6.663 -13.292 1.00 95.69 363 HIS A C 1
ATOM 2913 O O . HIS A 1 363 ? -12.402 7.837 -13.153 1.00 95.69 363 HIS A O 1
ATOM 2919 N N . PHE A 1 364 ? -11.889 5.719 -13.693 1.00 97.81 364 PHE A N 1
ATOM 2920 C CA . PHE A 1 364 ? -10.487 5.976 -14.015 1.00 97.81 364 PHE A CA 1
ATOM 2921 C C . PHE A 1 364 ? -10.219 5.870 -15.516 1.00 97.81 364 PHE A C 1
ATOM 2923 O O . PHE A 1 364 ? -10.698 4.957 -16.190 1.00 97.81 364 PHE A O 1
ATOM 2930 N N . CYS A 1 365 ? -9.417 6.781 -16.060 1.00 97.81 365 CYS A N 1
ATOM 2931 C CA . CYS A 1 365 ? -9.027 6.738 -17.465 1.00 97.81 365 CYS A CA 1
ATOM 2932 C C . CYS A 1 365 ? -7.570 7.171 -17.651 1.00 97.81 365 CYS A C 1
ATOM 2934 O O . CYS A 1 365 ? -7.249 8.336 -17.409 1.00 97.81 365 CYS A O 1
ATOM 2936 N N . PRO A 1 366 ? -6.686 6.278 -18.128 1.00 98.19 366 PRO A N 1
ATOM 2937 C CA . PRO A 1 366 ? -5.365 6.671 -18.593 1.00 98.19 366 PRO A CA 1
ATOM 2938 C C . PRO A 1 366 ? -5.471 7.609 -19.798 1.00 98.19 366 PRO A C 1
ATOM 2940 O O . PRO A 1 366 ? -6.229 7.345 -20.734 1.00 98.19 366 PRO A O 1
ATOM 2943 N N . ILE A 1 367 ? -4.672 8.664 -19.825 1.00 97.88 367 ILE A N 1
ATOM 2944 C CA . ILE A 1 367 ? -4.605 9.626 -20.925 1.00 97.88 367 ILE A CA 1
ATOM 2945 C C . ILE A 1 367 ? -3.218 9.565 -21.544 1.00 97.88 367 ILE A C 1
ATOM 2947 O O . ILE A 1 367 ? -2.220 9.621 -20.833 1.00 97.88 367 ILE A O 1
ATOM 2951 N N . ASN A 1 368 ? -3.155 9.440 -22.867 1.00 95.44 368 ASN A N 1
ATOM 2952 C CA . ASN A 1 368 ? -1.901 9.402 -23.606 1.00 95.44 368 ASN A CA 1
ATOM 2953 C C . ASN A 1 368 ? -1.679 10.730 -24.341 1.00 95.44 368 ASN A C 1
ATOM 2955 O O . ASN A 1 368 ? -2.425 11.090 -25.259 1.00 95.44 368 ASN A O 1
ATOM 2959 N N . HIS A 1 369 ? -0.635 11.451 -23.945 1.00 92.38 369 HIS A N 1
ATOM 2960 C CA . HIS A 1 369 ? -0.199 12.694 -24.571 1.00 92.38 369 HIS A CA 1
ATOM 2961 C C . HIS A 1 369 ? 0.850 12.378 -25.628 1.00 92.38 369 HIS A C 1
ATOM 2963 O O . HIS A 1 369 ? 1.847 11.723 -25.336 1.00 92.38 369 HIS A O 1
ATOM 2969 N N . ARG A 1 370 ? 0.648 12.862 -26.862 1.00 86.31 370 ARG A N 1
ATOM 2970 C CA . ARG A 1 370 ? 1.632 12.793 -27.961 1.00 86.31 370 ARG A CA 1
ATOM 2971 C C . ARG A 1 370 ? 2.207 11.399 -28.248 1.00 86.31 370 ARG A C 1
ATOM 2973 O O . ARG A 1 370 ? 3.278 11.290 -28.841 1.00 86.31 370 ARG A O 1
ATOM 2980 N N . ASN A 1 371 ? 1.491 10.344 -27.860 1.00 82.50 371 ASN A N 1
ATOM 2981 C CA . ASN A 1 371 ? 1.960 8.962 -27.917 1.00 82.50 371 ASN A CA 1
ATOM 2982 C C . ASN A 1 371 ? 3.268 8.719 -27.136 1.00 82.50 371 ASN A C 1
ATOM 2984 O O . ASN A 1 371 ? 4.013 7.794 -27.459 1.00 82.50 371 ASN A O 1
ATOM 2988 N N . ASN A 1 372 ? 3.581 9.585 -26.167 1.00 86.69 372 ASN A N 1
ATOM 2989 C CA . ASN A 1 372 ? 4.856 9.587 -25.467 1.00 86.69 372 ASN A CA 1
ATOM 2990 C C . ASN A 1 372 ? 4.760 9.964 -23.967 1.00 86.69 372 ASN A C 1
ATOM 2992 O O . ASN A 1 372 ? 5.774 10.231 -23.334 1.00 86.69 372 ASN A O 1
ATOM 2996 N N . HIS A 1 373 ? 3.572 10.038 -23.378 1.00 94.50 373 HIS A N 1
ATOM 2997 C CA . HIS A 1 373 ? 3.445 10.271 -21.939 1.00 94.50 373 HIS A CA 1
ATOM 2998 C C . HIS A 1 373 ? 2.070 9.833 -21.463 1.00 94.50 373 HIS A C 1
ATOM 3000 O O . HIS A 1 373 ? 1.067 10.175 -22.092 1.00 94.50 373 HIS A O 1
ATOM 3006 N N . PHE A 1 374 ? 2.018 9.084 -20.366 1.00 97.25 374 PHE A N 1
ATOM 3007 C CA . PHE A 1 374 ? 0.766 8.638 -19.768 1.00 97.25 374 PHE A CA 1
ATOM 3008 C C . PHE A 1 374 ? 0.474 9.403 -18.481 1.00 97.25 374 PHE A C 1
ATOM 3010 O O . PHE A 1 374 ? 1.329 9.523 -17.609 1.00 97.25 374 PHE A O 1
ATOM 3017 N N . THR A 1 375 ? -0.765 9.864 -18.353 1.00 97.62 375 THR A N 1
ATOM 3018 C CA . THR A 1 375 ? -1.316 10.448 -17.126 1.00 97.62 375 THR A CA 1
ATOM 3019 C C . THR A 1 375 ? -2.614 9.735 -16.751 1.00 97.62 375 THR A C 1
ATOM 3021 O O . THR A 1 375 ? -3.114 8.905 -17.517 1.00 97.62 375 THR A O 1
ATOM 3024 N N . LEU A 1 376 ? -3.168 10.006 -15.568 1.00 98.50 376 LEU A N 1
ATOM 3025 C CA . LEU A 1 376 ? -4.404 9.370 -15.098 1.00 98.50 376 LEU A CA 1
ATOM 3026 C C . LEU A 1 376 ? -5.466 10.420 -14.769 1.00 98.50 376 LEU A C 1
ATOM 3028 O O . LEU A 1 376 ? -5.197 11.364 -14.031 1.00 98.50 376 LEU A O 1
ATOM 3032 N N . LEU A 1 377 ? -6.681 10.232 -15.284 1.00 98.19 377 LEU A N 1
ATOM 3033 C CA . LEU A 1 377 ? -7.872 10.940 -14.821 1.00 98.19 377 LEU A CA 1
ATOM 3034 C C . LEU A 1 377 ? -8.674 10.062 -13.861 1.00 98.19 377 LEU A C 1
ATOM 3036 O O . LEU A 1 377 ? -8.962 8.909 -14.176 1.00 98.19 377 LEU A O 1
ATOM 3040 N N . GLU A 1 378 ? -9.080 10.637 -12.734 1.00 97.88 378 GLU A N 1
ATOM 3041 C CA . GLU A 1 378 ? -10.119 10.114 -11.844 1.00 97.88 378 GLU A CA 1
ATOM 3042 C C . GLU A 1 378 ? -11.332 11.037 -11.937 1.00 97.88 378 GLU A C 1
ATOM 3044 O O . GLU A 1 378 ? -11.215 12.244 -11.743 1.00 97.88 378 GLU A O 1
ATOM 3049 N N . LEU A 1 379 ? -12.508 10.477 -12.191 1.00 96.44 379 LEU A N 1
ATOM 3050 C CA . LEU A 1 379 ? -13.780 11.169 -12.056 1.00 96.44 379 LEU A CA 1
ATOM 3051 C C . LEU A 1 379 ? -14.544 10.559 -10.886 1.00 96.44 379 LEU A C 1
ATOM 3053 O O . LEU A 1 379 ? -14.930 9.390 -10.922 1.00 96.44 379 LEU A O 1
ATOM 3057 N N . ASN A 1 380 ? -14.782 11.373 -9.861 1.00 93.81 380 ASN A N 1
ATOM 3058 C CA . ASN A 1 380 ? -15.432 10.960 -8.627 1.00 93.81 380 ASN A CA 1
ATOM 3059 C C . ASN A 1 380 ? -16.851 11.537 -8.557 1.00 93.81 380 ASN A C 1
ATOM 3061 O O . ASN A 1 380 ? -17.053 12.738 -8.344 1.00 93.81 380 ASN A O 1
ATOM 3065 N N . GLU A 1 381 ? -17.866 10.690 -8.744 1.00 90.75 381 GLU A N 1
ATOM 3066 C CA . GLU A 1 381 ? -19.258 11.151 -8.799 1.00 90.75 381 GLU A CA 1
ATOM 3067 C C . GLU A 1 381 ? -19.789 11.667 -7.464 1.00 90.75 381 GLU A C 1
ATOM 3069 O O . GLU A 1 381 ? -20.658 12.549 -7.464 1.00 90.75 381 GLU A O 1
ATOM 3074 N N . LYS A 1 382 ? -19.273 11.126 -6.354 1.00 89.44 382 LYS A N 1
ATOM 3075 C CA . LYS A 1 382 ? -19.653 11.510 -4.991 1.00 89.44 382 LYS A CA 1
ATOM 3076 C C . LYS A 1 382 ? -19.164 12.917 -4.670 1.00 89.44 382 LYS A C 1
ATOM 3078 O O . LYS A 1 382 ? -19.913 13.711 -4.110 1.00 89.44 382 LYS A O 1
ATOM 3083 N N . GLU A 1 383 ? -17.924 13.214 -5.034 1.00 91.19 383 GLU A N 1
ATOM 3084 C CA . GLU A 1 383 ? -17.268 14.489 -4.733 1.00 91.19 383 GLU A CA 1
ATOM 3085 C C . GLU A 1 383 ? -17.466 15.546 -5.822 1.00 91.19 383 GLU A C 1
ATOM 3087 O O . GLU A 1 383 ? -17.144 16.712 -5.609 1.00 91.19 383 GLU A O 1
ATOM 3092 N N . LYS A 1 384 ? -18.019 15.154 -6.977 1.00 91.44 384 LYS A N 1
ATOM 3093 C CA . LYS A 1 384 ? -18.208 16.029 -8.143 1.00 91.44 384 LYS A CA 1
ATOM 3094 C C . LYS A 1 384 ? -16.909 16.694 -8.596 1.00 91.44 384 LYS A C 1
ATOM 3096 O O . LYS A 1 384 ? -16.910 17.852 -9.006 1.00 91.44 384 LYS A O 1
ATOM 3101 N N . ILE A 1 385 ? -15.825 15.923 -8.598 1.00 95.19 385 ILE A N 1
ATOM 3102 C CA . ILE A 1 385 ? -14.495 16.374 -9.007 1.00 95.19 385 ILE A CA 1
ATOM 3103 C C . ILE A 1 385 ? -13.874 15.424 -10.033 1.00 95.19 385 ILE A C 1
ATOM 3105 O O . ILE A 1 385 ? -14.079 14.210 -9.988 1.00 95.19 385 ILE A O 1
ATOM 3109 N N . ILE A 1 386 ? -13.113 16.006 -10.954 1.00 96.75 386 ILE A N 1
ATOM 3110 C CA . ILE A 1 386 ? -12.194 15.335 -11.863 1.00 96.75 386 ILE A CA 1
ATOM 3111 C C . ILE A 1 386 ? -10.780 15.695 -11.421 1.00 96.75 386 ILE A C 1
ATOM 3113 O O . ILE A 1 386 ? -10.410 16.870 -11.393 1.00 96.75 386 ILE A O 1
ATOM 3117 N N . ARG A 1 387 ? -9.994 14.681 -11.073 1.00 96.69 387 ARG A N 1
ATOM 3118 C CA . ARG A 1 387 ? -8.590 14.815 -10.692 1.00 96.69 387 ARG A CA 1
ATOM 3119 C C . ARG A 1 387 ? -7.700 14.341 -11.824 1.00 96.69 387 ARG A C 1
ATOM 3121 O O . ARG A 1 387 ? -7.951 13.288 -12.408 1.00 96.69 387 ARG A O 1
ATOM 3128 N N . HIS A 1 388 ? -6.657 15.106 -12.108 1.00 97.00 388 HIS A N 1
ATOM 3129 C CA . HIS A 1 388 ? -5.619 14.733 -13.054 1.00 97.00 388 HIS A CA 1
ATOM 3130 C C . HIS A 1 388 ? -4.299 14.483 -12.336 1.00 97.00 388 HIS A C 1
ATOM 3132 O O . HIS A 1 388 ? -3.787 15.362 -11.650 1.00 97.00 388 HIS A O 1
ATOM 3138 N N . TYR A 1 389 ? -3.756 13.283 -12.513 1.00 96.38 389 TYR A N 1
ATOM 3139 C CA . TYR A 1 389 ? -2.484 12.860 -11.948 1.00 96.38 389 TYR A CA 1
ATOM 3140 C C . TYR A 1 389 ? -1.440 12.781 -13.059 1.00 96.38 389 TYR A C 1
ATOM 3142 O O . TYR A 1 389 ? -1.483 11.877 -13.900 1.00 96.38 389 TYR A O 1
ATOM 3150 N N . ASP A 1 390 ? -0.505 13.728 -13.044 1.00 95.31 390 ASP A N 1
ATOM 3151 C CA . ASP A 1 390 ? 0.597 13.832 -13.999 1.00 95.31 390 ASP A CA 1
ATOM 3152 C C . ASP A 1 390 ? 1.946 13.764 -13.270 1.00 95.31 390 ASP A C 1
ATOM 3154 O O . ASP A 1 390 ? 2.307 14.642 -12.483 1.00 95.31 390 ASP A O 1
ATOM 3158 N N . SER A 1 391 ? 2.698 12.693 -13.527 1.00 93.69 391 SER A N 1
ATOM 3159 C CA . SER A 1 391 ? 4.022 12.464 -12.943 1.00 93.69 391 SER A CA 1
ATOM 3160 C C . SER A 1 391 ? 5.116 13.359 -13.531 1.00 93.69 391 SER A C 1
ATOM 3162 O O . SER A 1 391 ? 6.237 13.317 -13.036 1.00 93.69 391 SER A O 1
ATOM 3164 N N . MET A 1 392 ? 4.819 14.150 -14.565 1.00 90.81 392 MET A N 1
ATOM 3165 C CA . MET A 1 392 ? 5.708 15.165 -15.144 1.00 90.81 392 MET A CA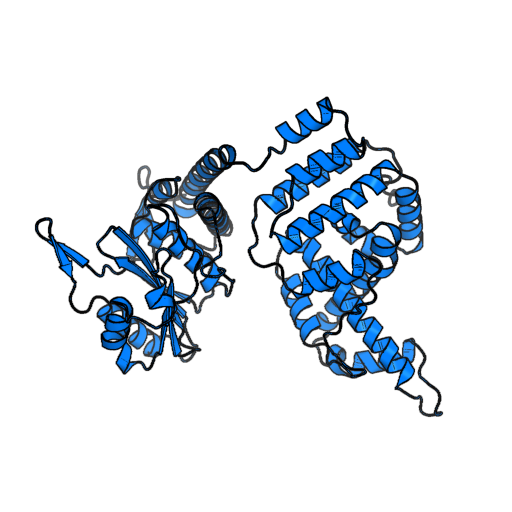 1
ATOM 3166 C C . MET A 1 392 ? 5.073 16.564 -15.099 1.00 90.81 392 MET A C 1
ATOM 3168 O O . MET A 1 392 ? 5.337 17.405 -15.966 1.00 90.81 392 MET A O 1
ATOM 3172 N N . ALA A 1 393 ? 4.206 16.819 -14.116 1.00 86.75 393 ALA A N 1
ATOM 3173 C CA . ALA A 1 393 ? 3.498 18.084 -14.014 1.00 86.75 393 ALA A CA 1
ATOM 3174 C C . ALA A 1 393 ? 4.475 19.255 -13.829 1.00 86.75 393 ALA A C 1
ATOM 3176 O O . ALA A 1 393 ? 5.349 19.253 -12.962 1.00 86.75 393 ALA A O 1
ATOM 3177 N N . ASN A 1 394 ? 4.280 20.317 -14.613 1.00 79.06 394 ASN A N 1
ATOM 3178 C CA . ASN A 1 394 ? 5.018 21.559 -14.399 1.00 79.06 394 ASN A CA 1
ATOM 3179 C C . ASN A 1 394 ? 4.535 22.264 -13.112 1.00 79.06 394 ASN A C 1
ATOM 3181 O O . ASN A 1 394 ? 3.330 22.271 -12.847 1.00 79.06 394 ASN A O 1
ATOM 3185 N N . PRO A 1 395 ? 5.416 22.965 -12.368 1.00 72.06 395 PRO A N 1
ATOM 3186 C CA . PRO A 1 395 ? 5.040 23.673 -11.138 1.00 72.06 395 PRO A CA 1
ATOM 3187 C C . PRO A 1 395 ? 3.966 24.764 -11.313 1.00 72.06 395 PRO A C 1
ATOM 3189 O O . PRO A 1 395 ? 3.232 25.064 -10.373 1.00 72.06 395 PRO A O 1
ATOM 3192 N N . ASP A 1 396 ? 3.866 25.374 -12.498 1.00 74.44 396 ASP A N 1
ATOM 3193 C CA . ASP A 1 396 ? 2.920 26.468 -12.768 1.00 74.44 396 ASP A CA 1
ATOM 3194 C C . ASP A 1 396 ? 1.448 25.997 -12.789 1.00 74.44 396 ASP A C 1
ATOM 3196 O O . ASP A 1 396 ? 0.626 26.599 -12.088 1.00 74.44 396 ASP A O 1
ATOM 3200 N N . PRO A 1 397 ? 1.086 24.921 -13.524 1.00 68.81 397 PRO A N 1
ATOM 3201 C CA . PRO A 1 397 ? -0.201 24.240 -13.374 1.00 68.81 397 PRO A CA 1
ATOM 3202 C C . PRO A 1 397 ? -0.545 23.841 -11.940 1.00 68.81 397 PRO A C 1
ATOM 3204 O O . PRO A 1 397 ? -1.664 24.079 -11.494 1.00 68.81 397 PRO A O 1
ATOM 3207 N N . VAL A 1 398 ? 0.424 23.296 -11.197 1.00 67.44 398 VAL A N 1
ATOM 3208 C CA . VAL A 1 398 ? 0.229 22.838 -9.810 1.00 67.44 398 VAL A CA 1
ATOM 3209 C C . VAL A 1 398 ? -0.208 23.977 -8.889 1.00 67.44 398 VAL A C 1
ATOM 3211 O O . VAL A 1 398 ? -1.032 23.788 -7.997 1.00 67.44 398 VAL A O 1
ATOM 3214 N N . LYS A 1 399 ? 0.307 25.187 -9.121 1.00 68.31 399 LYS A N 1
ATOM 3215 C CA . LYS A 1 399 ? -0.047 26.389 -8.352 1.00 68.31 399 LYS A CA 1
ATOM 3216 C C . LYS A 1 399 ? -1.334 27.068 -8.837 1.00 68.31 399 LYS A C 1
ATOM 3218 O O . LYS A 1 399 ? -1.666 28.143 -8.346 1.00 68.31 399 LYS A O 1
ATOM 3223 N N . GLY A 1 400 ? -2.030 26.492 -9.821 1.00 68.19 400 GLY A N 1
ATOM 3224 C CA . GLY A 1 400 ? -3.212 27.095 -10.442 1.00 68.19 400 GLY A CA 1
ATOM 3225 C C . GLY A 1 400 ? -2.908 28.368 -11.239 1.00 68.19 400 GLY A C 1
ATOM 3226 O O . GLY A 1 400 ? -3.817 29.135 -11.538 1.00 68.19 400 GLY A O 1
ATOM 3227 N N . ILE A 1 401 ? -1.635 28.614 -11.575 1.00 68.12 401 ILE A N 1
ATOM 3228 C CA . ILE A 1 401 ? -1.191 29.834 -12.269 1.00 68.12 401 ILE A CA 1
ATOM 3229 C C . ILE A 1 401 ? -1.478 29.735 -13.770 1.00 68.12 401 ILE A C 1
ATOM 3231 O O . ILE A 1 401 ? -1.702 30.746 -14.436 1.00 68.12 401 ILE A O 1
ATOM 3235 N N . LYS A 1 402 ? -1.469 28.516 -14.321 1.00 77.44 402 LYS A N 1
ATOM 3236 C CA . LYS A 1 402 ? -1.614 28.278 -15.755 1.00 77.44 402 LYS A CA 1
ATOM 3237 C C . LYS A 1 402 ? -2.570 27.131 -16.039 1.00 77.44 402 LYS A C 1
ATOM 3239 O O . LYS A 1 402 ? -2.375 26.014 -15.577 1.00 77.44 402 LYS A O 1
ATOM 3244 N N . GLU A 1 403 ? -3.558 27.413 -16.876 1.00 84.75 403 GLU A N 1
ATOM 3245 C CA . GLU A 1 403 ? -4.494 26.419 -17.385 1.00 84.75 403 GLU A CA 1
ATOM 3246 C C . GLU A 1 403 ? -3.782 25.398 -18.292 1.00 84.75 403 GLU A C 1
ATOM 3248 O O . GLU A 1 403 ? -3.035 25.766 -19.210 1.00 84.75 403 GLU A O 1
ATOM 3253 N N . THR A 1 404 ? -4.013 24.105 -18.049 1.00 89.25 404 THR A N 1
ATOM 3254 C CA . THR A 1 404 ? -3.460 23.015 -18.864 1.00 89.25 404 THR A CA 1
ATOM 3255 C C . THR A 1 404 ? -4.357 22.703 -20.059 1.00 89.25 404 THR A C 1
ATOM 3257 O O . THR A 1 404 ? -5.550 23.006 -20.079 1.00 89.25 404 THR A O 1
ATOM 3260 N N . ARG A 1 405 ? -3.798 22.056 -21.090 1.00 90.69 405 ARG A N 1
ATOM 3261 C CA . ARG A 1 405 ? -4.606 21.552 -22.216 1.00 90.69 405 ARG A CA 1
ATOM 3262 C C . ARG A 1 405 ? -5.691 20.592 -21.727 1.00 90.69 405 ARG A C 1
ATOM 3264 O O . ARG A 1 405 ? -6.803 20.637 -22.238 1.00 90.69 405 ARG A O 1
ATOM 3271 N N . LEU A 1 406 ? -5.364 19.733 -20.762 1.00 93.00 406 LEU A N 1
ATOM 3272 C CA . LEU A 1 406 ? -6.320 18.763 -20.248 1.00 93.00 406 LEU A CA 1
ATOM 3273 C C . LEU A 1 406 ? -7.437 19.438 -19.450 1.00 93.00 406 LEU A C 1
ATOM 3275 O O . LEU A 1 406 ? -8.592 19.092 -19.662 1.00 93.00 406 LEU A O 1
ATOM 3279 N N . SER A 1 407 ? -7.117 20.455 -18.642 1.00 92.50 407 SER A N 1
ATOM 3280 C CA . SER A 1 407 ? -8.119 21.304 -17.985 1.00 92.50 407 SER A CA 1
ATOM 3281 C C . SER A 1 407 ? -9.141 21.863 -18.980 1.00 92.50 407 SER A C 1
ATOM 3283 O O . SER A 1 407 ? -10.342 21.770 -18.734 1.00 92.50 407 SER A O 1
ATOM 3285 N N . LYS A 1 408 ? -8.684 22.391 -20.127 1.00 93.44 408 LYS A N 1
ATOM 3286 C CA . LYS A 1 408 ? -9.572 22.906 -21.187 1.00 93.44 408 LYS A CA 1
ATOM 3287 C C . LYS A 1 408 ? -10.474 21.820 -21.760 1.00 93.44 408 LYS A C 1
ATOM 3289 O O . LYS A 1 408 ? -11.683 22.000 -21.826 1.00 93.44 408 LYS A O 1
ATOM 3294 N N . LEU A 1 409 ? -9.893 20.676 -22.128 1.00 95.50 409 LEU A N 1
ATOM 3295 C CA . LEU A 1 409 ? -10.649 19.544 -22.673 1.00 95.50 409 LEU A CA 1
ATOM 3296 C C . LEU A 1 409 ? -11.686 19.024 -21.672 1.00 95.50 409 LEU A C 1
ATOM 3298 O O . LEU A 1 409 ? -12.819 18.737 -22.044 1.00 95.50 409 LEU A O 1
ATOM 3302 N N . VAL A 1 410 ? -11.332 18.944 -20.387 1.00 94.31 410 VAL A N 1
ATOM 3303 C CA . VAL A 1 410 ? -12.278 18.546 -19.343 1.00 94.31 410 VAL A CA 1
ATOM 3304 C C . VAL A 1 410 ? -13.417 19.559 -19.229 1.00 94.31 410 VAL A C 1
ATOM 3306 O O . VAL A 1 410 ? -14.579 19.158 -19.200 1.00 94.31 410 VAL A O 1
ATOM 3309 N N . GLN A 1 411 ? -13.121 20.858 -19.223 1.00 92.88 411 GLN A N 1
ATOM 3310 C CA . GLN A 1 411 ? -14.152 21.893 -19.167 1.00 92.88 411 GLN A CA 1
ATOM 3311 C C . GLN A 1 411 ? -15.090 21.845 -20.384 1.00 92.88 411 GLN A C 1
ATOM 3313 O O . GLN A 1 411 ? -16.309 21.926 -20.226 1.00 92.88 411 GLN A O 1
ATOM 3318 N N . GLU A 1 412 ? -14.541 21.684 -21.587 1.00 93.94 412 GLU A N 1
ATOM 3319 C CA . GLU A 1 412 ? -15.305 21.628 -22.837 1.00 93.94 412 GLU A CA 1
ATOM 3320 C C . GLU A 1 412 ? -16.173 20.366 -22.944 1.00 93.94 412 GLU A C 1
ATOM 3322 O O . GLU A 1 412 ? -17.306 20.431 -23.423 1.00 93.94 412 GLU A O 1
ATOM 3327 N N . GLU A 1 413 ? -15.658 19.215 -22.507 1.00 95.19 413 GLU A N 1
ATOM 3328 C CA . GLU A 1 413 ? -16.276 17.913 -22.777 1.00 95.19 413 GLU A CA 1
ATOM 3329 C C . GLU A 1 413 ? -17.063 17.337 -21.587 1.00 95.19 413 GLU A C 1
ATOM 3331 O O . GLU A 1 413 ? -17.963 16.524 -21.795 1.00 95.19 413 GLU A O 1
ATOM 3336 N N . PHE A 1 414 ? -16.782 17.783 -20.355 1.00 93.12 414 PHE A N 1
ATOM 3337 C CA . PHE A 1 414 ? -17.500 17.394 -19.129 1.00 93.12 414 PHE A CA 1
ATOM 3338 C C . PHE A 1 414 ? -18.281 18.543 -18.487 1.00 93.12 414 PHE A C 1
ATOM 3340 O O . PHE A 1 414 ? -18.987 18.311 -17.504 1.00 93.12 414 PHE A O 1
ATOM 3347 N N . GLY A 1 415 ? -18.201 19.770 -19.015 1.00 87.62 415 GLY A N 1
ATOM 3348 C CA . GLY A 1 415 ? -18.811 20.952 -18.395 1.00 87.62 415 GLY A CA 1
ATOM 3349 C C . GLY A 1 415 ? -20.316 20.823 -18.131 1.00 87.62 415 GLY A C 1
ATOM 3350 O O . GLY A 1 415 ? -20.807 21.292 -17.106 1.00 87.62 415 GLY A O 1
ATOM 3351 N N . SER A 1 416 ? -21.051 20.107 -18.988 1.00 88.00 416 SER A N 1
ATOM 3352 C CA . SER A 1 416 ? -22.486 19.844 -18.799 1.00 88.00 416 SER A CA 1
ATOM 3353 C C . SER A 1 416 ? -22.804 18.924 -17.615 1.00 88.00 416 SER A C 1
ATOM 3355 O O . SER A 1 416 ? -23.943 18.891 -17.153 1.00 88.00 416 SER A O 1
ATOM 3357 N N . LEU A 1 417 ? -21.819 18.173 -17.117 1.00 86.38 417 LEU A N 1
ATOM 3358 C CA . LEU A 1 417 ? -21.989 17.200 -16.039 1.00 86.38 417 LEU A CA 1
ATOM 3359 C C . LEU A 1 417 ? -21.740 17.798 -14.641 1.00 86.38 417 LEU A C 1
ATOM 3361 O O . LEU A 1 417 ? -22.027 17.136 -13.640 1.00 86.38 417 LEU A O 1
ATOM 3365 N N . GLY A 1 418 ? -21.257 19.045 -14.567 1.00 88.00 418 GLY A N 1
ATOM 3366 C CA . GLY A 1 418 ? -21.109 19.798 -13.317 1.00 88.00 418 GLY A CA 1
ATOM 3367 C C . GLY A 1 418 ? -19.950 19.347 -12.424 1.00 88.00 418 GLY A C 1
ATOM 3368 O O . GLY A 1 418 ? -20.036 19.497 -11.207 1.00 88.00 418 GLY A O 1
ATOM 3369 N N . PHE A 1 419 ? -18.896 18.770 -13.004 1.00 90.31 419 PHE A N 1
ATOM 3370 C CA . PHE A 1 419 ? -17.677 18.413 -12.277 1.00 90.31 419 PHE A CA 1
ATOM 3371 C C . PHE A 1 419 ? -16.710 19.598 -12.190 1.00 90.31 419 PHE A C 1
ATOM 3373 O O . PHE A 1 419 ? -16.523 20.322 -13.168 1.00 90.31 419 PHE A O 1
ATOM 3380 N N . SER A 1 420 ? -16.063 19.769 -11.038 1.00 92.75 420 SER A N 1
ATOM 3381 C CA . SER A 1 420 ? -14.875 20.619 -10.917 1.00 92.75 420 SER A CA 1
ATOM 3382 C C . SER A 1 420 ? -13.628 19.879 -11.412 1.00 92.75 420 SER A C 1
ATOM 3384 O O . SER A 1 420 ? -13.619 18.652 -11.473 1.00 92.75 420 SER A O 1
ATOM 3386 N N . TYR A 1 421 ? -12.574 20.611 -11.777 1.00 93.44 421 TYR A N 1
ATOM 3387 C CA . TYR A 1 421 ? -11.296 20.046 -12.221 1.00 93.44 421 TYR A CA 1
ATOM 3388 C C . TYR A 1 421 ? -10.165 20.440 -11.267 1.00 93.44 421 TYR A C 1
ATOM 3390 O O . TYR A 1 421 ? -10.125 21.580 -10.800 1.00 93.44 421 TYR A O 1
ATOM 3398 N N . LEU A 1 422 ? -9.240 19.514 -11.009 1.00 91.94 422 LEU A N 1
ATOM 3399 C CA . LEU A 1 422 ? -8.047 19.744 -10.197 1.00 91.94 422 LEU A CA 1
ATOM 3400 C C . LEU A 1 422 ? -6.840 18.957 -10.731 1.00 91.94 422 LEU A C 1
ATOM 3402 O O . LEU A 1 422 ? -6.931 17.754 -10.967 1.00 91.94 422 LEU A O 1
ATOM 3406 N N . GLU A 1 423 ? -5.687 19.623 -10.822 1.00 92.88 423 GLU A N 1
ATOM 3407 C CA . GLU A 1 423 ? -4.377 18.964 -10.930 1.00 92.88 423 GLU A CA 1
ATOM 3408 C C . GLU A 1 423 ? -4.010 18.384 -9.555 1.00 92.88 423 GLU A C 1
ATOM 3410 O O . GLU A 1 423 ? -3.784 19.123 -8.592 1.00 92.88 423 GLU A O 1
ATOM 3415 N N . ALA A 1 424 ? -4.022 17.061 -9.433 1.00 91.81 424 ALA A N 1
ATOM 3416 C CA . ALA A 1 424 ? -3.892 16.374 -8.159 1.00 91.81 424 ALA A CA 1
ATOM 3417 C C . ALA A 1 424 ? -2.429 16.005 -7.854 1.00 91.81 424 ALA A C 1
ATOM 3419 O O . ALA A 1 424 ? -1.713 15.564 -8.756 1.00 91.81 424 ALA A O 1
ATOM 3420 N N . PRO A 1 425 ? -1.984 16.136 -6.587 1.00 89.88 425 PRO A N 1
ATOM 3421 C CA . PRO A 1 425 ? -0.647 15.723 -6.183 1.00 89.88 425 PRO A CA 1
ATOM 3422 C C . PRO A 1 425 ? -0.372 14.257 -6.504 1.00 89.88 425 PRO A C 1
ATOM 3424 O O . PRO A 1 425 ? -1.176 13.383 -6.186 1.00 89.88 425 PRO A O 1
ATOM 3427 N N . THR A 1 426 ? 0.782 14.001 -7.116 1.00 90.62 426 THR A N 1
ATOM 3428 C CA . THR A 1 426 ? 1.273 12.653 -7.409 1.00 90.62 426 THR A CA 1
ATOM 3429 C C . THR A 1 426 ? 2.804 12.625 -7.364 1.00 90.62 426 THR A C 1
ATOM 3431 O O . THR A 1 426 ? 3.431 13.615 -7.764 1.00 90.62 426 THR A O 1
ATOM 3434 N N . PRO A 1 427 ? 3.417 11.497 -6.958 1.00 88.62 427 PRO A N 1
ATOM 3435 C CA . PRO A 1 427 ? 4.861 11.303 -6.999 1.00 88.62 427 PRO A CA 1
ATOM 3436 C C . PRO A 1 427 ? 5.420 11.581 -8.393 1.00 88.62 427 PRO A C 1
ATOM 3438 O O . PRO A 1 427 ? 4.987 10.971 -9.382 1.00 88.62 427 PRO A O 1
ATOM 3441 N N . GLN A 1 428 ? 6.386 12.493 -8.472 1.00 88.50 428 GLN A N 1
ATOM 3442 C CA . GLN A 1 428 ? 6.973 12.918 -9.741 1.00 88.50 428 GLN A CA 1
ATOM 3443 C C . GLN A 1 428 ? 7.988 11.894 -10.259 1.00 88.50 428 GLN A C 1
ATOM 3445 O O . GLN A 1 428 ? 8.680 11.226 -9.486 1.00 88.50 428 GLN A O 1
ATOM 3450 N N . GLN A 1 429 ? 8.055 11.744 -11.582 1.00 88.81 429 GLN A N 1
ATOM 3451 C CA . GLN A 1 429 ? 9.061 10.922 -12.248 1.00 88.81 429 GLN A CA 1
ATOM 3452 C C . GLN A 1 429 ? 10.298 11.758 -12.581 1.00 88.81 429 GLN A C 1
ATOM 3454 O O . GLN A 1 429 ? 10.197 12.922 -12.962 1.00 88.81 429 GLN A O 1
ATOM 3459 N N . SER A 1 430 ? 11.467 11.135 -12.482 1.00 84.69 430 SER A N 1
ATOM 3460 C CA . SER A 1 430 ? 12.749 11.702 -12.917 1.00 84.69 430 SER A CA 1
ATOM 3461 C C . SER A 1 430 ? 13.305 11.019 -14.171 1.00 84.69 430 SER A C 1
ATOM 3463 O O . SER A 1 430 ? 14.245 11.518 -14.786 1.00 84.69 430 SER A O 1
ATOM 3465 N N . ASP A 1 431 ? 12.721 9.887 -14.560 1.00 86.62 431 ASP A N 1
ATOM 3466 C CA . ASP A 1 431 ? 13.066 9.122 -15.751 1.00 86.62 431 ASP A CA 1
ATOM 3467 C C . ASP A 1 431 ? 12.110 9.423 -16.924 1.00 86.62 431 ASP A C 1
ATOM 3469 O O . ASP A 1 431 ? 11.144 10.182 -16.806 1.00 86.62 431 ASP A O 1
ATOM 3473 N N . ASN A 1 432 ? 12.384 8.827 -18.084 1.00 86.75 432 ASN A N 1
ATOM 3474 C CA . ASN A 1 432 ? 11.615 9.035 -19.308 1.00 86.75 432 ASN A CA 1
ATOM 3475 C C . ASN A 1 432 ? 10.731 7.841 -19.699 1.00 86.75 432 ASN A C 1
ATOM 3477 O O . ASN A 1 432 ? 10.321 7.791 -20.851 1.00 86.75 432 ASN A O 1
ATOM 3481 N N . TRP A 1 433 ? 10.470 6.872 -18.817 1.00 89.62 433 TRP A N 1
ATOM 3482 C CA . TRP A 1 433 ? 9.776 5.625 -19.177 1.00 89.62 433 TRP A CA 1
ATOM 3483 C C . TRP A 1 433 ? 8.690 5.180 -18.193 1.00 89.62 433 TRP A C 1
ATOM 3485 O O . TRP A 1 433 ? 7.787 4.433 -18.575 1.00 89.62 433 TRP A O 1
ATOM 3495 N N . SER A 1 434 ? 8.723 5.660 -16.952 1.00 92.69 434 SER A N 1
ATOM 3496 C CA . SER A 1 434 ? 7.894 5.165 -15.854 1.00 92.69 434 SER A CA 1
ATOM 3497 C C . SER A 1 434 ? 6.496 5.780 -15.770 1.00 92.69 434 SER A C 1
ATOM 3499 O O . SER A 1 434 ? 5.705 5.375 -14.919 1.00 92.69 434 SER A O 1
ATOM 3501 N N . CYS A 1 435 ? 6.131 6.703 -16.667 1.00 95.31 435 CYS A N 1
ATOM 3502 C CA . CYS A 1 435 ? 4.793 7.310 -16.682 1.00 95.31 435 CYS A CA 1
ATOM 3503 C C . CYS A 1 435 ? 3.674 6.250 -16.696 1.00 95.31 435 CYS A C 1
ATOM 3505 O O . CYS A 1 435 ? 2.724 6.323 -15.920 1.00 95.31 435 CYS A O 1
ATOM 3507 N N . GLY A 1 436 ? 3.828 5.194 -17.503 1.00 95.75 436 GLY A N 1
ATOM 3508 C CA . GLY A 1 436 ? 2.860 4.102 -17.577 1.00 95.75 436 GLY A CA 1
ATOM 3509 C C . GLY A 1 436 ? 2.746 3.293 -16.281 1.00 95.75 436 GLY A C 1
ATOM 3510 O O . GLY A 1 436 ? 1.630 3.003 -15.849 1.00 95.75 436 GLY A O 1
ATOM 3511 N N . ILE A 1 437 ? 3.868 2.945 -15.632 1.00 95.06 437 ILE A N 1
ATOM 3512 C CA . ILE A 1 437 ? 3.815 2.188 -14.368 1.00 95.06 437 ILE A CA 1
ATOM 3513 C C . ILE A 1 437 ? 3.214 3.037 -13.246 1.00 95.06 437 ILE A C 1
ATOM 3515 O O . ILE A 1 437 ? 2.407 2.533 -12.469 1.00 95.06 437 ILE A O 1
ATOM 3519 N N . ARG A 1 438 ? 3.511 4.340 -13.218 1.00 95.62 438 ARG A N 1
ATOM 3520 C CA . ARG A 1 438 ? 2.926 5.291 -12.264 1.00 95.62 438 ARG A CA 1
ATOM 3521 C C . ARG A 1 438 ? 1.418 5.413 -12.431 1.00 95.62 438 ARG A C 1
ATOM 3523 O O . ARG A 1 438 ? 0.711 5.455 -11.433 1.00 95.62 438 ARG A O 1
ATOM 3530 N N . VAL A 1 439 ? 0.907 5.389 -13.664 1.00 97.94 439 VAL A N 1
ATOM 3531 C CA . VAL A 1 439 ? -0.541 5.340 -13.923 1.00 97.94 439 VAL A CA 1
ATOM 3532 C C . VAL A 1 439 ? -1.178 4.081 -13.331 1.00 97.94 439 VAL A C 1
ATOM 3534 O O . VAL A 1 439 ? -2.206 4.179 -12.662 1.00 97.94 439 VAL A O 1
ATOM 3537 N N . VAL A 1 440 ? -0.574 2.907 -13.543 1.00 96.38 440 VAL A N 1
ATOM 3538 C CA . VAL A 1 440 ? -1.093 1.639 -13.000 1.00 96.38 440 VAL A CA 1
ATOM 3539 C C . VAL A 1 440 ? -1.025 1.621 -11.472 1.00 96.38 440 VAL A C 1
ATOM 3541 O O . VAL A 1 440 ? -1.981 1.203 -10.820 1.00 96.38 440 VAL A O 1
ATOM 3544 N N . TRP A 1 441 ? 0.080 2.099 -10.900 1.00 94.56 441 TRP A N 1
ATOM 3545 C CA . TRP A 1 441 ? 0.262 2.194 -9.456 1.00 94.56 441 TRP A CA 1
ATOM 3546 C C . TRP A 1 441 ? -0.753 3.163 -8.832 1.00 94.56 441 TRP A C 1
ATOM 3548 O O . TRP A 1 441 ? -1.523 2.752 -7.968 1.00 94.56 441 TRP A O 1
ATOM 3558 N N . ASN A 1 442 ? -0.876 4.390 -9.354 1.00 95.38 442 ASN A N 1
ATOM 3559 C CA . ASN A 1 442 ? -1.876 5.362 -8.897 1.00 95.38 442 ASN A CA 1
ATOM 3560 C C . ASN A 1 442 ? -3.292 4.786 -8.968 1.00 95.38 442 ASN A C 1
ATOM 3562 O O . ASN A 1 442 ? -4.049 4.907 -8.010 1.00 95.38 442 ASN A O 1
ATOM 3566 N N . PHE A 1 443 ? -3.653 4.129 -10.075 1.00 96.44 443 PHE A N 1
ATOM 3567 C CA . PHE A 1 443 ? -4.958 3.488 -10.211 1.00 96.44 443 PHE A CA 1
ATOM 3568 C C . PHE A 1 443 ? -5.219 2.477 -9.092 1.00 96.44 443 PHE A C 1
ATOM 3570 O O . PHE A 1 443 ? -6.289 2.508 -8.487 1.00 96.44 443 PHE A O 1
ATOM 3577 N N . ARG A 1 444 ? -4.256 1.597 -8.799 1.00 90.25 444 ARG A N 1
ATOM 3578 C CA . ARG A 1 444 ? -4.397 0.573 -7.755 1.00 90.25 444 ARG A CA 1
ATOM 3579 C C . ARG A 1 444 ? -4.587 1.168 -6.371 1.00 90.25 444 ARG A C 1
ATOM 3581 O O . ARG A 1 444 ? -5.467 0.717 -5.639 1.00 90.25 444 ARG A O 1
ATOM 3588 N N . GLN A 1 445 ? -3.795 2.181 -6.041 1.00 85.44 445 GLN A N 1
ATOM 3589 C CA . GLN A 1 445 ? -3.881 2.848 -4.751 1.00 85.44 445 GLN A CA 1
ATOM 3590 C C . GLN A 1 445 ? -5.217 3.588 -4.615 1.00 85.44 445 GLN A C 1
ATOM 3592 O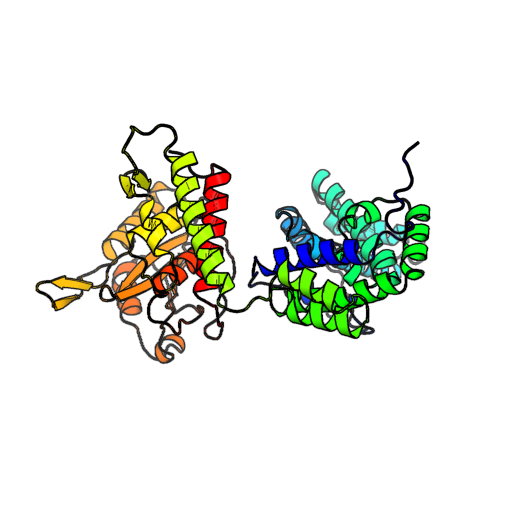 O . GLN A 1 445 ? -5.996 3.310 -3.705 1.00 85.44 445 GLN A O 1
ATOM 3597 N N . LEU A 1 446 ? -5.532 4.464 -5.573 1.00 89.38 446 LEU A N 1
ATOM 3598 C CA . LEU A 1 446 ? -6.719 5.318 -5.529 1.00 89.38 446 LEU A CA 1
ATOM 3599 C C . LEU A 1 446 ? -8.025 4.519 -5.610 1.00 89.38 446 LEU A C 1
ATOM 3601 O O . LEU A 1 446 ? -8.995 4.876 -4.950 1.00 89.38 446 LEU A O 1
ATOM 3605 N N . SER A 1 447 ? -8.058 3.414 -6.363 1.00 83.19 447 SER A N 1
ATOM 3606 C CA . SER A 1 447 ? -9.241 2.538 -6.429 1.00 83.19 447 SER A CA 1
ATOM 3607 C C . SER A 1 447 ? -9.601 1.925 -5.076 1.00 83.19 447 SER A C 1
ATOM 3609 O O . SER A 1 447 ? -10.753 1.562 -4.865 1.00 83.19 447 SER A O 1
ATOM 3611 N N . ASN A 1 448 ? -8.629 1.812 -4.170 1.00 79.75 448 ASN A N 1
ATOM 3612 C CA . ASN A 1 448 ? -8.784 1.228 -2.841 1.00 79.75 448 ASN A CA 1
ATOM 3613 C C . ASN A 1 448 ? -8.706 2.284 -1.725 1.00 79.75 448 ASN A C 1
ATOM 3615 O O . ASN A 1 448 ? -8.432 1.943 -0.574 1.00 79.75 448 ASN A O 1
ATOM 3619 N N . ASP A 1 449 ? -8.930 3.560 -2.065 1.00 78.31 449 ASP A N 1
ATOM 3620 C CA . ASP A 1 449 ? -8.853 4.706 -1.150 1.00 78.31 449 ASP A CA 1
ATOM 3621 C C . ASP A 1 449 ? -7.498 4.808 -0.408 1.00 78.31 449 ASP A C 1
ATOM 3623 O O . ASP A 1 449 ? -7.418 5.295 0.725 1.00 78.31 449 ASP A O 1
ATOM 3627 N N . LEU A 1 450 ? -6.414 4.338 -1.036 1.00 74.75 450 LEU A N 1
ATOM 3628 C CA . LEU A 1 450 ? -5.054 4.437 -0.510 1.00 74.75 450 LEU A CA 1
ATOM 3629 C C . LEU A 1 450 ? -4.394 5.747 -0.951 1.00 74.75 450 LEU A C 1
ATOM 3631 O O . LEU A 1 450 ? -4.622 6.259 -2.049 1.00 74.75 450 LEU A O 1
ATOM 3635 N N . LEU A 1 451 ? -3.546 6.287 -0.077 1.00 78.06 451 LEU A N 1
ATOM 3636 C CA . LEU A 1 451 ? -2.790 7.505 -0.350 1.00 78.06 451 LEU A CA 1
ATOM 3637 C C . LEU A 1 451 ? -1.654 7.219 -1.337 1.00 78.06 451 LEU A C 1
ATOM 3639 O O . LEU A 1 451 ? -0.982 6.197 -1.232 1.00 78.06 451 LEU A O 1
ATOM 3643 N N . ILE A 1 452 ? -1.423 8.161 -2.253 1.00 79.75 452 ILE A N 1
ATOM 3644 C CA . ILE A 1 452 ? -0.359 8.077 -3.264 1.00 79.75 452 ILE A CA 1
ATOM 3645 C C . ILE A 1 452 ? 0.803 9.047 -3.018 1.00 79.75 452 ILE A C 1
ATOM 3647 O O . ILE A 1 452 ? 1.730 9.087 -3.811 1.00 79.75 452 ILE A O 1
ATOM 3651 N N . GLY A 1 453 ? 0.771 9.843 -1.945 1.00 80.56 453 GLY A N 1
ATOM 3652 C CA . GLY A 1 453 ? 1.785 10.866 -1.658 1.00 80.56 453 GLY A CA 1
ATOM 3653 C C . GLY A 1 453 ? 1.481 12.244 -2.263 1.00 80.56 453 GLY A C 1
ATOM 3654 O O . GLY A 1 453 ? 0.336 12.570 -2.574 1.00 80.56 453 GLY A O 1
ATOM 3655 N N . SER A 1 454 ? 2.510 13.086 -2.366 1.00 80.19 454 SER A N 1
ATOM 3656 C CA . SER A 1 454 ? 2.460 14.472 -2.847 1.00 80.19 454 SER A CA 1
ATOM 3657 C C . SER A 1 454 ? 3.474 14.725 -3.975 1.00 80.19 454 SER A C 1
ATOM 3659 O O . SER A 1 454 ? 4.170 13.814 -4.421 1.00 80.19 454 SER A O 1
ATOM 3661 N N . TRP A 1 455 ? 3.570 15.975 -4.443 1.00 79.62 455 TRP A N 1
ATOM 3662 C CA . TRP A 1 455 ? 4.524 16.402 -5.479 1.00 79.62 455 TRP A CA 1
ATOM 3663 C C . TRP A 1 455 ? 5.992 16.153 -5.111 1.00 79.62 455 TRP A C 1
ATOM 3665 O O . TRP A 1 455 ? 6.806 15.897 -5.993 1.00 79.62 455 TRP A O 1
ATOM 3675 N N . ASP A 1 456 ? 6.315 16.200 -3.818 1.00 76.19 456 ASP A N 1
ATOM 3676 C CA . ASP A 1 456 ? 7.678 16.024 -3.306 1.00 76.19 456 ASP A CA 1
ATOM 3677 C C . ASP A 1 456 ? 7.986 14.559 -2.956 1.00 76.19 456 ASP A C 1
ATOM 3679 O O . ASP A 1 456 ? 9.091 14.230 -2.524 1.00 76.19 456 ASP A O 1
ATOM 3683 N N . THR A 1 457 ? 7.010 13.658 -3.109 1.00 74.56 457 THR A N 1
ATOM 3684 C CA . THR A 1 457 ? 7.196 12.239 -2.817 1.00 74.56 457 THR A CA 1
ATOM 3685 C C . THR A 1 457 ? 8.078 11.597 -3.886 1.00 74.56 457 THR A C 1
ATOM 3687 O O . THR A 1 457 ? 7.724 11.541 -5.066 1.00 74.56 457 THR A O 1
ATOM 3690 N N . VAL A 1 458 ? 9.228 11.078 -3.454 1.00 72.12 458 VAL A N 1
ATOM 3691 C CA . VAL A 1 458 ? 10.194 10.387 -4.312 1.00 72.12 458 VAL A CA 1
ATOM 3692 C C . VAL A 1 458 ? 9.984 8.884 -4.195 1.00 72.12 458 VAL A C 1
ATOM 3694 O O . VAL A 1 458 ? 10.248 8.292 -3.153 1.00 72.12 458 VAL A O 1
ATOM 3697 N N . LEU A 1 459 ? 9.544 8.264 -5.289 1.00 72.62 459 LEU A N 1
ATOM 3698 C CA . LEU A 1 459 ? 9.344 6.819 -5.380 1.00 72.62 459 LEU A CA 1
ATOM 3699 C C . LEU A 1 459 ? 10.121 6.243 -6.560 1.00 72.62 459 LEU A C 1
ATOM 3701 O O . LEU A 1 459 ? 10.079 6.791 -7.669 1.00 72.62 459 LEU A O 1
ATOM 3705 N N . SER A 1 460 ? 10.808 5.125 -6.308 1.00 81.00 460 SER A N 1
ATOM 3706 C CA . SER A 1 460 ? 11.526 4.372 -7.339 1.00 81.00 460 SER A CA 1
ATOM 3707 C C . SER A 1 460 ? 10.524 3.701 -8.287 1.00 81.00 460 SER A C 1
ATOM 3709 O O . SER A 1 460 ? 9.619 2.999 -7.819 1.00 81.00 460 SER A O 1
ATOM 3711 N N . PRO A 1 461 ? 10.682 3.881 -9.611 1.00 80.81 461 PRO A N 1
ATOM 3712 C CA . PRO A 1 461 ? 9.817 3.233 -10.591 1.00 80.81 461 PRO A CA 1
ATOM 3713 C C . PRO A 1 461 ? 9.976 1.707 -10.591 1.00 80.81 461 PRO A C 1
ATOM 3715 O O . PRO A 1 461 ? 9.013 0.996 -10.859 1.00 80.81 461 PRO A O 1
ATOM 3718 N N . GLU A 1 462 ? 11.150 1.187 -10.233 1.00 81.19 462 GLU A N 1
ATOM 3719 C CA . GLU A 1 462 ? 11.395 -0.242 -10.043 1.00 81.19 462 GLU A CA 1
ATOM 3720 C C . GLU A 1 462 ? 10.614 -0.788 -8.841 1.00 81.19 462 GLU A C 1
ATOM 3722 O O . GLU A 1 462 ? 9.953 -1.818 -8.958 1.00 81.19 462 GLU A O 1
ATOM 3727 N N . SER A 1 463 ? 10.620 -0.082 -7.707 1.00 76.25 463 SER A N 1
ATOM 3728 C CA . SER A 1 463 ? 9.832 -0.484 -6.534 1.00 76.25 463 SER A CA 1
ATOM 3729 C C . SER A 1 463 ? 8.332 -0.484 -6.834 1.00 76.25 463 SER A C 1
ATOM 3731 O O . SER A 1 463 ? 7.646 -1.447 -6.499 1.00 76.25 463 SER A O 1
ATOM 3733 N N . MET A 1 464 ? 7.835 0.545 -7.533 1.00 81.94 464 MET A N 1
ATOM 3734 C CA . MET A 1 464 ? 6.444 0.589 -8.002 1.00 81.94 464 MET A CA 1
ATOM 3735 C C . MET A 1 464 ? 6.128 -0.575 -8.943 1.00 81.94 464 MET A C 1
ATOM 3737 O O . MET A 1 464 ? 5.084 -1.209 -8.812 1.00 81.94 464 MET A O 1
ATOM 3741 N N . ALA A 1 465 ? 7.025 -0.881 -9.885 1.00 85.31 465 ALA A N 1
ATOM 3742 C CA . ALA A 1 465 ? 6.849 -2.002 -10.798 1.00 85.31 465 ALA A CA 1
ATOM 3743 C C . ALA A 1 465 ? 6.768 -3.331 -10.045 1.00 85.31 465 ALA A C 1
ATOM 3745 O O . ALA A 1 465 ? 5.876 -4.126 -10.329 1.00 85.31 465 ALA A O 1
ATOM 3746 N N . LEU A 1 466 ? 7.636 -3.549 -9.054 1.00 79.69 466 LEU A N 1
ATOM 3747 C CA . LEU A 1 466 ? 7.617 -4.756 -8.231 1.00 79.69 466 LEU A CA 1
ATOM 3748 C C . LEU A 1 466 ? 6.317 -4.883 -7.428 1.00 79.69 466 LEU A C 1
ATOM 3750 O O . LEU A 1 466 ? 5.698 -5.943 -7.431 1.00 79.69 466 LEU A O 1
ATOM 3754 N N . GLU A 1 467 ? 5.873 -3.807 -6.776 1.00 76.19 467 GLU A N 1
ATOM 3755 C CA . GLU A 1 467 ? 4.616 -3.782 -6.019 1.00 76.19 467 GLU A CA 1
ATOM 3756 C C . GLU A 1 467 ? 3.405 -4.063 -6.919 1.00 76.19 467 GLU A C 1
ATOM 3758 O O . GLU A 1 467 ? 2.492 -4.827 -6.567 1.00 76.19 467 GLU A O 1
ATOM 3763 N N . VAL A 1 468 ? 3.411 -3.477 -8.119 1.00 82.06 468 VAL A N 1
ATOM 3764 C CA . VAL A 1 468 ? 2.391 -3.749 -9.121 1.00 82.06 468 VAL A CA 1
ATOM 3765 C C . VAL A 1 468 ? 2.438 -5.227 -9.508 1.00 82.06 468 VAL A C 1
ATOM 3767 O O . VAL A 1 468 ? 1.445 -5.924 -9.334 1.00 82.06 468 VAL A O 1
ATOM 3770 N N . VAL A 1 469 ? 3.576 -5.754 -9.948 1.00 84.00 469 VAL A N 1
ATOM 3771 C CA . VAL A 1 469 ? 3.687 -7.154 -10.385 1.00 84.00 469 VAL A CA 1
ATOM 3772 C C . VAL A 1 469 ? 3.278 -8.132 -9.276 1.00 84.00 469 VAL A C 1
ATOM 3774 O O . VAL A 1 469 ? 2.440 -8.998 -9.521 1.00 84.00 469 VAL A O 1
ATOM 3777 N N . ASN A 1 470 ? 3.751 -7.940 -8.042 1.00 75.88 470 ASN A N 1
ATOM 3778 C CA . ASN A 1 470 ? 3.399 -8.797 -6.906 1.00 75.88 470 ASN A CA 1
ATOM 3779 C C . ASN A 1 470 ? 1.899 -8.778 -6.599 1.00 75.88 470 ASN A C 1
ATOM 3781 O O . ASN A 1 470 ? 1.292 -9.829 -6.414 1.00 75.88 470 ASN A O 1
ATOM 3785 N N . GLY A 1 471 ? 1.263 -7.604 -6.601 1.00 67.31 471 GLY A N 1
ATOM 3786 C CA . GLY A 1 471 ? -0.185 -7.558 -6.383 1.00 67.31 471 GLY A CA 1
ATOM 3787 C C . GLY A 1 471 ? -0.986 -8.172 -7.533 1.00 67.31 471 GLY A C 1
ATOM 3788 O O . GLY A 1 471 ? -2.033 -8.765 -7.287 1.00 67.31 471 GLY A O 1
ATOM 3789 N N . LEU A 1 472 ? -0.493 -8.091 -8.778 1.00 78.69 472 LEU A N 1
ATOM 3790 C CA . LEU A 1 472 ? -1.124 -8.780 -9.909 1.00 78.69 472 LEU A CA 1
ATOM 3791 C C . LEU A 1 472 ? -1.023 -10.304 -9.742 1.00 78.69 472 LEU A C 1
ATOM 3793 O O . LEU A 1 472 ? -2.008 -10.994 -9.992 1.00 78.69 472 LEU A O 1
ATOM 3797 N N . ILE A 1 473 ? 0.119 -10.821 -9.268 1.00 74.06 473 ILE A N 1
ATOM 3798 C CA . ILE A 1 473 ? 0.300 -12.246 -8.943 1.00 74.06 473 ILE A CA 1
ATOM 3799 C C . ILE A 1 473 ? -0.754 -12.700 -7.931 1.00 74.06 473 ILE A C 1
ATOM 3801 O O . ILE A 1 473 ? -1.474 -13.660 -8.200 1.00 74.06 473 ILE A O 1
ATOM 3805 N N . THR A 1 474 ? -0.900 -11.979 -6.817 1.00 69.88 474 THR A N 1
ATOM 3806 C CA . THR A 1 474 ? -1.882 -12.310 -5.773 1.00 69.88 474 THR A CA 1
ATOM 3807 C C . THR A 1 474 ? -3.314 -12.321 -6.317 1.00 69.88 474 THR A C 1
ATOM 3809 O O . THR A 1 474 ? -4.055 -13.270 -6.075 1.00 69.88 474 THR A O 1
ATOM 3812 N N . CYS A 1 475 ? -3.691 -11.337 -7.142 1.00 71.31 475 CYS A N 1
ATOM 3813 C CA . CYS A 1 475 ? -5.021 -11.299 -7.766 1.00 71.31 475 CYS A CA 1
ATOM 3814 C C . CYS A 1 475 ? -5.280 -12.506 -8.692 1.00 71.31 475 CYS A C 1
ATOM 3816 O O . CYS A 1 475 ? -6.409 -12.986 -8.801 1.00 71.31 475 CYS A O 1
ATOM 3818 N N . VAL A 1 476 ? -4.241 -13.009 -9.368 1.00 71.81 476 VAL A N 1
ATOM 3819 C CA . VAL A 1 476 ? -4.325 -14.203 -10.227 1.00 71.81 476 VAL A CA 1
ATOM 3820 C C . VAL A 1 476 ? -4.399 -15.496 -9.401 1.00 71.81 476 VAL A C 1
ATOM 3822 O O . VAL A 1 476 ? -5.025 -16.462 -9.839 1.00 71.81 476 VAL A O 1
ATOM 3825 N N . GLU A 1 477 ? -3.785 -15.545 -8.216 1.00 70.06 477 GLU A N 1
ATOM 3826 C CA . GLU A 1 477 ? -3.847 -16.697 -7.300 1.00 70.06 477 GLU A CA 1
ATOM 3827 C C . GLU A 1 477 ? -5.209 -16.835 -6.611 1.00 70.06 477 GLU A C 1
ATOM 3829 O O . GLU A 1 477 ? -5.728 -17.943 -6.471 1.00 70.06 477 GLU A O 1
ATOM 3834 N N . GLU A 1 478 ? -5.810 -15.719 -6.203 1.00 65.50 478 GLU A N 1
ATOM 3835 C CA . GLU A 1 478 ? -7.062 -15.701 -5.440 1.00 65.50 478 GLU A CA 1
ATOM 3836 C C . GLU A 1 478 ? -8.313 -15.996 -6.296 1.00 65.50 478 GLU A C 1
ATOM 3838 O O . GLU A 1 478 ? -9.434 -16.003 -5.784 1.00 65.50 478 GLU A O 1
ATOM 3843 N N . ASN A 1 479 ? -8.145 -16.301 -7.594 1.00 57.41 479 ASN A N 1
ATOM 3844 C CA . ASN A 1 479 ? -9.228 -16.516 -8.567 1.00 57.41 479 ASN A CA 1
ATOM 3845 C C . ASN A 1 479 ? -10.252 -15.366 -8.602 1.00 57.41 479 ASN A C 1
ATOM 3847 O O . ASN A 1 479 ? -11.416 -15.556 -8.973 1.00 57.41 479 ASN A O 1
ATOM 3851 N N . THR A 1 480 ? -9.825 -14.148 -8.265 1.00 51.16 480 THR A N 1
ATOM 3852 C CA . THR A 1 480 ? -10.639 -12.929 -8.379 1.00 51.16 480 THR A CA 1
ATOM 3853 C C . THR A 1 480 ? -10.988 -12.624 -9.843 1.00 51.16 480 THR A C 1
ATOM 3855 O O . THR A 1 480 ? -11.901 -11.851 -10.131 1.00 51.16 480 THR A O 1
ATOM 3858 N N . ILE A 1 481 ? -10.305 -13.292 -10.777 1.00 49.34 481 ILE A N 1
ATOM 3859 C CA . ILE A 1 481 ? -10.477 -13.209 -12.223 1.00 49.34 481 ILE A CA 1
ATOM 3860 C C . ILE A 1 481 ? -11.262 -14.439 -12.689 1.00 49.34 481 ILE A C 1
ATOM 3862 O O . ILE A 1 481 ? -10.765 -15.565 -12.673 1.00 49.34 481 ILE A O 1
ATOM 3866 N N . LYS A 1 482 ? -12.507 -14.231 -13.120 1.00 44.38 482 LYS A N 1
ATOM 3867 C CA . LYS A 1 482 ? -13.269 -15.248 -13.857 1.00 44.38 482 LYS A CA 1
ATOM 3868 C C . LYS A 1 482 ? -12.997 -15.094 -15.354 1.00 44.38 482 LYS A C 1
ATOM 3870 O O . LYS A 1 482 ? -12.776 -13.976 -15.811 1.00 44.38 482 LYS A O 1
ATOM 3875 N N . LYS A 1 483 ? -13.016 -16.225 -16.069 1.00 42.34 483 LYS A N 1
ATOM 3876 C CA . LYS A 1 483 ? -12.980 -16.295 -17.539 1.00 42.34 483 LYS A CA 1
ATOM 3877 C C . LYS A 1 483 ? -13.935 -15.314 -18.209 1.00 42.34 483 LYS A C 1
ATOM 3879 O O . LYS A 1 483 ? -15.066 -15.167 -17.687 1.00 42.34 483 LYS A O 1
#

pLDDT: mean 77.97, std 15.72, range [26.28, 98.5]

Foldseek 3Di:
DPDDPCPLVPPPDLLVVLLLLLVLQLVLQLDQAPDQDPLLVVLLVVQQDPDPPQPPPPPDLDDDLCPVLLVLQVVLVPDDDNSQLVLLSSLLSSLSSLVVQLVSQQVPPADPVRHRDDSVRSNVVSCPRHLVVDDPVSSVSNVLSNLLSCCCRVPVCVLQNSLCSSPPCSVVLSVDDPVSNVVSSVSQNVDPLSSLLSVLSSQQVVCCNPVSHGAVVSSLVSCVVSVSDDPVSSVVSCVVRPHPDDPVLLVLLVVLLVLLLVLCCCQQVVPPDVPDQWHDAPNPDTDGSCLSVQLRPPHARDQVNLSVLLRLFDFDPLEEEDGEFEQWDQDPNDTHGDDLRCQVVLVVVVVCCVPVPDDWHKYKHWYQYSVFAIKMWIQTRVVLEIEIGGLADDVCLQVVNDDDPVNVSCCVRCVVVRHYYHHAFAHHDPDRHLRSLSSSLCSNQVSVVHDRDGPPDHDDSSSSSSNSSVSSSVSSVVCVDDD

Sequence (483 aa):
PPTLDHSIARGDSIMEDVLEVARTLHQLGEHRDDASSEIHKRIFKLFHGNHVERLSVSTGNEWSDGSIWVKVLDMGSAKQRKVTILNMLEYMGAWEWYDGQIRIAQNTVFTKKGKRVDRRGAATHNNSSTISRMQDLRRKQIIMQLSRGQKLTTQLVRELGIGILFHRKIWDFTKMDTTKLDHLIRDAKSNSCYMKLLYILSSQLECLLWNGSPDLDKFYTELQEEELLAENELEELQGTFPMQHGNLLHGKITMAIDDLIQRVRSNILAGSKPGYEGFTVSGSVELSCDVFQRFHPGKWLDAWAILAAMHISDKPANVTYNMSIPLDANKNNQIQQIEKPLSRWAKTIEKHKQTLGPAPLVHFCPINHRNNHFTLLELNEKEKIIRHYDSMANPDPVKGIKETRLSKLVQEEFGSLGFSYLEAPTPQQSDNWSCGIRVVWNFRQLSNDLLIGSWDTVLSPESMALEVVNGLITCVEENTIKK

Mean predicted aligned error: 17.2 Å

Radius of gyration: 26.98 Å; Cα contacts (8 Å, |Δi|>4): 616; chains: 1; bounding box: 60×63×90 Å

Solvent-accessible surface area (backbone atoms only — not comparable to full-atom values): 27304 Å² total; per-residue (Å²): 132,87,74,82,80,46,79,72,74,44,89,64,57,68,63,60,58,48,52,54,46,51,51,51,45,48,58,45,41,75,49,72,42,93,69,54,53,71,64,54,52,53,42,45,51,51,64,76,49,97,54,88,63,72,91,58,93,51,94,57,105,62,91,74,77,54,63,66,51,52,52,50,55,56,60,44,73,75,50,79,74,80,33,54,54,56,37,49,44,50,21,30,44,45,22,53,52,52,54,49,51,31,56,49,31,31,75,71,37,61,41,101,82,76,42,64,30,50,74,68,53,13,44,56,56,60,41,62,76,45,56,61,78,46,59,71,67,61,35,54,51,52,54,50,42,34,55,35,9,42,40,42,49,74,46,48,33,68,73,56,35,62,15,50,65,73,43,90,60,47,69,56,58,52,68,47,56,68,71,61,44,54,51,50,52,52,43,42,70,70,33,64,68,58,49,50,52,22,52,54,39,37,57,36,52,48,32,27,49,75,70,23,23,40,48,68,66,59,50,54,50,50,37,49,76,68,64,73,49,55,72,71,56,48,52,53,49,40,70,75,58,61,76,96,62,77,68,61,54,57,55,52,38,52,54,44,44,54,49,35,40,50,46,49,47,56,68,75,39,72,82,50,61,92,93,59,64,62,47,70,49,92,87,76,43,78,40,52,54,69,48,55,69,31,63,45,84,89,39,58,48,49,59,63,39,42,40,53,50,60,67,53,41,75,64,52,94,53,54,49,74,52,69,54,41,51,46,32,41,81,55,95,94,36,85,39,77,48,82,71,56,56,42,68,55,43,54,48,55,58,47,46,60,75,72,71,53,91,68,64,42,36,41,36,35,40,36,28,46,79,83,78,45,42,28,32,37,39,38,33,58,78,77,36,35,32,35,36,38,43,37,77,64,55,72,51,46,67,70,69,74,40,90,49,74,63,58,51,51,47,50,73,51,39,46,93,75,66,52,45,81,44,75,39,67,27,40,40,61,91,71,94,36,47,42,34,54,50,37,46,46,50,50,46,31,52,54,65,78,41,78,70,64,34,64,85,35,84,66,60,63,60,58,52,39,38,55,47,41,53,53,40,38,51,30,60,71,71,56,77,65,75,133

Nearest PDB structures (foldseek):
  2hkp-assembly1_A  TM=6.296E-01  e=5.245E-06  Saccharomyces cerevisiae
  2hl9-assembly1_A  TM=6.179E-01  e=4.033E-06  Saccharomyces cerevisiae
  2hl8-assembly1_A  TM=6.121E-01  e=9.680E-06  Saccharomyces cerevisiae